Protein AF-0000000067771761 (afdb_homodimer)

InterPro domains:
  IPR006702 Casparian strip membrane protein domain [PF04535] (49-179)

Organism: Nicotiana tabacum (NCBI:txid4097)

Radius of gyration: 37.45 Å; Cα contacts (8 Å, |Δi|>4): 396; chains: 2; bounding box: 54×150×108 Å

Structure (mmCIF, N/CA/C/O backbone):
data_AF-0000000067771761-model_v1
#
loop_
_entity.id
_entity.type
_entity.pdbx_description
1 polymer 'CASP-like protein'
#
loop_
_atom_site.group_PDB
_atom_site.id
_atom_site.type_symbol
_atom_site.label_atom_id
_atom_site.label_alt_id
_atom_site.label_comp_id
_atom_site.label_asym_id
_atom_site.label_entity_id
_atom_site.label_seq_id
_atom_site.pdbx_PDB_ins_code
_atom_site.Cartn_x
_atom_site.Cartn_y
_atom_site.Cartn_z
_atom_site.occupancy
_atom_site.B_iso_or_equiv
_atom_site.auth_seq_id
_atom_site.auth_comp_id
_atom_site.auth_asym_id
_atom_site.auth_atom_id
_atom_site.pdbx_PDB_model_num
ATOM 1 N N . MET A 1 1 ? -9.43 85.812 87.125 1 28.47 1 MET A N 1
ATOM 2 C CA . MET A 1 1 ? -9.609 86.312 85.75 1 28.47 1 MET A CA 1
ATOM 3 C C . MET A 1 1 ? -8.625 85.625 84.812 1 28.47 1 MET A C 1
ATOM 5 O O . MET A 1 1 ? -7.473 86 84.688 1 28.47 1 MET A O 1
ATOM 9 N N . SER A 1 2 ? -8.531 84.188 84.938 1 31.75 2 SER A N 1
ATOM 10 C CA . SER A 1 2 ? -7.703 83.125 84.375 1 31.75 2 SER A CA 1
ATOM 11 C C . SER A 1 2 ? -7.793 83.125 82.875 1 31.75 2 SER A C 1
ATOM 13 O O . SER A 1 2 ? -8.883 83 82.312 1 31.75 2 SER A O 1
ATOM 15 N N . ASP A 1 3 ? -6.902 83.812 82.188 1 33.81 3 ASP A N 1
ATOM 16 C CA . ASP A 1 3 ? -6.836 84.125 80.75 1 33.81 3 ASP A CA 1
ATOM 17 C C . ASP A 1 3 ? -6.82 82.875 79.875 1 33.81 3 ASP A C 1
ATOM 19 O O . ASP A 1 3 ? -5.996 82 80.125 1 33.81 3 ASP A O 1
ATOM 23 N N . PRO A 1 4 ? -7.949 82.375 79.312 1 38.25 4 PRO A N 1
ATOM 24 C CA . PRO A 1 4 ? -8.172 81.188 78.562 1 38.25 4 PRO A CA 1
ATOM 25 C C . PRO A 1 4 ? -7.312 81.125 77.312 1 38.25 4 PRO A C 1
ATOM 27 O O . PRO A 1 4 ? -7.332 82.062 76.5 1 38.25 4 PRO A O 1
ATOM 30 N N . ASN A 1 5 ? -6 80.75 77.375 1 34.66 5 ASN A N 1
ATOM 31 C CA . ASN A 1 5 ? -4.953 80.562 76.375 1 34.66 5 ASN A CA 1
ATOM 32 C C . ASN A 1 5 ? -5.496 79.938 75.125 1 34.66 5 ASN A C 1
ATOM 34 O O . ASN A 1 5 ? -6.391 79.062 75.188 1 34.66 5 ASN A O 1
ATOM 38 N N . ASP A 1 6 ? -5.301 80.562 73.875 1 31.38 6 ASP A N 1
ATOM 39 C CA . ASP A 1 6 ? -5.543 80.562 72.438 1 31.38 6 ASP A CA 1
ATOM 40 C C . ASP A 1 6 ? -5.098 79.25 71.812 1 31.38 6 ASP A C 1
ATOM 42 O O . ASP A 1 6 ? -3.9 79.062 71.625 1 31.38 6 ASP A O 1
ATOM 46 N N . GLN A 1 7 ? -5.488 78.062 72.188 1 32.31 7 GLN A N 1
ATOM 47 C CA . GLN A 1 7 ? -5.035 76.812 71.625 1 32.31 7 GLN A CA 1
ATOM 48 C C . GLN A 1 7 ? -5.246 76.875 70.125 1 32.31 7 GLN A C 1
ATOM 50 O O . GLN A 1 7 ? -6.387 76.812 69.625 1 32.31 7 GLN A O 1
ATOM 55 N N . LYS A 1 8 ? -4.449 77.688 69.438 1 34.88 8 LYS A N 1
ATOM 56 C CA . LYS A 1 8 ? -4.465 77.75 67.938 1 34.88 8 LYS A CA 1
ATOM 57 C C . LYS A 1 8 ? -4.508 76.375 67.312 1 34.88 8 LYS A C 1
ATOM 59 O O . LYS A 1 8 ? -3.752 75.438 67.75 1 34.88 8 LYS A O 1
ATOM 64 N N . ALA A 1 9 ? -5.629 76 66.75 1 37.47 9 ALA A N 1
ATOM 65 C CA . ALA A 1 9 ? -6.047 74.875 65.938 1 37.47 9 ALA A CA 1
ATOM 66 C C . ALA A 1 9 ? -5.09 74.625 64.812 1 37.47 9 ALA A C 1
ATOM 68 O O . ALA A 1 9 ? -4.984 75.438 63.906 1 37.47 9 ALA A O 1
ATOM 69 N N . THR A 1 10 ? -3.791 74.375 65.062 1 32.38 10 THR A N 1
ATOM 70 C CA . THR A 1 10 ? -2.902 74.062 63.938 1 32.38 10 THR A CA 1
ATOM 71 C C . THR A 1 10 ? -3.572 73.125 62.938 1 32.38 10 THR A C 1
ATOM 73 O O . THR A 1 10 ? -4.004 72.062 63.281 1 32.38 10 THR A O 1
ATOM 76 N N . VAL A 1 11 ? -4.262 73.688 61.969 1 35.09 11 VAL A N 1
ATOM 77 C CA . VAL A 1 11 ? -4.867 73 60.812 1 35.09 11 VAL A CA 1
ATOM 78 C C . VAL A 1 11 ? -3.875 72.062 60.188 1 35.09 11 VAL A C 1
ATOM 80 O O . VAL A 1 11 ? -2.75 72.438 59.844 1 35.09 11 VAL A O 1
ATOM 83 N N . GLY A 1 12 ? -3.857 70.812 60.688 1 32.47 12 GLY A N 1
ATOM 84 C CA . GLY A 1 12 ? -3.049 69.688 60.188 1 32.47 12 GLY A CA 1
ATOM 85 C C . GLY A 1 12 ? -3.006 69.625 58.688 1 32.47 12 GLY A C 1
ATOM 86 O O . GLY A 1 12 ? -3.982 70 58 1 32.47 12 GLY A O 1
ATOM 87 N N . ALA A 1 13 ? -1.891 70.125 58.062 1 41.53 13 ALA A N 1
ATOM 88 C CA . ALA A 1 13 ? -1.611 70.062 56.656 1 41.53 13 ALA A CA 1
ATOM 89 C C . ALA A 1 13 ? -2.123 68.75 56.031 1 41.53 13 ALA A C 1
ATOM 91 O O . ALA A 1 13 ? -2.154 67.75 56.719 1 41.53 13 ALA A O 1
ATOM 92 N N . PRO A 1 14 ? -3.064 68.938 55.031 1 40.38 14 PRO A N 1
ATOM 93 C CA . PRO A 1 14 ? -3.588 67.688 54.375 1 40.38 14 PRO A CA 1
ATOM 94 C C . PRO A 1 14 ? -2.492 66.688 54.031 1 40.38 14 PRO A C 1
ATOM 96 O O . PRO A 1 14 ? -1.363 67.125 53.719 1 40.38 14 PRO A O 1
ATOM 99 N N . ILE A 1 15 ? -2.336 65.625 54.719 1 41.5 15 ILE A N 1
ATOM 100 C CA . ILE A 1 15 ? -1.409 64.5 54.406 1 41.5 15 ILE A CA 1
ATOM 101 C C . ILE A 1 15 ? -1.439 64.188 52.906 1 41.5 15 ILE A C 1
ATOM 103 O O . ILE A 1 15 ? -2.512 64 52.344 1 41.5 15 ILE A O 1
ATOM 107 N N . PRO A 1 16 ? -0.543 64.875 52.125 1 41.12 16 PRO A N 1
ATOM 108 C CA . PRO A 1 16 ? -0.58 64.5 50.719 1 41.12 16 PRO A CA 1
ATOM 109 C C . PRO A 1 16 ? -0.798 63 50.5 1 41.12 16 PRO A C 1
ATOM 111 O O . PRO A 1 16 ? -0.322 62.188 51.281 1 41.12 16 PRO A O 1
ATOM 114 N N . ILE A 1 17 ? -2.031 62.625 50.094 1 40.41 17 ILE A N 1
ATOM 115 C CA . ILE A 1 17 ? -2.307 61.25 49.688 1 40.41 17 ILE A CA 1
ATOM 116 C C . ILE A 1 17 ? -1.171 60.719 48.812 1 40.41 17 ILE A C 1
ATOM 118 O O . ILE A 1 17 ? -0.766 61.375 47.844 1 40.41 17 ILE A O 1
ATOM 122 N N . ALA A 1 18 ? -0.176 60.062 49.438 1 41.88 18 ALA A N 1
ATOM 123 C CA . ALA A 1 18 ? 0.927 59.438 48.719 1 41.88 18 ALA A CA 1
ATOM 124 C C . ALA A 1 18 ? 0.443 58.844 47.406 1 41.88 18 ALA A C 1
ATOM 126 O O . ALA A 1 18 ? -0.669 58.312 47.312 1 41.88 18 ALA A O 1
ATOM 127 N N . PRO A 1 19 ? 0.841 59.406 46.219 1 41.66 19 PRO A N 1
ATOM 128 C CA . PRO A 1 19 ? 0.397 58.781 44.969 1 41.66 19 PRO A CA 1
ATOM 129 C C . PRO A 1 19 ? 0.365 57.25 45.062 1 41.66 19 PRO A C 1
ATOM 131 O O . PRO A 1 19 ? 1.08 56.656 45.875 1 41.66 19 PRO A O 1
ATOM 134 N N . PRO A 1 20 ? -0.808 56.625 44.688 1 39.44 20 PRO A N 1
ATOM 135 C CA . PRO A 1 20 ? -0.828 55.156 44.75 1 39.44 20 PRO A CA 1
ATOM 136 C C . PRO A 1 20 ? 0.495 54.531 44.312 1 39.44 20 PRO A C 1
ATOM 138 O O . PRO A 1 20 ? 1.231 55.094 43.531 1 39.44 20 PRO A O 1
ATOM 141 N N . ALA A 1 21 ? 1.175 53.844 45.188 1 39.75 21 ALA A N 1
ATOM 142 C CA . ALA A 1 21 ? 2.367 53.094 44.875 1 39.75 21 ALA A CA 1
ATOM 143 C C . ALA A 1 21 ? 2.24 52.438 43.469 1 39.75 21 ALA A C 1
ATOM 145 O O . ALA A 1 21 ? 1.149 52.031 43.094 1 39.75 21 ALA A O 1
ATOM 146 N N . ALA A 1 22 ? 2.967 53 42.531 1 39.25 22 ALA A N 1
ATOM 147 C CA . ALA A 1 22 ? 3.066 52.312 41.25 1 39.25 22 ALA A CA 1
ATOM 148 C C . ALA A 1 22 ? 3.059 50.812 41.438 1 39.25 22 ALA A C 1
ATOM 150 O O . ALA A 1 22 ? 3.816 50.25 42.219 1 39.25 22 ALA A O 1
ATOM 151 N N . GLY A 1 23 ? 1.94 50.219 41.594 1 34.75 23 GLY A N 1
ATOM 152 C CA . GLY A 1 23 ? 1.912 48.75 41.594 1 34.75 23 GLY A CA 1
ATOM 153 C C . GLY A 1 23 ? 3.059 48.125 40.844 1 34.75 23 GLY A C 1
ATOM 154 O O . GLY A 1 23 ? 3.576 48.719 39.875 1 34.75 23 GLY A O 1
ATOM 155 N N . ASP A 1 24 ? 4.012 47.531 41.531 1 36.25 24 ASP A N 1
ATOM 156 C CA . ASP A 1 24 ? 5.043 46.688 40.906 1 36.25 24 ASP A CA 1
ATOM 157 C C . ASP A 1 24 ? 4.551 46.094 39.594 1 36.25 24 ASP A C 1
ATOM 159 O O . ASP A 1 24 ? 3.596 45.312 39.594 1 36.25 24 ASP A O 1
ATOM 163 N N . THR A 1 25 ? 4.348 46.906 38.594 1 36.72 25 THR A N 1
ATOM 164 C CA . THR A 1 25 ? 4.297 46.25 37.312 1 36.72 25 THR A CA 1
ATOM 165 C C . THR A 1 25 ? 5.258 45.062 37.281 1 36.72 25 THR A C 1
ATOM 167 O O . THR A 1 25 ? 6.473 45.25 37.156 1 36.72 25 THR A O 1
ATOM 170 N N . GLU A 1 26 ? 5.234 44.219 38.281 1 36.09 26 GLU A N 1
ATOM 171 C CA . GLU A 1 26 ? 5.902 42.938 38 1 36.09 26 GLU A CA 1
ATOM 172 C C . GLU A 1 26 ? 5.965 42.688 36.5 1 36.09 26 GLU A C 1
ATOM 174 O O . GLU A 1 26 ? 5 42.938 35.781 1 36.09 26 GLU A O 1
ATOM 179 N N . ASN A 1 27 ? 7.176 42.969 35.938 1 36.69 27 ASN A N 1
ATOM 180 C CA . ASN A 1 27 ? 7.543 42.5 34.625 1 36.69 27 ASN A CA 1
ATOM 181 C C . ASN A 1 27 ? 6.68 41.312 34.219 1 36.69 27 ASN A C 1
ATOM 183 O O . ASN A 1 27 ? 6.785 40.219 34.781 1 36.69 27 ASN A O 1
ATOM 187 N N . GLN A 1 28 ? 5.402 41.5 34.125 1 37.81 28 GLN A N 1
ATOM 188 C CA . GLN A 1 28 ? 4.746 40.469 33.344 1 37.81 28 GLN A CA 1
ATOM 189 C C . GLN A 1 28 ? 5.664 39.938 32.219 1 37.81 28 GLN A C 1
ATOM 191 O O . GLN A 1 28 ? 5.832 40.594 31.203 1 37.81 28 GLN A O 1
ATOM 196 N N . THR A 1 29 ? 6.918 39.656 32.625 1 39.62 29 THR A N 1
ATOM 197 C CA . THR A 1 29 ? 7.59 38.812 31.656 1 39.62 29 THR A CA 1
ATOM 198 C C . THR A 1 29 ? 6.57 38.094 30.797 1 39.62 29 THR A C 1
ATOM 200 O O . THR A 1 29 ? 5.781 37.281 31.297 1 39.62 29 THR A O 1
ATOM 203 N N . PRO A 1 30 ? 5.941 38.781 29.922 1 44.53 30 PRO A N 1
ATOM 204 C CA . PRO A 1 30 ? 5.098 37.969 29.047 1 44.53 30 PRO A CA 1
ATOM 205 C C . PRO A 1 30 ? 5.441 36.469 29.094 1 44.53 30 PRO A C 1
ATOM 207 O O . PRO A 1 30 ? 6.594 36.125 29.328 1 44.53 30 PRO A O 1
ATOM 210 N N . ALA A 1 31 ? 4.645 35.656 29.531 1 44.78 31 ALA A N 1
ATOM 211 C CA . ALA A 1 31 ? 4.758 34.188 29.516 1 44.78 31 ALA A CA 1
ATOM 212 C C . ALA A 1 31 ? 5.625 33.719 28.344 1 44.78 31 ALA A C 1
ATOM 214 O O . ALA A 1 31 ? 5.105 33.375 27.281 1 44.78 31 ALA A O 1
ATOM 215 N N . ALA A 1 32 ? 6.508 34.344 27.844 1 50.12 32 ALA A N 1
ATOM 216 C CA . ALA A 1 32 ? 7.625 34 26.969 1 50.12 32 ALA A CA 1
ATOM 217 C C . ALA A 1 32 ? 8.086 32.562 27.219 1 50.12 32 ALA A C 1
ATOM 219 O O . ALA A 1 32 ? 8.516 31.875 26.297 1 50.12 32 ALA A O 1
ATOM 220 N N . GLY A 1 33 ? 8.023 32.094 28.406 1 52.47 33 GLY A N 1
ATOM 221 C CA . GLY A 1 33 ? 8.367 30.734 28.797 1 52.47 33 GLY A CA 1
ATOM 222 C C . GLY A 1 33 ? 7.488 29.688 28.125 1 52.47 33 GLY A C 1
ATOM 223 O O . GLY A 1 33 ? 7.965 28.625 27.75 1 52.47 33 GLY A O 1
ATOM 224 N N . THR A 1 34 ? 6.195 30.031 28.125 1 59.56 34 THR A N 1
ATOM 225 C CA . THR A 1 34 ? 5.262 29.094 27.531 1 59.56 34 THR A CA 1
ATOM 226 C C . THR A 1 34 ? 5.473 29 26.016 1 59.56 34 THR A C 1
ATOM 228 O O . THR A 1 34 ? 5.484 27.922 25.453 1 59.56 34 THR A O 1
ATOM 231 N N . GLY A 1 35 ? 5.684 30.266 25.422 1 64.31 35 GLY A N 1
ATOM 232 C CA . GLY A 1 35 ? 5.996 30.266 24 1 64.31 35 GLY A CA 1
ATOM 233 C C . GLY A 1 35 ? 7.293 29.562 23.672 1 64.31 35 GLY A C 1
ATOM 234 O O . GLY A 1 35 ? 7.355 28.766 22.734 1 64.31 35 GLY A O 1
ATOM 235 N N . VAL A 1 36 ? 8.336 29.922 24.578 1 72.62 36 VAL A N 1
ATOM 236 C CA . VAL A 1 36 ? 9.633 29.266 24.375 1 72.62 36 VAL A CA 1
ATOM 237 C C . VAL A 1 36 ? 9.5 27.766 24.609 1 72.62 36 VAL A C 1
ATOM 239 O O . VAL A 1 36 ? 10.07 26.969 23.875 1 72.62 36 VAL A O 1
ATOM 242 N N . GLY A 1 37 ? 8.727 27.438 25.625 1 72.69 37 GLY A N 1
ATOM 243 C CA . GLY A 1 37 ? 8.477 26.031 25.891 1 72.69 37 GLY A CA 1
ATOM 244 C C . GLY A 1 37 ? 7.773 25.328 24.75 1 72.69 37 GLY A C 1
ATOM 245 O O . GLY A 1 37 ? 8.133 24.203 24.391 1 72.69 37 GLY A O 1
ATOM 246 N N . HIS A 1 38 ? 6.855 26.094 24.172 1 75.88 38 HIS A N 1
ATOM 247 C CA . HIS A 1 38 ? 6.133 25.547 23.031 1 75.88 38 HIS A CA 1
ATOM 248 C C . HIS A 1 38 ? 7.051 25.391 21.812 1 75.88 38 HIS A C 1
ATOM 250 O O . HIS A 1 38 ? 6.977 24.391 21.094 1 75.88 38 HIS A O 1
ATOM 256 N N . ILE A 1 39 ? 7.906 26.359 21.641 1 74.5 39 ILE A N 1
ATOM 257 C CA . ILE A 1 39 ? 8.836 26.328 20.516 1 74.5 39 ILE A CA 1
ATOM 258 C C . ILE A 1 39 ? 9.844 25.203 20.703 1 74.5 39 ILE A C 1
ATOM 260 O O . ILE A 1 39 ? 10.172 24.484 19.766 1 74.5 39 ILE A O 1
ATOM 264 N N . ILE A 1 40 ? 10.242 25.062 22 1 80.5 40 ILE A N 1
ATOM 265 C CA . ILE A 1 40 ? 11.211 24.016 22.297 1 80.5 40 ILE A CA 1
ATOM 266 C C . ILE A 1 40 ? 10.562 22.641 22.078 1 80.5 40 ILE A C 1
ATOM 268 O O . ILE A 1 40 ? 11.195 21.734 21.547 1 80.5 40 ILE A O 1
ATOM 272 N N . ARG A 1 41 ? 9.414 22.469 22.516 1 82.06 41 ARG A N 1
ATOM 273 C CA . ARG A 1 41 ? 8.703 21.203 22.328 1 82.06 41 ARG A CA 1
ATOM 274 C C . ARG A 1 41 ? 8.484 20.906 20.844 1 82.06 41 ARG A C 1
ATOM 276 O O . ARG A 1 41 ? 8.672 19.766 20.406 1 82.06 41 ARG A O 1
ATOM 283 N N . LYS A 1 42 ? 8.164 21.906 20.125 1 80.75 42 LYS A N 1
ATOM 284 C CA . LYS A 1 42 ? 7.996 21.75 18.688 1 80.75 42 LYS A CA 1
ATOM 285 C C . LYS A 1 42 ? 9.305 21.344 18.016 1 80.75 42 LYS A C 1
ATOM 287 O O . LYS A 1 42 ? 9.312 20.453 17.156 1 80.75 42 LYS A O 1
ATOM 292 N N . TRP A 1 43 ? 10.336 21.938 18.438 1 80 43 TRP A N 1
ATOM 293 C CA . TRP A 1 43 ? 11.648 21.625 17.859 1 80 43 TRP A CA 1
ATOM 294 C C . TRP A 1 43 ? 12.055 20.188 18.203 1 80 43 TRP A C 1
ATOM 296 O O . TRP A 1 43 ? 12.555 19.469 17.344 1 80 43 TRP A O 1
ATOM 306 N N . LYS A 1 44 ? 11.766 19.797 19.391 1 85.38 44 LYS A N 1
ATOM 307 C CA . LYS A 1 44 ? 12.109 18.453 19.828 1 85.38 44 LYS A CA 1
ATOM 308 C C . LYS A 1 44 ? 11.305 17.406 19.047 1 85.38 44 LYS A C 1
ATOM 310 O O . LYS A 1 44 ? 11.844 16.359 18.656 1 85.38 44 LYS A O 1
ATOM 315 N N . ARG A 1 45 ? 10.062 17.719 18.844 1 82.56 45 ARG A N 1
ATOM 316 C CA . ARG A 1 45 ? 9.203 16.812 18.062 1 82.56 45 ARG A CA 1
ATOM 317 C C . ARG A 1 45 ? 9.68 16.719 16.625 1 82.56 45 ARG A C 1
ATOM 319 O O . ARG A 1 45 ? 9.727 15.625 16.047 1 82.56 45 ARG A O 1
ATOM 326 N N . GLU A 1 46 ? 9.977 17.828 16.094 1 81 46 GLU A N 1
ATOM 327 C CA . GLU A 1 46 ? 10.461 17.844 14.719 1 81 46 GLU A CA 1
ATOM 328 C C . GLU A 1 46 ? 11.766 17.078 14.57 1 81 46 GLU A C 1
ATOM 330 O O . GLU A 1 46 ? 11.961 16.359 13.586 1 81 46 GLU A O 1
ATOM 335 N N . ASP A 1 47 ? 12.57 17.25 15.531 1 84.56 47 ASP A N 1
ATOM 336 C CA . ASP A 1 47 ? 13.836 16.531 15.516 1 84.56 47 ASP A CA 1
ATOM 337 C C . ASP A 1 47 ? 13.617 15.023 15.656 1 84.56 47 ASP A C 1
ATOM 339 O O . ASP A 1 47 ? 14.281 14.227 14.984 1 84.56 47 ASP A O 1
ATOM 343 N N . LEU A 1 48 ? 12.695 14.633 16.469 1 86.19 48 LEU A N 1
ATOM 344 C CA . LEU A 1 48 ? 12.367 13.227 16.656 1 86.19 48 LEU A CA 1
ATOM 345 C C . LEU A 1 48 ? 11.805 12.625 15.367 1 86.19 48 LEU A C 1
ATOM 347 O O . LEU A 1 48 ? 12.156 11.5 15 1 86.19 48 LEU A O 1
ATOM 351 N N . LEU A 1 49 ? 10.984 13.359 14.695 1 86.19 49 LEU A N 1
ATOM 352 C CA . LEU A 1 49 ? 10.391 12.898 13.438 1 86.19 49 LEU A CA 1
ATOM 353 C C . LEU A 1 49 ? 11.453 12.766 12.352 1 86.19 49 LEU A C 1
ATOM 355 O O . LEU A 1 49 ? 11.438 11.797 11.586 1 86.19 49 LEU A O 1
ATOM 359 N N . LYS A 1 50 ? 12.328 13.648 12.352 1 85.88 50 LYS A N 1
ATOM 360 C CA . LYS A 1 50 ? 13.406 13.617 11.367 1 85.88 50 LYS A CA 1
ATOM 361 C C . LYS A 1 50 ? 14.328 12.422 11.617 1 85.88 50 LYS A C 1
ATOM 363 O O . LYS A 1 50 ? 14.688 11.703 10.68 1 85.88 50 LYS A O 1
ATOM 368 N N . ARG A 1 51 ? 14.672 12.234 12.773 1 89.69 51 ARG A N 1
ATOM 369 C CA . ARG A 1 51 ? 15.539 11.117 13.141 1 89.69 51 ARG A CA 1
ATOM 370 C C . ARG A 1 51 ? 14.828 9.781 12.938 1 89.69 51 ARG A C 1
ATOM 372 O O . ARG A 1 51 ? 15.445 8.797 12.539 1 89.69 51 ARG A O 1
ATOM 379 N N . GLY A 1 52 ? 13.555 9.836 13.32 1 92.12 52 GLY A N 1
ATOM 380 C CA . GLY A 1 52 ? 12.758 8.633 13.102 1 92.12 52 GLY A CA 1
ATOM 381 C C . GLY A 1 52 ? 12.656 8.242 11.641 1 92.12 52 GLY A C 1
ATOM 382 O O . GLY A 1 52 ? 12.812 7.07 11.297 1 92.12 52 GLY A O 1
ATOM 383 N N . SER A 1 53 ? 12.383 9.211 10.836 1 92.88 53 SER A N 1
ATOM 384 C CA . SER A 1 53 ? 12.297 8.961 9.406 1 92.88 53 SER A CA 1
ATOM 385 C C . SER A 1 53 ? 13.625 8.461 8.844 1 92.88 53 SER A C 1
ATOM 387 O O . SER A 1 53 ? 13.656 7.555 8.008 1 92.88 53 SER A O 1
ATOM 389 N N . LEU A 1 54 ? 14.672 9.031 9.297 1 93.75 54 LEU A N 1
ATOM 390 C CA . LEU A 1 54 ?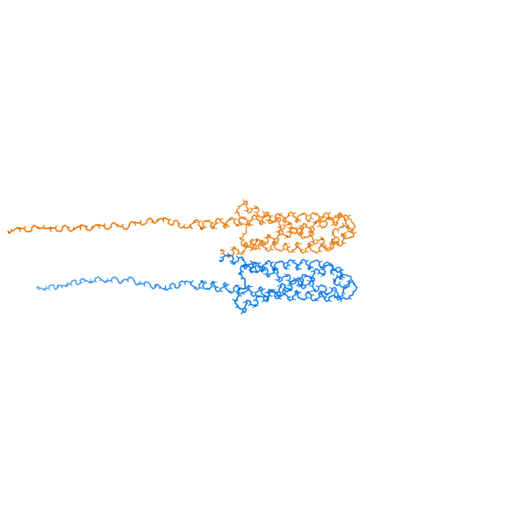 15.992 8.586 8.875 1 93.75 54 LEU A CA 1
ATOM 391 C C . LEU A 1 54 ? 16.234 7.145 9.297 1 93.75 54 LEU A C 1
ATOM 393 O O . LEU A 1 54 ? 16.719 6.336 8.5 1 93.75 54 LEU A O 1
ATOM 397 N N . GLY A 1 55 ? 15.922 6.855 10.547 1 96.44 55 GLY A N 1
ATOM 398 C CA . GLY A 1 55 ? 16.078 5.492 11.039 1 96.44 55 GLY A CA 1
ATOM 399 C C . GLY A 1 55 ? 15.266 4.484 10.234 1 96.44 55 GLY A C 1
ATOM 400 O O . GLY A 1 55 ? 15.758 3.4 9.922 1 96.44 55 GLY A O 1
ATOM 401 N N . LEU A 1 56 ? 14.07 4.824 9.914 1 97.94 56 LEU A N 1
ATOM 402 C CA . LEU A 1 56 ? 13.195 3.943 9.156 1 97.94 56 LEU A CA 1
ATOM 403 C C . LEU A 1 56 ? 13.727 3.73 7.742 1 97.94 56 LEU A C 1
ATOM 405 O O . LEU A 1 56 ? 13.695 2.611 7.227 1 97.94 56 LEU A O 1
ATOM 409 N N . ARG A 1 57 ? 14.211 4.746 7.16 1 97.69 57 ARG A N 1
ATOM 410 C CA . ARG A 1 57 ? 14.75 4.621 5.812 1 97.69 57 ARG A CA 1
ATOM 411 C C . ARG A 1 57 ? 16.047 3.811 5.816 1 97.69 57 ARG A C 1
ATOM 413 O O . ARG A 1 57 ? 16.328 3.084 4.863 1 97.69 57 ARG A O 1
ATOM 420 N N . CYS A 1 58 ? 16.828 3.867 6.898 1 97.81 58 CYS A N 1
ATOM 421 C CA . CYS A 1 58 ? 18 3.012 7.035 1 97.81 58 CYS A CA 1
ATOM 422 C C . CYS A 1 58 ? 17.594 1.544 7.125 1 97.81 58 CYS A C 1
ATOM 424 O O . CYS A 1 58 ? 18.219 0.685 6.5 1 97.81 58 CYS A O 1
ATOM 426 N N . ILE A 1 59 ? 16.594 1.342 7.871 1 98.5 59 ILE A N 1
ATOM 427 C CA . ILE A 1 59 ? 16.062 -0.015 7.992 1 98.5 59 ILE A CA 1
ATOM 428 C C . ILE A 1 59 ? 15.586 -0.503 6.625 1 98.5 59 ILE A C 1
ATOM 430 O O . ILE A 1 59 ? 15.898 -1.622 6.215 1 98.5 59 ILE A O 1
ATOM 434 N N . ALA A 1 60 ? 14.812 0.343 5.957 1 98.75 60 ALA A N 1
ATOM 435 C CA . ALA A 1 60 ? 14.328 -0.013 4.629 1 98.75 60 ALA A CA 1
ATOM 436 C C . ALA A 1 60 ? 15.484 -0.282 3.672 1 98.75 60 ALA A C 1
ATOM 438 O O . ALA A 1 60 ? 15.43 -1.219 2.873 1 98.75 60 ALA A O 1
ATOM 439 N N . LEU A 1 61 ? 16.5 0.508 3.736 1 98.69 61 LEU A N 1
ATOM 440 C CA . LEU A 1 61 ? 17.688 0.333 2.896 1 98.69 61 LEU A CA 1
ATOM 441 C C . LEU A 1 61 ? 18.359 -1.01 3.168 1 98.69 61 LEU A C 1
ATOM 443 O O . LEU A 1 61 ? 18.656 -1.759 2.236 1 98.69 61 LEU A O 1
ATOM 447 N N . LEU A 1 62 ? 18.531 -1.306 4.41 1 98.69 62 LEU A N 1
ATOM 448 C CA . LEU A 1 62 ? 19.172 -2.551 4.805 1 98.69 62 LEU A CA 1
ATOM 449 C C . LEU A 1 62 ? 18.406 -3.758 4.293 1 98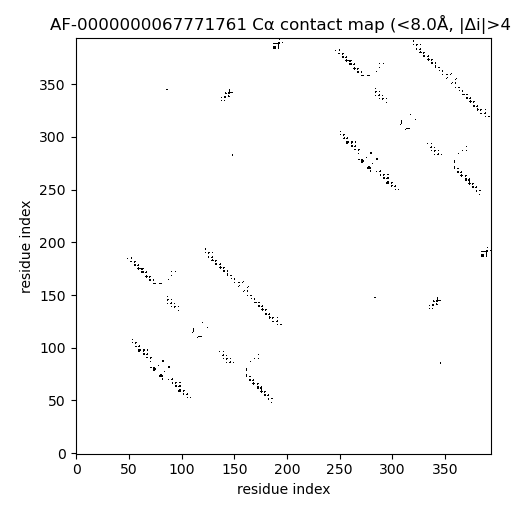.69 62 LEU A C 1
ATOM 451 O O . LEU A 1 62 ? 18.969 -4.645 3.654 1 98.69 62 LEU A O 1
ATOM 455 N N . PHE A 1 63 ? 17.156 -3.729 4.5 1 98.88 63 PHE A N 1
ATOM 456 C CA . PHE A 1 63 ? 16.359 -4.91 4.18 1 98.88 63 PHE A CA 1
ATOM 457 C C . PHE A 1 63 ? 16.094 -4.988 2.68 1 98.88 63 PHE A C 1
ATOM 459 O O . PHE A 1 63 ? 15.984 -6.078 2.119 1 98.88 63 PHE A O 1
ATOM 466 N N . SER A 1 64 ? 16 -3.842 2.025 1 98.81 64 SER A N 1
ATOM 467 C CA . SER A 1 64 ? 15.93 -3.869 0.568 1 98.81 64 SER A CA 1
ATOM 468 C C . SER A 1 64 ? 17.219 -4.406 -0.043 1 98.81 64 SER A C 1
ATOM 470 O O . SER A 1 64 ? 17.188 -5.164 -1.014 1 98.81 64 SER A O 1
ATOM 472 N N . LEU A 1 65 ? 18.328 -4.023 0.531 1 98.62 65 LEU A N 1
ATOM 473 C CA . LEU A 1 65 ? 19.625 -4.5 0.054 1 98.62 65 LEU A CA 1
ATOM 474 C C . LEU A 1 65 ? 19.75 -6.008 0.252 1 98.62 65 LEU A C 1
ATOM 476 O O . LEU A 1 65 ? 20.203 -6.719 -0.648 1 98.62 65 LEU A O 1
ATOM 480 N N . LEU A 1 66 ? 19.344 -6.449 1.376 1 98.69 66 LEU A N 1
ATOM 481 C CA . LEU A 1 66 ? 19.391 -7.883 1.643 1 98.69 66 LEU A CA 1
ATOM 482 C C . LEU A 1 66 ? 18.484 -8.641 0.68 1 98.69 66 LEU A C 1
ATOM 484 O O . LEU A 1 66 ? 18.875 -9.672 0.129 1 98.69 66 LEU A O 1
ATOM 488 N N . ALA A 1 67 ? 17.266 -8.109 0.495 1 98.81 67 ALA A N 1
ATOM 489 C CA . ALA A 1 67 ? 16.344 -8.742 -0.459 1 98.81 67 ALA A CA 1
ATOM 490 C C . ALA A 1 67 ? 16.969 -8.797 -1.853 1 98.81 67 ALA A C 1
ATOM 492 O O . ALA A 1 67 ? 16.875 -9.82 -2.539 1 98.81 67 ALA A O 1
ATOM 493 N N . PHE A 1 68 ? 17.609 -7.762 -2.242 1 98.62 68 PHE A N 1
ATOM 494 C CA . PHE A 1 68 ? 18.297 -7.641 -3.527 1 98.62 68 PHE A CA 1
ATOM 495 C C . PHE A 1 68 ? 19.391 -8.688 -3.662 1 98.62 68 PHE A C 1
ATOM 497 O O . PHE A 1 68 ? 19.391 -9.477 -4.613 1 98.62 68 PHE A O 1
ATOM 504 N N . ILE A 1 69 ? 20.234 -8.734 -2.727 1 98.44 69 ILE A N 1
ATOM 505 C CA . ILE A 1 69 ? 21.391 -9.609 -2.781 1 98.44 69 ILE A CA 1
ATOM 506 C C . ILE A 1 69 ? 20.953 -11.062 -2.736 1 98.44 69 ILE A C 1
ATOM 508 O O . ILE A 1 69 ? 21.406 -11.883 -3.537 1 98.44 69 ILE A O 1
ATOM 512 N N . ILE A 1 70 ? 20.031 -11.391 -1.851 1 98.44 70 ILE A N 1
ATOM 513 C CA . ILE A 1 70 ? 19.578 -12.766 -1.68 1 98.44 70 ILE A CA 1
ATOM 514 C C . ILE A 1 70 ? 18.891 -13.242 -2.957 1 98.44 70 ILE A C 1
ATOM 516 O O . ILE A 1 70 ? 19.156 -14.352 -3.434 1 98.44 70 ILE A O 1
ATOM 520 N N . MET A 1 71 ? 18.047 -12.391 -3.545 1 98.31 71 MET A N 1
ATOM 521 C CA . MET A 1 71 ? 17.312 -12.789 -4.75 1 98.31 71 MET A CA 1
ATOM 522 C C . MET A 1 71 ? 18.266 -12.891 -5.941 1 98.31 71 MET A C 1
ATOM 524 O O . MET A 1 71 ? 18.203 -13.859 -6.711 1 98.31 71 MET A O 1
ATOM 528 N N . ALA A 1 72 ? 19.172 -11.969 -6.059 1 97.31 72 ALA A N 1
ATOM 529 C CA . ALA A 1 72 ? 20.078 -11.93 -7.199 1 97.31 72 ALA A CA 1
ATOM 530 C C . ALA A 1 72 ? 21.047 -13.109 -7.176 1 97.31 72 ALA A C 1
ATOM 532 O O . ALA A 1 72 ? 21.469 -13.586 -8.227 1 97.31 72 ALA A O 1
ATOM 533 N N . SER A 1 73 ? 21.297 -13.609 -6.02 1 97.31 73 SER A N 1
ATOM 534 C CA . SER A 1 73 ? 22.25 -14.703 -5.875 1 97.31 73 SER A CA 1
ATOM 535 C C . SER A 1 73 ? 21.547 -16.062 -5.887 1 97.31 73 SER A C 1
ATOM 537 O O . SER A 1 73 ? 22.188 -17.109 -5.84 1 97.31 73 SER A O 1
ATOM 539 N N . ASN A 1 74 ? 20.234 -16.031 -5.949 1 96.94 74 ASN A N 1
ATOM 540 C CA . ASN A 1 74 ? 19.469 -17.266 -5.816 1 96.94 74 ASN A CA 1
ATOM 541 C C . ASN A 1 74 ? 19.438 -18.047 -7.125 1 96.94 74 ASN A C 1
ATOM 543 O O . ASN A 1 74 ? 18.359 -18.234 -7.711 1 96.94 74 ASN A O 1
ATOM 547 N N . LYS A 1 75 ? 20.578 -18.453 -7.547 1 96.25 75 LYS A N 1
ATOM 548 C CA . LYS A 1 75 ? 20.75 -19.266 -8.742 1 96.25 75 LYS A CA 1
ATOM 549 C C . LYS A 1 75 ? 21.406 -20.609 -8.406 1 96.25 75 LYS A C 1
ATOM 551 O O . LYS A 1 75 ? 22.547 -20.641 -7.941 1 96.25 75 LYS A O 1
ATOM 556 N N . HIS A 1 76 ? 20.641 -21.719 -8.688 1 93.81 76 HIS A N 1
ATOM 557 C CA . HIS A 1 76 ? 21.141 -23.031 -8.289 1 93.81 76 HIS A CA 1
ATOM 558 C C . HIS A 1 76 ? 20.953 -24.047 -9.406 1 93.81 76 HIS A C 1
ATOM 560 O O . HIS A 1 76 ? 21.141 -25.25 -9.203 1 93.81 76 HIS A O 1
ATOM 566 N N . GLY A 1 77 ? 20.469 -23.641 -10.531 1 90.88 77 GLY A N 1
ATOM 567 C CA . GLY A 1 77 ? 20.359 -24.516 -11.688 1 90.88 77 GLY A CA 1
ATOM 568 C C . GLY A 1 77 ? 18.984 -25.109 -11.852 1 90.88 77 GLY A C 1
ATOM 569 O O . GLY A 1 77 ? 18.25 -25.281 -10.875 1 90.88 77 GLY A O 1
ATOM 570 N N . ASP A 1 78 ? 18.578 -25.422 -13.094 1 91.44 78 ASP A N 1
ATOM 571 C CA . ASP A 1 78 ? 17.312 -26.047 -13.453 1 91.44 78 ASP A CA 1
ATOM 572 C C . ASP A 1 78 ? 16.141 -25.141 -13.125 1 91.44 78 ASP A C 1
ATOM 574 O O . ASP A 1 78 ? 16.062 -24 -13.602 1 91.44 78 ASP A O 1
ATOM 578 N N . TRP A 1 79 ? 15.227 -25.672 -12.273 1 91.88 79 TRP A N 1
ATOM 579 C CA . TRP A 1 79 ? 14.039 -24.891 -11.93 1 91.88 79 TRP A CA 1
ATOM 580 C C . TRP A 1 79 ? 14.305 -23.984 -10.742 1 91.88 79 TRP A C 1
ATOM 582 O O . TRP A 1 79 ? 13.492 -23.109 -10.422 1 91.88 79 TRP A O 1
ATOM 592 N N . LYS A 1 80 ? 15.617 -24.031 -10.242 1 94.94 80 LYS A N 1
ATOM 593 C CA . LYS A 1 80 ? 15.969 -23.281 -9.047 1 94.94 80 LYS A CA 1
ATOM 594 C C . LYS A 1 80 ? 16.734 -22.016 -9.406 1 94.94 80 LYS A C 1
ATOM 596 O O . LYS A 1 80 ? 17.781 -21.719 -8.82 1 94.94 80 LYS A O 1
ATOM 601 N N . ASP A 1 81 ? 16.281 -21.359 -10.328 1 95.62 81 ASP A N 1
ATOM 602 C CA . ASP A 1 81 ? 16.828 -20.062 -10.734 1 95.62 81 ASP A CA 1
ATOM 603 C C . ASP A 1 81 ? 15.742 -18.984 -10.68 1 95.62 81 ASP A C 1
ATOM 605 O O . ASP A 1 81 ? 14.703 -19.109 -11.336 1 95.62 81 ASP A O 1
ATOM 609 N N . PHE A 1 82 ? 16.047 -17.906 -10.031 1 95.75 82 PHE A N 1
ATOM 610 C CA . PHE A 1 82 ? 15.039 -16.875 -9.805 1 95.75 82 PHE A CA 1
ATOM 611 C C . PHE A 1 82 ? 14.562 -16.297 -11.133 1 95.75 82 PHE A C 1
ATOM 613 O O . PHE A 1 82 ? 13.422 -15.852 -11.242 1 95.75 82 PHE A O 1
ATOM 620 N N . ASP A 1 83 ? 15.453 -16.141 -12.164 1 94.44 83 ASP A N 1
ATOM 621 C CA . ASP A 1 83 ? 15.18 -15.43 -13.406 1 94.44 83 ASP A CA 1
ATOM 622 C C . ASP A 1 83 ? 14.141 -16.172 -14.25 1 94.44 83 ASP A C 1
ATOM 624 O O . ASP A 1 83 ? 13.602 -15.617 -15.211 1 94.44 83 ASP A O 1
ATOM 628 N N . ARG A 1 84 ? 13.781 -17.391 -13.914 1 95.12 84 ARG A N 1
ATOM 629 C CA . ARG A 1 84 ? 12.773 -18.188 -14.633 1 95.12 84 ARG A CA 1
ATOM 630 C C . ARG A 1 84 ? 11.367 -17.734 -14.258 1 95.12 84 ARG A C 1
ATOM 632 O O . ARG A 1 84 ? 10.406 -18.031 -14.969 1 95.12 84 ARG A O 1
ATOM 639 N N . TYR A 1 85 ? 11.289 -17.078 -13.172 1 95.69 85 TYR A N 1
ATOM 640 C CA . TYR A 1 85 ? 9.984 -16.719 -12.641 1 95.69 85 TYR A CA 1
ATOM 641 C C . TYR A 1 85 ? 9.781 -15.203 -12.648 1 95.69 85 TYR A C 1
ATOM 643 O O . TYR A 1 85 ? 10.57 -14.461 -12.047 1 95.69 85 TYR A O 1
ATOM 651 N N . GLU A 1 86 ? 8.711 -14.719 -13.266 1 95.94 86 GLU A N 1
ATOM 652 C CA . GLU A 1 86 ? 8.414 -13.289 -13.352 1 95.94 86 GLU A CA 1
ATOM 653 C C . GLU A 1 86 ? 8.188 -12.688 -11.969 1 95.94 86 GLU A C 1
ATOM 655 O O . GLU A 1 86 ? 8.547 -11.531 -11.719 1 95.94 86 GLU A O 1
ATOM 660 N N . GLU A 1 87 ? 7.613 -13.414 -11.016 1 97.75 87 GLU A N 1
ATOM 661 C CA . GLU A 1 87 ? 7.371 -12.961 -9.656 1 97.75 87 GLU A CA 1
ATOM 662 C C . GLU A 1 87 ? 8.672 -12.578 -8.961 1 97.75 87 GLU A C 1
ATOM 664 O O . GLU A 1 87 ? 8.758 -11.523 -8.328 1 97.75 87 GLU A O 1
ATOM 669 N N . TYR A 1 88 ? 9.664 -13.445 -9.164 1 98.19 88 TYR A N 1
ATOM 670 C CA . TYR A 1 88 ? 10.938 -13.203 -8.5 1 98.19 88 TYR A CA 1
ATOM 671 C C . TYR A 1 88 ? 11.703 -12.078 -9.188 1 98.19 88 TYR A C 1
ATOM 673 O O . TYR A 1 88 ? 12.406 -11.305 -8.531 1 98.19 88 TYR A O 1
ATOM 681 N N . ARG A 1 89 ? 11.602 -11.984 -10.461 1 98.06 89 ARG A N 1
ATOM 682 C CA . ARG A 1 89 ? 12.195 -10.852 -11.164 1 98.06 89 ARG A CA 1
ATOM 683 C C . ARG A 1 89 ? 11.578 -9.531 -10.711 1 98.06 89 ARG A C 1
ATOM 685 O O . ARG A 1 89 ? 12.266 -8.523 -10.609 1 98.06 89 ARG A O 1
ATOM 692 N N . TYR A 1 90 ? 10.281 -9.594 -10.484 1 98.44 90 TYR A N 1
ATOM 693 C CA . TYR A 1 90 ? 9.586 -8.414 -9.977 1 98.44 90 TYR A CA 1
ATOM 694 C C . TYR A 1 90 ? 10.078 -8.055 -8.578 1 98.44 90 TYR A C 1
ATOM 696 O O . TYR A 1 90 ? 10.352 -6.891 -8.289 1 98.44 90 TYR A O 1
ATOM 704 N N . VAL A 1 91 ? 10.242 -9.031 -7.73 1 98.69 91 VAL A N 1
ATOM 705 C CA . VAL A 1 91 ? 10.781 -8.828 -6.387 1 98.69 91 VAL A CA 1
ATOM 706 C C . VAL A 1 91 ? 12.172 -8.203 -6.48 1 98.69 91 VAL A C 1
ATOM 708 O O . VAL A 1 91 ? 12.461 -7.223 -5.789 1 98.69 91 VAL A O 1
ATOM 711 N N . LEU A 1 92 ? 13.008 -8.742 -7.352 1 98.62 92 LEU A N 1
ATOM 712 C CA . LEU A 1 92 ? 14.367 -8.242 -7.516 1 98.62 92 LEU A CA 1
ATOM 713 C C . LEU A 1 92 ? 14.367 -6.805 -8.023 1 98.62 92 LEU A C 1
ATOM 715 O O . LEU A 1 92 ? 15.07 -5.949 -7.48 1 98.62 92 LEU A O 1
ATOM 719 N N . ALA A 1 93 ? 13.539 -6.527 -9.062 1 98.69 93 ALA A N 1
ATOM 720 C CA . ALA A 1 93 ? 13.484 -5.191 -9.648 1 98.69 93 ALA A CA 1
ATOM 721 C C . ALA A 1 93 ? 13.094 -4.148 -8.609 1 98.69 93 ALA A C 1
ATOM 723 O O . ALA A 1 93 ? 13.703 -3.08 -8.531 1 98.69 93 ALA A O 1
ATOM 724 N N . ILE A 1 94 ? 12.117 -4.484 -7.777 1 98.81 94 ILE A N 1
ATOM 725 C CA . ILE A 1 94 ? 11.625 -3.521 -6.801 1 98.81 94 ILE A CA 1
ATOM 726 C C . ILE A 1 94 ? 12.625 -3.393 -5.652 1 98.81 94 ILE A C 1
ATOM 728 O O . ILE A 1 94 ? 12.82 -2.303 -5.109 1 98.81 94 ILE A O 1
ATOM 732 N N . ALA A 1 95 ? 13.297 -4.477 -5.305 1 98.75 95 ALA A N 1
ATOM 733 C CA . ALA A 1 95 ? 14.344 -4.406 -4.281 1 98.75 95 ALA A CA 1
ATOM 734 C C . ALA A 1 95 ? 15.477 -3.48 -4.715 1 98.75 95 ALA A C 1
ATOM 736 O O . ALA A 1 95 ? 15.984 -2.697 -3.912 1 98.75 95 ALA A O 1
ATOM 737 N N . ILE A 1 96 ? 15.852 -3.531 -5.977 1 98.75 96 ILE A N 1
ATOM 738 C CA . ILE A 1 96 ? 16.891 -2.656 -6.516 1 98.75 96 ILE A CA 1
ATOM 739 C C . ILE A 1 96 ? 16.406 -1.206 -6.469 1 98.75 96 ILE A C 1
ATOM 741 O O . ILE A 1 96 ? 17.125 -0.328 -5.984 1 98.75 96 ILE A O 1
ATOM 745 N N . LEU A 1 97 ? 15.219 -1.033 -6.945 1 98.69 97 LEU A N 1
ATOM 746 C CA . LEU A 1 97 ? 14.656 0.312 -6.98 1 98.69 97 LEU A CA 1
ATOM 747 C C . LEU A 1 97 ? 14.578 0.901 -5.574 1 98.69 97 LEU A C 1
ATOM 749 O O . LEU A 1 97 ? 14.922 2.064 -5.363 1 98.69 97 LEU A O 1
ATOM 753 N N . SER A 1 98 ? 14.109 0.08 -4.641 1 98.69 98 SER A N 1
ATOM 754 C CA . SER A 1 98 ? 13.984 0.519 -3.254 1 98.69 98 SER A CA 1
ATOM 755 C C . SER A 1 98 ? 15.344 0.802 -2.635 1 98.69 98 SER A C 1
ATOM 757 O O . SER A 1 98 ? 15.5 1.755 -1.867 1 98.69 98 SER A O 1
ATOM 759 N N . THR A 1 99 ? 16.312 0.002 -2.93 1 98.69 99 THR A N 1
ATOM 760 C CA . THR A 1 99 ? 17.672 0.219 -2.445 1 98.69 99 THR A CA 1
ATOM 761 C C . THR A 1 99 ? 18.219 1.551 -2.953 1 98.69 99 THR A C 1
ATOM 763 O O . THR A 1 99 ? 18.75 2.342 -2.176 1 98.69 99 THR A O 1
ATOM 766 N N . LEU A 1 100 ? 18.031 1.78 -4.254 1 98.38 100 LEU A N 1
ATOM 767 C CA . LEU A 1 100 ? 18.516 3.025 -4.844 1 98.38 100 LEU A CA 1
ATOM 768 C C . LEU A 1 100 ? 17.781 4.227 -4.25 1 98.38 100 LEU A C 1
ATOM 770 O O . LEU A 1 100 ? 18.422 5.215 -3.867 1 98.38 100 LEU A O 1
ATOM 774 N N . TYR A 1 101 ? 16.516 4.129 -4.137 1 98.12 101 TYR A N 1
ATOM 775 C CA . TYR A 1 101 ? 15.711 5.223 -3.613 1 98.12 101 TYR A CA 1
ATOM 776 C C . TYR A 1 101 ? 16.078 5.539 -2.17 1 98.12 101 TYR A C 1
ATOM 778 O O . TYR A 1 101 ? 16.375 6.688 -1.834 1 98.12 101 TYR A O 1
ATOM 786 N N . THR A 1 102 ? 16.047 4.516 -1.326 1 98.06 102 THR A N 1
ATOM 787 C CA . THR A 1 102 ? 16.328 4.723 0.09 1 98.06 102 THR A CA 1
ATOM 788 C C . THR A 1 102 ? 17.781 5.125 0.296 1 98.06 102 THR A C 1
ATOM 790 O O . THR A 1 102 ? 18.094 5.914 1.191 1 98.06 102 THR A O 1
ATOM 793 N N . GLY A 1 103 ? 18.703 4.594 -0.507 1 97.38 103 GLY A N 1
ATOM 794 C CA . GLY A 1 103 ? 20.094 5.016 -0.433 1 97.38 103 GLY A CA 1
ATOM 795 C C . GLY A 1 103 ? 20.281 6.492 -0.712 1 97.38 103 GLY A C 1
ATOM 796 O O . GLY A 1 103 ? 20.984 7.184 0.029 1 97.38 103 GLY A O 1
ATOM 797 N N . LEU A 1 104 ? 19.609 6.949 -1.765 1 96.19 104 LEU A N 1
ATOM 798 C CA . LEU A 1 104 ? 19.688 8.367 -2.119 1 96.19 104 LEU A CA 1
ATOM 799 C C . LEU A 1 104 ? 19.078 9.234 -1.027 1 96.19 104 LEU A C 1
ATOM 801 O O . LEU A 1 104 ? 19.609 10.297 -0.703 1 96.19 104 LEU A O 1
ATOM 805 N N . GLN A 1 105 ? 18.016 8.727 -0.479 1 94.5 105 GLN A N 1
ATOM 806 C CA . GLN A 1 105 ? 17.344 9.492 0.566 1 94.5 105 GLN A CA 1
ATOM 807 C C . GLN A 1 105 ? 18.203 9.586 1.822 1 94.5 105 GLN A C 1
ATOM 809 O O . GLN A 1 105 ? 18.297 10.648 2.441 1 94.5 105 GLN A O 1
ATOM 814 N N . VAL A 1 106 ? 18.781 8.508 2.209 1 95.25 106 VAL A N 1
ATOM 815 C CA . VAL A 1 106 ? 19.625 8.484 3.396 1 95.25 106 VAL A CA 1
ATOM 816 C C . VAL A 1 106 ? 20.84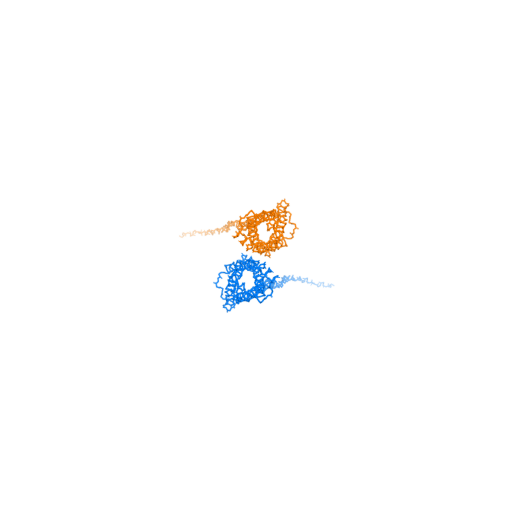4 9.383 3.182 1 95.25 106 VAL A C 1
ATOM 818 O O . VAL A 1 106 ? 21.219 10.148 4.07 1 95.25 106 VAL A O 1
ATOM 821 N N . MET A 1 107 ? 21.469 9.391 2.043 1 93.81 107 MET A N 1
ATOM 822 C CA . MET A 1 107 ? 22.625 10.234 1.729 1 93.81 107 MET A CA 1
ATOM 823 C C . MET A 1 107 ? 22.25 11.711 1.8 1 93.81 107 MET A C 1
ATOM 825 O O . MET A 1 107 ? 23 12.523 2.346 1 93.81 107 MET A O 1
ATOM 829 N N . ARG A 1 108 ? 21.172 12.016 1.263 1 91.06 108 ARG A N 1
ATOM 830 C CA . ARG A 1 108 ? 20.688 13.391 1.29 1 91.06 108 ARG A CA 1
ATOM 831 C C . ARG A 1 108 ? 20.438 13.859 2.721 1 91.06 108 ARG A C 1
ATOM 833 O O . ARG A 1 108 ? 20.859 14.953 3.1 1 91.06 108 ARG A O 1
ATOM 840 N N . GLN A 1 109 ? 19.75 13.047 3.471 1 88.38 109 GLN A N 1
ATOM 841 C CA . GLN A 1 109 ? 19.406 13.422 4.84 1 88.38 109 GLN A CA 1
ATOM 842 C C . GLN A 1 109 ? 20.656 13.562 5.695 1 88.38 109 GLN A C 1
ATOM 844 O O . GLN A 1 109 ? 20.766 14.477 6.52 1 88.38 109 GLN A O 1
ATOM 849 N N . VAL A 1 110 ? 21.625 12.742 5.5 1 87.69 110 VAL A N 1
ATOM 850 C CA . VAL A 1 110 ? 22.875 12.82 6.238 1 87.69 110 VAL A CA 1
ATOM 851 C C . VAL A 1 110 ? 23.625 14.086 5.836 1 87.69 110 VAL A C 1
ATOM 853 O O . VAL A 1 110 ? 24.203 14.773 6.688 1 87.69 110 VAL A O 1
ATOM 856 N N . HIS A 1 111 ? 23.625 14.375 4.551 1 86.81 111 HIS A N 1
ATOM 857 C CA . HIS A 1 111 ? 24.266 15.594 4.062 1 86.81 111 HIS A CA 1
ATOM 858 C C . HIS A 1 111 ? 23.594 16.844 4.652 1 86.81 111 HIS A C 1
ATOM 860 O O . HIS A 1 111 ? 24.281 17.797 5.035 1 86.81 111 HIS A O 1
ATOM 866 N N . GLU A 1 112 ? 22.281 16.781 4.707 1 83.06 112 GLU A N 1
ATOM 867 C CA . GLU A 1 112 ? 21.547 17.906 5.285 1 83.06 112 GLU A CA 1
ATOM 868 C C . GLU A 1 112 ? 21.875 18.078 6.766 1 83.06 112 GLU A C 1
ATOM 870 O O . GLU A 1 112 ? 22 19.203 7.25 1 83.06 112 GLU A O 1
ATOM 875 N N . LEU A 1 113 ? 21.938 17.016 7.41 1 79.31 113 LEU A N 1
ATOM 876 C CA . LEU A 1 113 ? 22.266 17.078 8.836 1 79.31 113 LEU A CA 1
ATOM 877 C C . LEU A 1 113 ? 23.688 17.578 9.055 1 79.31 113 LEU A C 1
ATOM 879 O O . LEU A 1 113 ? 23.953 18.281 10.023 1 79.31 113 LEU A O 1
ATOM 883 N N . SER A 1 114 ? 24.516 17.344 8.102 1 83.06 114 SER A N 1
ATOM 884 C CA . SER A 1 114 ? 25.922 17.703 8.242 1 83.06 114 SER A CA 1
ATOM 885 C C . SER A 1 114 ? 26.172 19.141 7.801 1 83.06 114 SER A C 1
ATOM 887 O O . SER A 1 114 ? 27.031 19.844 8.367 1 83.06 114 SER A O 1
ATOM 889 N N . THR A 1 115 ? 25.438 19.562 6.742 1 76.12 115 THR A N 1
ATOM 890 C CA . THR A 1 115 ? 25.75 20.875 6.164 1 76.12 115 THR A CA 1
ATOM 891 C C . THR A 1 115 ? 24.734 21.922 6.633 1 76.12 115 THR A C 1
ATOM 893 O O . THR A 1 115 ? 25 23.109 6.551 1 76.12 115 THR A O 1
ATOM 896 N N . SER A 1 116 ? 23.719 21.594 7.355 1 67.5 116 SER A N 1
ATOM 897 C CA . SER A 1 116 ? 22.641 22.484 7.75 1 67.5 116 SER A CA 1
ATOM 898 C C . SER A 1 116 ? 22.047 23.203 6.543 1 67.5 116 SER A C 1
ATOM 900 O O . SER A 1 116 ? 21.453 24.281 6.684 1 67.5 116 SER A O 1
ATOM 902 N N . LYS A 1 117 ? 22.469 22.812 5.281 1 63.5 117 LYS A N 1
ATOM 903 C CA . LYS A 1 117 ? 21.938 23.438 4.07 1 63.5 117 LYS A CA 1
ATOM 904 C C . LYS A 1 117 ? 20.734 22.641 3.543 1 63.5 117 LYS A C 1
ATOM 906 O O . LYS A 1 117 ? 20.766 21.406 3.518 1 63.5 117 LYS A O 1
ATOM 911 N N . GLU A 1 118 ? 19.594 23.406 3.475 1 62.19 118 GLU A N 1
ATOM 912 C CA . GLU A 1 118 ? 18.422 22.766 2.916 1 62.19 118 GLU A CA 1
ATOM 913 C C . GLU A 1 118 ? 18.453 22.766 1.39 1 62.19 118 GLU A C 1
ATOM 915 O O . GLU A 1 118 ? 18.703 23.812 0.774 1 62.19 118 GLU A O 1
ATOM 920 N N . ALA A 1 119 ? 18.766 21.641 0.688 1 54.56 119 ALA A N 1
ATOM 921 C CA . ALA A 1 119 ? 18.938 21.516 -0.758 1 54.56 119 ALA A CA 1
ATOM 922 C C . ALA A 1 119 ? 17.703 22 -1.5 1 54.56 119 ALA A C 1
ATOM 924 O O . ALA A 1 119 ? 17.797 22.516 -2.615 1 54.56 119 ALA A O 1
ATOM 925 N N . PHE A 1 120 ? 16.484 21.656 -1.11 1 59.19 120 PHE A N 1
ATOM 926 C CA . PHE A 1 120 ? 15.234 21.969 -1.785 1 59.19 120 PHE A CA 1
ATOM 927 C C . PHE A 1 120 ? 14.289 22.719 -0.848 1 59.19 120 PHE A C 1
ATOM 929 O O . PHE A 1 120 ? 14.5 22.734 0.366 1 59.19 120 PHE A O 1
ATOM 936 N N . SER A 1 121 ? 13.438 23.438 -1.596 1 68.12 121 SER A N 1
ATOM 937 C CA . SER A 1 121 ? 12.375 24.016 -0.776 1 68.12 121 SER A CA 1
ATOM 938 C C . SER A 1 121 ? 11.758 22.984 0.147 1 68.12 121 SER A C 1
ATOM 940 O O . SER A 1 121 ? 11.586 21.828 -0.242 1 68.12 121 SER A O 1
ATOM 942 N N . ARG A 1 122 ? 11.656 23.266 1.306 1 72.38 122 ARG A N 1
ATOM 943 C CA . ARG A 1 122 ? 11.18 22.391 2.367 1 72.38 122 ARG A CA 1
ATOM 944 C C . ARG A 1 122 ? 9.883 21.688 1.967 1 72.38 122 ARG A C 1
ATOM 946 O O . ARG A 1 122 ? 9.711 20.5 2.211 1 72.38 122 ARG A O 1
ATOM 953 N N . GLN A 1 123 ? 9.047 22.422 1.229 1 74.88 123 GLN A N 1
ATOM 954 C CA . GLN A 1 123 ? 7.742 21.875 0.878 1 74.88 123 GLN A CA 1
ATOM 955 C C . GLN A 1 123 ? 7.871 20.812 -0.22 1 74.88 123 GLN A C 1
ATOM 957 O O . GLN A 1 123 ? 7.23 19.766 -0.159 1 74.88 123 GLN A O 1
ATOM 962 N N . ASN A 1 124 ? 8.688 21.109 -1.185 1 78.12 124 ASN A N 1
ATOM 963 C CA . ASN A 1 124 ? 8.867 20.172 -2.285 1 78.12 124 ASN A CA 1
ATOM 964 C C . ASN A 1 124 ? 9.547 18.891 -1.815 1 78.12 124 ASN A C 1
ATOM 966 O O . ASN A 1 124 ? 9.188 17.797 -2.256 1 78.12 124 ASN A O 1
ATOM 970 N N . LEU A 1 125 ? 10.375 19.094 -0.913 1 80.94 125 LEU A N 1
ATOM 971 C CA . LEU A 1 125 ? 11.078 17.938 -0.38 1 80.94 125 LEU A CA 1
ATOM 972 C C . LEU A 1 125 ? 10.133 17.062 0.454 1 80.94 125 LEU A C 1
ATOM 974 O O . LEU A 1 125 ? 10.195 15.836 0.386 1 80.94 125 LEU A O 1
ATOM 978 N N . ALA A 1 126 ? 9.289 17.703 1.122 1 81.69 126 ALA A N 1
ATOM 979 C CA . ALA A 1 126 ? 8.328 16.984 1.953 1 81.69 126 ALA A CA 1
ATOM 980 C C . ALA A 1 126 ? 7.348 16.188 1.096 1 81.69 126 ALA A C 1
ATOM 982 O O . ALA A 1 126 ? 6.984 15.062 1.438 1 81.69 126 ALA A O 1
ATOM 983 N N . LEU A 1 127 ? 7.012 16.828 -0.007 1 83.69 127 LEU A N 1
ATOM 984 C CA . LEU A 1 127 ? 6.125 16.141 -0.941 1 83.69 127 LEU A CA 1
ATOM 985 C C . LEU A 1 127 ? 6.816 14.938 -1.575 1 83.69 127 LEU A C 1
ATOM 987 O O . LEU A 1 127 ? 6.23 13.859 -1.672 1 83.69 127 LEU A O 1
ATOM 991 N N . LEU A 1 128 ? 7.992 15.188 -1.896 1 85.81 128 LEU A N 1
ATOM 992 C CA . LEU A 1 128 ? 8.766 14.125 -2.523 1 85.81 128 LEU A CA 1
ATOM 993 C C . LEU A 1 128 ? 9.016 12.984 -1.542 1 85.81 128 LEU A C 1
ATOM 995 O O . LEU A 1 128 ? 8.945 11.812 -1.914 1 85.81 128 LEU A O 1
ATOM 999 N N . GLU A 1 129 ? 9.203 13.32 -0.334 1 89.25 129 GLU A N 1
ATOM 1000 C CA . GLU A 1 129 ? 9.422 12.312 0.696 1 89.25 129 GLU A CA 1
ATOM 1001 C C . GLU A 1 129 ? 8.156 11.5 0.943 1 89.25 129 GLU A C 1
ATOM 1003 O O . GLU A 1 129 ? 8.211 10.273 1.089 1 89.25 129 GLU A O 1
ATOM 1008 N N . PHE A 1 130 ? 7.145 12.195 0.961 1 90 130 PHE A N 1
ATOM 1009 C CA . PHE A 1 130 ? 5.891 11.5 1.227 1 90 130 PHE A CA 1
ATOM 1010 C C . PHE A 1 130 ? 5.512 10.594 0.058 1 90 130 PHE A C 1
ATOM 1012 O O . PHE A 1 130 ? 5.309 9.391 0.237 1 90 130 PHE A O 1
ATOM 1019 N N . PHE A 1 131 ? 5.465 11.07 -1.124 1 91.06 131 PHE A N 1
ATOM 1020 C CA . PHE A 1 131 ? 5.055 10.32 -2.303 1 91.06 131 PHE A CA 1
ATOM 1021 C C . PHE A 1 131 ? 6.062 9.227 -2.621 1 91.06 131 PHE A C 1
ATOM 1023 O O . PHE A 1 131 ? 5.684 8.117 -3.014 1 91.06 131 PHE A O 1
ATOM 1030 N N . GLY A 1 132 ? 7.273 9.609 -2.475 1 95 132 GLY A N 1
ATOM 1031 C CA . GLY A 1 132 ? 8.305 8.625 -2.75 1 95 132 GLY A CA 1
ATOM 1032 C C . GLY A 1 132 ? 8.25 7.43 -1.82 1 95 132 GLY A C 1
ATOM 1033 O O . GLY A 1 132 ? 8.266 6.281 -2.273 1 95 132 GLY A O 1
ATOM 1034 N N . ASP A 1 133 ? 8.148 7.699 -0.49 1 96.69 133 ASP A N 1
ATOM 1035 C CA . ASP A 1 133 ? 8.055 6.625 0.493 1 96.69 133 ASP A CA 1
ATOM 1036 C C . ASP A 1 133 ? 6.797 5.789 0.281 1 96.69 133 ASP A C 1
ATOM 1038 O O . ASP A 1 133 ? 6.84 4.559 0.367 1 96.69 133 ASP A O 1
ATOM 1042 N N . GLN A 1 134 ? 5.762 6.48 -0.015 1 95.5 134 GLN A N 1
ATOM 1043 C CA . GLN A 1 134 ? 4.492 5.781 -0.189 1 95.5 134 GLN A CA 1
ATOM 1044 C C . GLN A 1 134 ? 4.504 4.926 -1.452 1 95.5 134 GLN A C 1
ATOM 1046 O O . GLN A 1 134 ? 4.051 3.779 -1.436 1 95.5 134 GLN A O 1
ATOM 1051 N N . LEU A 1 135 ? 4.961 5.426 -2.514 1 96.69 135 LEU A N 1
ATOM 1052 C CA . LEU A 1 135 ? 5.059 4.68 -3.764 1 96.69 135 LEU A CA 1
ATOM 1053 C C . LEU A 1 135 ? 5.941 3.449 -3.598 1 96.69 135 LEU A C 1
ATOM 1055 O O . LEU A 1 135 ? 5.586 2.357 -4.047 1 96.69 135 LEU A O 1
ATOM 1059 N N . MET A 1 136 ? 7.051 3.645 -2.945 1 98.12 136 MET A N 1
ATOM 1060 C CA . MET A 1 136 ? 7.965 2.523 -2.742 1 98.12 136 MET A CA 1
ATOM 1061 C C . MET A 1 136 ? 7.328 1.463 -1.846 1 98.12 136 MET A C 1
ATOM 1063 O O . MET A 1 136 ? 7.52 0.266 -2.062 1 98.12 136 MET A O 1
ATOM 1067 N N . ALA A 1 137 ? 6.582 1.932 -0.823 1 98.44 137 ALA A N 1
ATOM 1068 C CA . ALA A 1 137 ? 5.895 0.979 0.045 1 98.44 137 ALA A CA 1
ATOM 1069 C C . ALA A 1 137 ? 4.895 0.141 -0.745 1 98.44 137 ALA A C 1
ATOM 1071 O O . ALA A 1 137 ? 4.836 -1.081 -0.585 1 98.44 137 ALA A O 1
ATOM 1072 N N . TYR A 1 138 ? 4.133 0.746 -1.622 1 98.31 138 TYR A N 1
ATOM 1073 C CA . TYR A 1 138 ? 3.166 0.033 -2.451 1 98.31 138 TYR A CA 1
ATOM 1074 C C . TYR A 1 138 ? 3.863 -0.968 -3.363 1 98.31 138 TYR A C 1
ATOM 1076 O O . TYR A 1 138 ? 3.418 -2.109 -3.5 1 98.31 138 TYR A O 1
ATOM 1084 N N . LEU A 1 139 ? 4.918 -0.543 -3.941 1 98.69 139 LEU A N 1
ATOM 1085 C CA . LEU A 1 139 ? 5.625 -1.417 -4.871 1 98.69 139 LEU A CA 1
ATOM 1086 C C . LEU A 1 139 ? 6.227 -2.613 -4.145 1 98.69 139 LEU A C 1
ATOM 1088 O O . LEU A 1 139 ? 6.148 -3.744 -4.629 1 98.69 139 LEU A O 1
ATOM 1092 N N . LEU A 1 140 ? 6.812 -2.328 -2.982 1 98.88 140 LEU A N 1
ATOM 1093 C CA . LEU A 1 140 ? 7.395 -3.406 -2.193 1 98.88 140 LEU A CA 1
ATOM 1094 C C . LEU A 1 140 ? 6.332 -4.418 -1.783 1 98.88 140 LEU A C 1
ATOM 1096 O O . LEU A 1 140 ? 6.531 -5.629 -1.917 1 98.88 140 LEU A O 1
ATOM 1100 N N . LEU A 1 141 ? 5.234 -3.914 -1.339 1 98.75 141 LEU A N 1
ATOM 1101 C CA . LEU A 1 141 ? 4.137 -4.793 -0.947 1 98.75 141 LEU A CA 1
A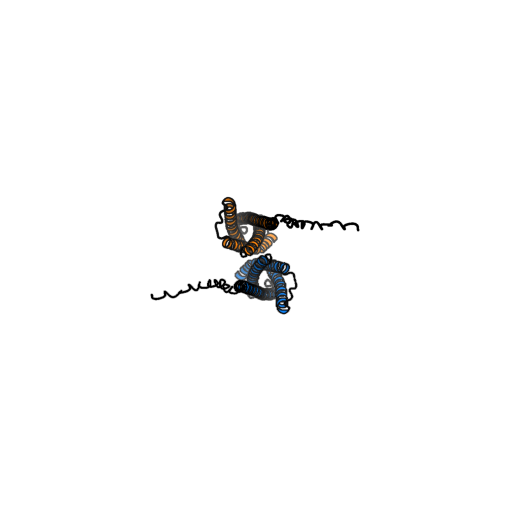TOM 1102 C C . LEU A 1 141 ? 3.617 -5.582 -2.145 1 98.75 141 LEU A C 1
ATOM 1104 O O . LEU A 1 141 ? 3.346 -6.777 -2.037 1 98.75 141 LEU A O 1
ATOM 1108 N N . SER A 1 142 ? 3.504 -4.902 -3.254 1 98.62 142 SER A N 1
ATOM 1109 C CA . SER A 1 142 ? 3.014 -5.531 -4.477 1 98.62 142 SER A CA 1
ATOM 1110 C C . SER A 1 142 ? 3.943 -6.652 -4.934 1 98.62 142 SER A C 1
ATOM 1112 O O . SER A 1 142 ? 3.494 -7.77 -5.191 1 98.62 142 SER A O 1
ATOM 1114 N N . ALA A 1 143 ? 5.18 -6.375 -4.957 1 98.75 143 ALA A N 1
ATOM 1115 C CA . ALA A 1 143 ? 6.16 -7.355 -5.418 1 98.75 143 ALA A CA 1
ATOM 1116 C C . ALA A 1 143 ? 6.234 -8.547 -4.465 1 98.75 143 ALA A C 1
ATOM 1118 O O . ALA A 1 143 ? 6.223 -9.703 -4.902 1 98.75 143 ALA A O 1
ATOM 1119 N N . ALA A 1 144 ? 6.309 -8.289 -3.189 1 98.62 144 ALA A N 1
ATOM 1120 C CA . ALA A 1 144 ? 6.375 -9.352 -2.197 1 98.62 144 ALA A CA 1
ATOM 1121 C C . ALA A 1 144 ? 5.129 -10.234 -2.254 1 98.62 144 ALA A C 1
ATOM 1123 O O . ALA A 1 144 ? 5.227 -11.461 -2.234 1 98.62 144 ALA A O 1
ATOM 1124 N N . SER A 1 145 ? 3.998 -9.633 -2.379 1 98.5 145 SER A N 1
ATOM 1125 C CA . SER A 1 145 ? 2.738 -10.367 -2.393 1 98.5 145 SER A CA 1
ATOM 1126 C C . SER A 1 145 ? 2.615 -11.234 -3.643 1 98.5 145 SER A C 1
ATOM 1128 O O . SER A 1 145 ? 2.035 -12.32 -3.6 1 98.5 145 SER A O 1
ATOM 1130 N N . SER A 1 146 ? 3.133 -10.758 -4.73 1 98.31 146 SER A N 1
ATOM 1131 C CA . SER A 1 146 ? 3.055 -11.5 -5.98 1 98.31 146 SER A CA 1
ATOM 1132 C C . SER A 1 146 ? 3.861 -12.789 -5.906 1 98.31 146 SER A C 1
ATOM 1134 O O . SER A 1 146 ? 3.555 -13.766 -6.602 1 98.31 146 SER A O 1
ATOM 1136 N N . ALA A 1 147 ? 4.871 -12.836 -5.027 1 98.5 147 ALA A N 1
ATOM 1137 C CA . ALA A 1 147 ? 5.816 -13.953 -5.023 1 98.5 147 ALA A CA 1
ATOM 1138 C C . ALA A 1 147 ? 5.465 -14.961 -3.936 1 98.5 147 ALA A C 1
ATOM 1140 O O . ALA A 1 147 ? 5.949 -16.094 -3.955 1 98.5 147 ALA A O 1
ATOM 1141 N N . VAL A 1 148 ? 4.609 -14.602 -2.979 1 98.12 148 VAL A N 1
ATOM 1142 C CA . VAL A 1 148 ? 4.32 -15.43 -1.816 1 98.12 148 VAL A CA 1
ATOM 1143 C C . VAL A 1 148 ? 3.652 -16.734 -2.264 1 98.12 148 VAL A C 1
ATOM 1145 O O . VAL A 1 148 ? 4.086 -17.828 -1.885 1 98.12 148 VAL A O 1
ATOM 1148 N N . PRO A 1 149 ? 2.631 -16.688 -3.16 1 96.62 149 PRO A N 1
ATOM 1149 C CA . PRO A 1 149 ? 1.959 -17.938 -3.512 1 96.62 149 PRO A CA 1
ATOM 1150 C C . PRO A 1 149 ? 2.873 -18.906 -4.25 1 96.62 149 PRO A C 1
ATOM 1152 O O . PRO A 1 149 ? 2.852 -20.109 -3.979 1 96.62 149 PRO A O 1
ATOM 1155 N N . LEU A 1 150 ? 3.656 -18.438 -5.16 1 96.19 150 LEU A N 1
ATOM 1156 C CA . LEU A 1 150 ? 4.598 -19.281 -5.879 1 96.19 150 LEU A CA 1
ATOM 1157 C C . LEU A 1 150 ? 5.57 -19.953 -4.918 1 96.19 150 LEU A C 1
ATOM 1159 O O . LEU A 1 150 ? 5.812 -21.156 -5.016 1 96.19 150 LEU A O 1
ATOM 1163 N N . THR A 1 151 ? 6.09 -19.172 -4.035 1 96.94 151 THR A N 1
ATOM 1164 C CA . THR A 1 151 ? 7.055 -19.688 -3.072 1 96.94 151 THR A CA 1
ATOM 1165 C C . THR A 1 151 ? 6.414 -20.734 -2.17 1 96.94 151 THR A C 1
ATOM 1167 O O . THR A 1 151 ? 7.016 -21.766 -1.888 1 96.94 151 THR A O 1
ATOM 1170 N N . ASN A 1 152 ? 5.207 -20.453 -1.718 1 95 152 ASN A N 1
ATOM 1171 C CA . ASN A 1 152 ? 4.496 -21.406 -0.87 1 95 152 ASN A CA 1
ATOM 1172 C C . ASN A 1 152 ? 4.242 -22.719 -1.595 1 95 152 ASN A C 1
ATOM 1174 O O . ASN A 1 152 ? 4.449 -23.797 -1.029 1 95 152 ASN A O 1
ATOM 1178 N N . LYS A 1 153 ? 3.832 -22.688 -2.818 1 93.62 153 LYS A N 1
ATOM 1179 C CA . LYS A 1 153 ? 3.58 -23.875 -3.615 1 93.62 153 LYS A CA 1
ATOM 1180 C C . LYS A 1 153 ? 4.863 -24.672 -3.832 1 93.62 153 LYS A C 1
ATOM 1182 O O . LYS A 1 153 ? 4.863 -25.906 -3.732 1 93.62 153 LYS A O 1
ATOM 1187 N N . MET A 1 154 ? 5.938 -24 -4.109 1 94 154 MET A N 1
ATOM 1188 C CA . MET A 1 154 ? 7.215 -24.672 -4.328 1 94 154 MET A CA 1
ATOM 1189 C C . MET A 1 154 ? 7.707 -25.328 -3.051 1 94 154 MET A C 1
ATOM 1191 O O . MET A 1 154 ? 8.219 -26.453 -3.09 1 94 154 MET A O 1
ATOM 1195 N N . ARG A 1 155 ? 7.465 -24.625 -2.027 1 93.81 155 ARG A N 1
ATOM 1196 C CA . ARG A 1 155 ? 7.949 -25.141 -0.748 1 93.81 155 ARG A CA 1
ATOM 1197 C C . ARG A 1 155 ? 7.141 -26.344 -0.299 1 93.81 155 ARG A C 1
ATOM 1199 O O . ARG A 1 155 ? 7.645 -27.203 0.436 1 93.81 155 ARG A O 1
ATOM 1206 N N . GLU A 1 156 ? 5.906 -26.391 -0.608 1 90.56 156 GLU A N 1
ATOM 1207 C CA . GLU A 1 156 ? 5.074 -27.547 -0.292 1 90.56 156 GLU A CA 1
ATOM 1208 C C . GLU A 1 156 ? 5.637 -28.812 -0.917 1 90.56 156 GLU A C 1
ATOM 1210 O O . GLU A 1 156 ? 5.539 -29.891 -0.332 1 90.56 156 GLU A O 1
ATOM 1215 N N . ASN A 1 157 ? 6.32 -28.656 -2.008 1 88.38 157 ASN A N 1
ATOM 1216 C CA . ASN A 1 157 ? 6.82 -29.812 -2.74 1 88.38 157 ASN A CA 1
ATOM 1217 C C . ASN A 1 157 ? 8.32 -30 -2.547 1 88.38 157 ASN A C 1
ATOM 1219 O O . ASN A 1 157 ? 8.828 -31.125 -2.592 1 88.38 157 ASN A O 1
ATOM 1223 N N . ASN A 1 158 ? 9 -28.859 -2.434 1 87.56 158 ASN A N 1
ATOM 1224 C CA . ASN A 1 158 ? 10.453 -28.859 -2.352 1 87.56 158 ASN A CA 1
ATOM 1225 C C . ASN A 1 158 ? 10.961 -27.797 -1.374 1 87.56 158 ASN A C 1
ATOM 1227 O O . ASN A 1 158 ? 11.039 -26.609 -1.714 1 87.56 158 ASN A O 1
ATOM 1231 N N . ASP A 1 159 ? 11.312 -28.188 -0.189 1 86.69 159 ASP A N 1
ATOM 1232 C CA . ASP A 1 159 ? 11.953 -27.297 0.763 1 86.69 159 ASP A CA 1
ATOM 1233 C C . ASP A 1 159 ? 13.477 -27.406 0.682 1 86.69 159 ASP A C 1
ATOM 1235 O O . ASP A 1 159 ? 14.055 -28.391 1.128 1 86.69 159 ASP A O 1
ATOM 1239 N N . ASN A 1 160 ? 14.117 -26.375 -0.014 1 91.44 160 ASN A N 1
ATOM 1240 C CA . ASN A 1 160 ? 15.555 -26.375 -0.251 1 91.44 160 ASN A CA 1
ATOM 1241 C C . ASN A 1 160 ? 16.141 -24.969 -0.139 1 91.44 160 ASN A C 1
ATOM 1243 O O . ASN A 1 160 ? 15.461 -24.047 0.333 1 91.44 160 ASN A O 1
ATOM 1247 N N . ILE A 1 161 ? 17.359 -24.906 -0.438 1 92.31 161 ILE A N 1
ATOM 1248 C CA . ILE A 1 161 ? 18.078 -23.641 -0.288 1 92.31 161 ILE A CA 1
ATOM 1249 C C . ILE A 1 161 ? 17.438 -22.578 -1.185 1 92.31 161 ILE A C 1
ATOM 1251 O O . ILE A 1 161 ? 17.391 -21.406 -0.823 1 92.31 161 ILE A O 1
ATOM 1255 N N . PHE A 1 162 ? 16.906 -22.969 -2.326 1 95.44 162 PHE A N 1
ATOM 1256 C CA . PHE A 1 162 ? 16.297 -22.047 -3.271 1 95.44 162 PHE A CA 1
ATOM 1257 C C . PHE A 1 162 ? 15.016 -21.453 -2.693 1 95.44 162 PHE A C 1
ATOM 1259 O O . PHE A 1 162 ? 14.844 -20.219 -2.686 1 95.44 162 PHE A O 1
ATOM 1266 N N . THR A 1 163 ? 14.148 -22.281 -2.223 1 95.75 163 THR A N 1
ATOM 1267 C CA . THR A 1 163 ? 12.875 -21.828 -1.686 1 95.75 163 THR A CA 1
ATOM 1268 C C . THR A 1 163 ? 13.086 -21.078 -0.371 1 95.75 163 THR A C 1
ATOM 1270 O O . THR A 1 163 ? 12.367 -20.125 -0.076 1 95.75 163 THR A O 1
ATOM 1273 N N . ASP A 1 164 ? 14.078 -21.438 0.425 1 95.12 164 ASP A N 1
ATOM 1274 C CA . ASP A 1 164 ? 14.406 -20.734 1.661 1 95.12 164 ASP A CA 1
ATOM 1275 C C . ASP A 1 164 ? 14.914 -19.328 1.373 1 95.12 164 ASP A C 1
ATOM 1277 O O . ASP A 1 164 ? 14.508 -18.359 2.033 1 95.12 164 ASP A O 1
ATOM 1281 N N . SER A 1 165 ? 15.789 -19.297 0.414 1 97.06 165 SER A N 1
ATOM 1282 C CA . SER A 1 165 ? 16.328 -18 0.016 1 97.06 165 SER A CA 1
ATOM 1283 C C . SER A 1 165 ? 15.234 -17.109 -0.564 1 97.06 165 SER A C 1
ATOM 1285 O O . SER A 1 165 ? 15.188 -15.898 -0.287 1 97.06 165 SER A O 1
ATOM 1287 N N . SER A 1 166 ? 14.383 -17.719 -1.353 1 97.69 166 SER A N 1
ATOM 1288 C CA . SER A 1 166 ? 13.266 -16.953 -1.903 1 97.69 166 SER A CA 1
ATOM 1289 C C . SER A 1 166 ? 12.367 -16.422 -0.797 1 97.69 166 SER A C 1
ATOM 1291 O O . SER A 1 166 ? 12.023 -15.234 -0.792 1 97.69 166 SER A O 1
ATOM 1293 N N . ALA A 1 167 ? 12.047 -17.266 0.167 1 97.44 167 ALA A N 1
ATOM 1294 C CA . ALA A 1 167 ? 11.211 -16.844 1.292 1 97.44 167 ALA A CA 1
ATOM 1295 C C . ALA A 1 167 ? 11.883 -15.758 2.109 1 97.44 167 ALA A C 1
ATOM 1297 O O . ALA A 1 167 ? 11.227 -14.812 2.566 1 97.44 167 ALA A O 1
ATOM 1298 N N . SER A 1 168 ? 13.133 -15.906 2.275 1 97.81 168 SER A N 1
ATOM 1299 C CA . SER A 1 168 ? 13.891 -14.914 3.031 1 97.81 168 SER A CA 1
ATOM 1300 C C . SER A 1 168 ? 13.875 -13.562 2.332 1 97.81 168 SER A C 1
ATOM 1302 O O . SER A 1 168 ? 13.609 -12.531 2.959 1 97.81 168 SER A O 1
ATOM 1304 N N . ALA A 1 169 ? 14.133 -13.562 1.04 1 98.69 169 ALA A N 1
ATOM 1305 C CA . ALA A 1 169 ? 14.125 -12.32 0.271 1 98.69 169 ALA A CA 1
ATOM 1306 C C . ALA A 1 169 ? 12.758 -11.641 0.346 1 98.69 169 ALA A C 1
ATOM 1308 O O . ALA A 1 169 ? 12.672 -10.422 0.546 1 98.69 169 ALA A O 1
ATOM 1309 N N . ILE A 1 170 ? 11.719 -12.367 0.235 1 98.75 170 ILE A N 1
ATOM 1310 C CA . ILE A 1 170 ? 10.359 -11.859 0.292 1 98.75 170 ILE A CA 1
ATOM 1311 C C . ILE A 1 170 ? 10.078 -11.281 1.679 1 98.75 170 ILE A C 1
ATOM 1313 O O . ILE A 1 170 ? 9.5 -10.203 1.804 1 98.75 170 ILE A O 1
ATOM 1317 N N . SER A 1 171 ? 10.523 -12.023 2.709 1 98.62 171 SER A N 1
ATOM 1318 C CA . SER A 1 171 ? 10.344 -11.555 4.078 1 98.62 171 SER A CA 1
ATOM 1319 C C . SER A 1 171 ? 11.055 -10.219 4.305 1 98.62 171 SER A C 1
ATOM 1321 O O . SER A 1 171 ? 10.508 -9.32 4.949 1 98.62 171 SER A O 1
ATOM 1323 N N . MET A 1 172 ? 12.25 -10.141 3.768 1 98.69 172 MET A N 1
ATOM 1324 C CA . MET A 1 172 ? 13 -8.898 3.896 1 98.69 172 MET A CA 1
ATOM 1325 C C . MET A 1 172 ? 12.297 -7.758 3.17 1 98.69 172 MET A C 1
ATOM 1327 O O . MET A 1 172 ? 12.305 -6.613 3.635 1 98.69 172 MET A O 1
ATOM 1331 N N . GLU A 1 173 ? 11.688 -8.062 2.1 1 98.69 173 GLU A N 1
ATOM 1332 C CA . GLU A 1 173 ? 10.93 -7.066 1.351 1 98.69 173 GLU A CA 1
ATOM 1333 C C . GLU A 1 173 ? 9.719 -6.586 2.143 1 98.69 173 GLU A C 1
ATOM 1335 O O . GLU A 1 173 ? 9.383 -5.402 2.113 1 98.69 173 GLU A O 1
ATOM 1340 N N . PHE A 1 174 ? 9.086 -7.453 2.895 1 98.69 174 PHE A N 1
ATOM 1341 C CA . PHE A 1 174 ? 7.965 -7.07 3.742 1 98.69 174 PHE A CA 1
ATOM 1342 C C . PHE A 1 174 ? 8.43 -6.156 4.871 1 98.69 174 PHE A C 1
ATOM 1344 O O . PHE A 1 174 ? 7.73 -5.207 5.234 1 98.69 174 PHE A O 1
ATOM 1351 N N . ILE A 1 175 ? 9.539 -6.426 5.387 1 98.75 175 ILE A N 1
ATOM 1352 C CA . ILE A 1 175 ? 10.078 -5.59 6.449 1 98.75 175 ILE A CA 1
ATOM 1353 C C . ILE A 1 175 ? 10.383 -4.195 5.902 1 98.75 175 ILE A C 1
ATOM 1355 O O . ILE A 1 175 ? 10.055 -3.188 6.531 1 98.75 175 ILE A O 1
ATOM 1359 N N . ALA A 1 176 ? 11.023 -4.184 4.73 1 98.81 176 ALA A N 1
ATOM 1360 C CA . ALA A 1 176 ? 11.297 -2.904 4.078 1 98.81 176 ALA A CA 1
ATOM 1361 C C . ALA A 1 176 ? 10 -2.139 3.82 1 98.81 176 ALA A C 1
ATOM 1363 O O . ALA A 1 176 ? 9.938 -0.923 4.027 1 98.81 176 ALA A O 1
ATOM 1364 N N . PHE A 1 177 ? 8.992 -2.816 3.359 1 98.75 177 PHE A N 1
ATOM 1365 C CA . PHE A 1 177 ? 7.672 -2.227 3.152 1 98.75 177 PHE A CA 1
ATOM 1366 C C . PHE A 1 177 ? 7.16 -1.58 4.434 1 98.75 177 PHE A C 1
ATOM 1368 O O . PHE A 1 177 ? 6.734 -0.424 4.426 1 98.75 177 PHE A O 1
ATOM 1375 N N . LEU A 1 178 ? 7.223 -2.33 5.535 1 98.38 178 LEU A N 1
ATOM 1376 C CA . LEU A 1 178 ? 6.699 -1.819 6.797 1 98.38 178 LEU A CA 1
ATOM 1377 C C . LEU A 1 178 ? 7.449 -0.564 7.227 1 98.38 178 LEU A C 1
ATOM 1379 O O . LEU A 1 178 ? 6.84 0.4 7.695 1 98.38 178 LEU A O 1
ATOM 1383 N N . ALA A 1 179 ? 8.711 -0.585 7.023 1 98.44 179 ALA A N 1
ATOM 1384 C CA . ALA A 1 179 ? 9.531 0.568 7.387 1 98.44 179 ALA A CA 1
ATOM 1385 C C . ALA A 1 179 ? 9.156 1.792 6.559 1 98.44 179 ALA A C 1
ATOM 1387 O O . ALA A 1 179 ? 8.969 2.885 7.098 1 98.44 179 ALA A O 1
ATOM 1388 N N . LEU A 1 180 ? 8.945 1.602 5.27 1 98.31 180 LEU A N 1
ATOM 1389 C CA . LEU A 1 180 ? 8.648 2.729 4.395 1 98.31 180 LEU A CA 1
ATOM 1390 C C . LEU A 1 180 ? 7.199 3.18 4.566 1 98.31 180 LEU A C 1
ATOM 1392 O O . LEU A 1 180 ? 6.895 4.367 4.426 1 98.31 180 LEU A O 1
ATOM 1396 N N . ALA A 1 181 ? 6.328 2.225 4.891 1 97.25 181 ALA A N 1
ATOM 1397 C CA . ALA A 1 181 ? 4.945 2.596 5.164 1 97.25 181 ALA A CA 1
ATOM 1398 C C . ALA A 1 181 ? 4.852 3.516 6.379 1 97.25 181 ALA A C 1
ATOM 1400 O O . ALA A 1 181 ? 4.141 4.523 6.352 1 97.25 181 ALA A O 1
ATOM 1401 N N . VAL A 1 182 ? 5.613 3.242 7.355 1 96 182 VAL A N 1
ATOM 1402 C CA . VAL A 1 182 ? 5.625 4.074 8.555 1 96 182 VAL A CA 1
ATOM 1403 C C . VAL A 1 182 ? 6.324 5.398 8.25 1 96 182 VAL A C 1
ATOM 1405 O O . VAL A 1 182 ? 5.859 6.461 8.68 1 96 182 VAL A O 1
ATOM 1408 N N . SER A 1 183 ? 7.418 5.301 7.512 1 96 183 SER A N 1
ATOM 1409 C CA . SER A 1 183 ? 8.109 6.52 7.109 1 96 183 SER A CA 1
ATOM 1410 C C . SER A 1 183 ? 7.191 7.449 6.328 1 96 183 SER A C 1
ATOM 1412 O O . SER A 1 183 ? 7.215 8.664 6.527 1 96 183 SER A O 1
ATOM 1414 N N . ALA A 1 184 ? 6.371 6.902 5.469 1 94.12 184 ALA A N 1
ATOM 1415 C CA . ALA A 1 184 ? 5.426 7.688 4.676 1 94.12 184 ALA A CA 1
ATOM 1416 C C . ALA A 1 184 ? 4.398 8.375 5.574 1 94.12 184 ALA A C 1
ATOM 1418 O O . ALA A 1 184 ? 3.996 9.508 5.316 1 94.12 184 ALA A O 1
ATOM 1419 N N . MET A 1 185 ? 4.043 7.691 6.594 1 89.31 185 MET A N 1
ATOM 1420 C CA . MET A 1 185 ? 3.092 8.273 7.539 1 89.31 185 MET A CA 1
ATOM 1421 C C . MET A 1 185 ? 3.711 9.453 8.281 1 89.31 185 MET A C 1
ATOM 1423 O O . MET A 1 185 ? 3.062 10.484 8.461 1 89.31 185 MET A O 1
ATOM 1427 N N . ILE A 1 186 ? 4.895 9.344 8.617 1 88.94 186 ILE A N 1
ATOM 1428 C CA . ILE A 1 186 ? 5.609 10.422 9.2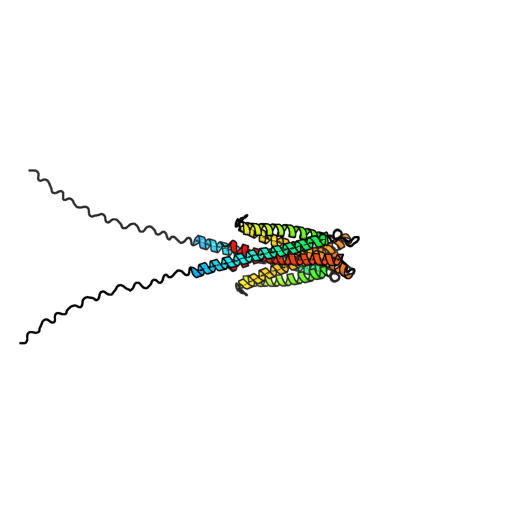89 1 88.94 186 ILE A CA 1
ATOM 1429 C C . ILE A 1 186 ? 5.77 11.609 8.336 1 88.94 186 ILE A C 1
ATOM 1431 O O . ILE A 1 186 ? 5.512 12.75 8.711 1 88.94 186 ILE A O 1
ATOM 1435 N N . ALA A 1 187 ? 6.16 11.273 7.141 1 88.88 187 ALA A N 1
ATOM 1436 C CA . ALA A 1 187 ? 6.328 12.32 6.137 1 88.88 187 ALA A CA 1
ATOM 1437 C C . ALA A 1 187 ? 5.008 13.031 5.855 1 88.88 187 ALA A C 1
ATOM 1439 O O . ALA A 1 187 ? 4.98 14.25 5.664 1 88.88 187 ALA A O 1
ATOM 1440 N N . GLY A 1 188 ? 4.004 12.305 5.785 1 84.25 188 GLY A N 1
ATOM 1441 C CA . GLY A 1 188 ? 2.688 12.898 5.609 1 84.25 188 GLY A CA 1
ATOM 1442 C C . GLY A 1 188 ? 2.293 13.82 6.746 1 84.25 188 GLY A C 1
ATOM 1443 O O . GLY A 1 188 ? 1.724 14.891 6.516 1 84.25 188 GLY A O 1
ATOM 1444 N N . TYR A 1 189 ? 2.58 13.453 7.883 1 81.75 189 TYR A N 1
ATOM 1445 C CA . TYR A 1 189 ? 2.326 14.273 9.062 1 81.75 189 TYR A CA 1
ATOM 1446 C C . TYR A 1 189 ? 3.109 15.578 8.992 1 81.75 189 TYR A C 1
ATOM 1448 O O . TYR A 1 189 ? 2.566 16.656 9.273 1 81.75 189 TYR A O 1
ATOM 1456 N N . LYS A 1 190 ? 4.336 15.492 8.641 1 81.62 190 LYS A N 1
ATOM 1457 C CA . LYS A 1 190 ? 5.18 16.672 8.508 1 81.62 190 LYS A CA 1
ATOM 1458 C C . LYS A 1 190 ? 4.645 17.609 7.418 1 81.62 190 LYS A C 1
ATOM 1460 O O . LYS A 1 190 ? 4.648 18.828 7.582 1 81.62 190 LYS A O 1
ATOM 1465 N N . LEU A 1 191 ? 4.332 17.062 6.32 1 77.31 191 LEU A N 1
ATOM 1466 C CA . LEU A 1 191 ? 3.812 17.828 5.188 1 77.31 191 LEU A CA 1
ATOM 1467 C C . LEU A 1 191 ? 2.559 18.594 5.582 1 77.31 191 LEU A C 1
ATOM 1469 O O . LEU A 1 191 ? 2.404 19.766 5.219 1 77.31 191 LEU A O 1
ATOM 1473 N N . SER A 1 192 ? 1.749 18.078 6.324 1 73.81 192 SER A N 1
ATOM 1474 C CA . SER A 1 192 ? 0.487 18.688 6.734 1 73.81 192 SER A CA 1
ATOM 1475 C C . SER A 1 192 ? 0.715 19.812 7.734 1 73.81 192 SER A C 1
ATOM 1477 O O . SER A 1 192 ? -0.041 20.797 7.762 1 73.81 192 SER A O 1
ATOM 1479 N N . ASN A 1 193 ? 1.729 19.688 8.523 1 69.81 193 ASN A N 1
ATOM 1480 C CA . ASN A 1 193 ? 2.025 20.703 9.531 1 69.81 193 ASN A CA 1
ATOM 1481 C C . ASN A 1 193 ? 2.855 21.844 8.953 1 69.81 193 ASN A C 1
ATOM 1483 O O . ASN A 1 193 ? 2.965 22.906 9.57 1 69.81 193 ASN A O 1
ATOM 1487 N N . GLN A 1 194 ? 3.627 21.656 7.879 1 59.81 194 GLN A N 1
ATOM 1488 C CA . GLN A 1 194 ? 4.387 22.719 7.246 1 59.81 194 GLN A CA 1
ATOM 1489 C C . GLN A 1 194 ? 3.475 23.656 6.457 1 59.81 194 GLN A C 1
ATOM 1491 O O . GLN A 1 194 ? 3.754 24.844 6.336 1 59.81 194 GLN A O 1
ATOM 1496 N N . THR A 1 195 ? 2.5 23.234 5.777 1 49 195 THR A N 1
ATOM 1497 C CA . THR A 1 195 ? 1.641 24.094 4.977 1 49 195 THR A CA 1
ATOM 1498 C C . THR A 1 195 ? 0.935 25.125 5.855 1 49 195 THR A C 1
ATOM 1500 O O . THR A 1 195 ? 0.398 26.109 5.355 1 49 195 THR A O 1
ATOM 1503 N N . TYR A 1 196 ? 0.897 25.016 7.129 1 42.34 196 TYR A N 1
ATOM 1504 C CA . TYR A 1 196 ? 0.25 26.031 7.961 1 42.34 196 TYR A CA 1
ATOM 1505 C C . TYR A 1 196 ? 1.26 27.062 8.453 1 42.34 196 TYR A C 1
ATOM 1507 O O . TYR A 1 196 ? 0.903 27.984 9.188 1 42.34 196 TYR A O 1
ATOM 1515 N N . ILE A 1 197 ? 2.523 26.969 8.281 1 37.5 197 ILE A N 1
ATOM 1516 C CA . ILE A 1 197 ? 3.361 28.125 8.586 1 37.5 197 ILE A CA 1
ATOM 1517 C C . ILE A 1 197 ? 3.479 29.031 7.352 1 37.5 197 ILE A C 1
ATOM 1519 O O . ILE A 1 197 ? 3.713 28.531 6.242 1 37.5 197 ILE A O 1
ATOM 1523 N N . MET B 1 1 ? 1.449 121.438 13.711 1 28.42 1 MET B N 1
ATOM 1524 C CA . MET B 1 1 ? 1.549 120.625 14.945 1 28.42 1 MET B CA 1
ATOM 1525 C C . MET B 1 1 ? 0.483 119.562 15 1 28.42 1 MET B C 1
ATOM 1527 O O . MET B 1 1 ? -0.648 119.812 15.414 1 28.42 1 MET B O 1
ATOM 1531 N N . SER B 1 2 ? 0.293 118.875 13.82 1 31.61 2 SER B N 1
ATOM 1532 C CA . SER B 1 2 ? -0.622 117.875 13.289 1 31.61 2 SER B CA 1
ATOM 1533 C C . SER B 1 2 ? -0.647 116.625 14.172 1 31.61 2 SER B C 1
ATOM 1535 O O . SER B 1 2 ? 0.402 116.062 14.5 1 31.61 2 SER B O 1
ATOM 1537 N N . ASP B 1 3 ? -1.655 116.562 15.078 1 34.03 3 ASP B N 1
ATOM 1538 C CA . ASP B 1 3 ? -1.899 115.562 16.141 1 34.03 3 ASP B CA 1
ATOM 1539 C C . ASP B 1 3 ? -1.903 114.125 15.586 1 34.03 3 ASP B C 1
ATOM 1541 O O . ASP B 1 3 ? -2.602 113.875 14.617 1 34.03 3 ASP B O 1
ATOM 1545 N N . PRO B 1 4 ? -0.832 113.312 15.719 1 38.28 4 PRO B N 1
ATOM 1546 C CA . PRO B 1 4 ? -0.572 112 15.211 1 38.28 4 PRO B CA 1
ATOM 1547 C C . PRO B 1 4 ? -1.587 110.938 15.719 1 38.28 4 PRO B C 1
ATOM 1549 O O . PRO B 1 4 ? -1.808 110.875 16.922 1 38.28 4 PRO B O 1
ATOM 1552 N N . ASN B 1 5 ? -2.826 110.938 15.117 1 34.53 5 ASN B N 1
ATOM 1553 C CA . ASN B 1 5 ? -3.961 110.062 15.312 1 34.53 5 ASN B CA 1
ATOM 1554 C C . ASN B 1 5 ? -3.504 108.625 15.641 1 34.53 5 ASN B C 1
ATOM 1556 O O . ASN B 1 5 ? -2.455 108.188 15.172 1 34.53 5 ASN B O 1
ATOM 1560 N N . ASP B 1 6 ? -4.094 107.938 16.75 1 31.45 6 ASP B N 1
ATOM 1561 C CA . ASP B 1 6 ? -4.098 106.75 17.609 1 31.45 6 ASP B CA 1
ATOM 1562 C C . ASP B 1 6 ? -4.297 105.5 16.781 1 31.45 6 ASP B C 1
ATOM 1564 O O . ASP B 1 6 ? -5.375 105.25 16.234 1 31.45 6 ASP B O 1
ATOM 1568 N N . GLN B 1 7 ? -3.434 105.062 15.852 1 31.77 7 GLN B N 1
ATOM 1569 C CA . GLN B 1 7 ? -3.523 103.875 15.055 1 31.77 7 GLN B CA 1
ATOM 1570 C C . GLN B 1 7 ? -3.746 102.625 15.945 1 31.77 7 GLN B C 1
ATOM 1572 O O . GLN B 1 7 ? -2.832 102.188 16.641 1 31.77 7 GLN B O 1
ATOM 1577 N N . LYS B 1 8 ? -4.879 102.688 16.688 1 34.78 8 LYS B N 1
ATOM 1578 C CA . LYS B 1 8 ? -5.184 101.562 17.531 1 34.78 8 LYS B CA 1
ATOM 1579 C C . LYS B 1 8 ? -5.023 100.25 16.75 1 34.78 8 LYS B C 1
ATOM 1581 O O . LYS B 1 8 ? -5.594 100.062 15.664 1 34.78 8 LYS B O 1
ATOM 1586 N N . ALA B 1 9 ? -3.906 99.625 16.938 1 37.66 9 ALA B N 1
ATOM 1587 C CA . ALA B 1 9 ? -3.488 98.25 16.469 1 37.66 9 ALA B CA 1
ATOM 1588 C C . ALA B 1 9 ? -4.551 97.25 16.766 1 37.66 9 ALA B C 1
ATOM 1590 O O . ALA B 1 9 ? -4.898 97 17.938 1 37.66 9 ALA B O 1
ATOM 1591 N N . THR B 1 10 ? -5.723 97.312 16.125 1 32.16 10 THR B N 1
ATOM 1592 C CA . THR B 1 10 ? -6.715 96.25 16.297 1 32.16 10 THR B CA 1
ATOM 1593 C C . THR B 1 10 ? -6.051 94.875 16.266 1 32.16 10 THR B C 1
ATOM 1595 O O . THR B 1 10 ? -5.391 94.5 15.289 1 32.16 10 THR B O 1
ATOM 1598 N N . VAL B 1 11 ? -5.547 94.375 17.391 1 34.91 11 VAL B N 1
ATOM 1599 C CA . VAL B 1 11 ? -5.012 93.062 17.641 1 34.91 11 VAL B CA 1
ATOM 1600 C C . VAL B 1 11 ? -5.949 92 17.047 1 34.91 11 VAL B C 1
ATOM 1602 O O . VAL B 1 11 ? -7.137 92 17.391 1 34.91 11 VAL B O 1
ATOM 1605 N N . GLY B 1 12 ? -5.781 91.75 15.742 1 32.5 12 GLY B N 1
ATOM 1606 C CA . GLY B 1 12 ? -6.523 90.75 15.039 1 32.5 12 GLY B CA 1
ATOM 1607 C C . GLY B 1 12 ? -6.738 89.5 15.867 1 32.5 12 GLY B C 1
ATOM 1608 O O . GLY B 1 12 ? -5.91 89.125 16.719 1 32.5 12 GLY B O 1
ATOM 1609 N N . ALA B 1 13 ? -8 89.25 16.344 1 40.78 13 ALA B N 1
ATOM 1610 C CA . ALA B 1 13 ? -8.461 88.062 17.078 1 40.78 13 ALA B CA 1
ATOM 1611 C C . ALA B 1 13 ? -7.812 86.812 16.531 1 40.78 13 ALA B C 1
ATOM 1613 O O . ALA B 1 13 ? -7.555 86.688 15.328 1 40.78 13 ALA B O 1
ATOM 1614 N N . PRO B 1 14 ? -6.98 86.188 17.422 1 40.25 14 PRO B N 1
ATOM 1615 C CA . PRO B 1 14 ? -6.367 84.938 16.969 1 40.25 14 PRO B CA 1
ATOM 1616 C C . PRO B 1 14 ? -7.355 84 16.234 1 40.25 14 PRO B C 1
ATOM 1618 O O . PRO B 1 14 ? -8.539 84 16.594 1 40.25 14 PRO B O 1
ATOM 1621 N N . ILE B 1 15 ? -7.379 83.938 14.922 1 42.41 15 ILE B N 1
ATOM 1622 C CA . ILE B 1 15 ? -8.203 83.062 14.148 1 42.41 15 ILE B CA 1
ATOM 1623 C C . ILE B 1 15 ? -8.219 81.688 14.82 1 42.41 15 ILE B C 1
ATOM 1625 O O . ILE B 1 15 ? -7.164 81.125 15.156 1 42.41 15 ILE B O 1
ATOM 1629 N N . PRO B 1 16 ? -9.234 81.438 15.68 1 40.84 16 PRO B N 1
ATOM 1630 C CA . PRO B 1 16 ? -9.242 80.062 16.266 1 40.84 16 PRO B CA 1
ATOM 1631 C C . PRO B 1 16 ? -8.844 79 15.273 1 40.84 16 PRO B C 1
ATOM 1633 O O . PRO B 1 16 ? -9.234 79.062 14.102 1 40.84 16 PRO B O 1
ATOM 1636 N N . ILE B 1 17 ? -7.57 78.562 15.328 1 40.06 17 ILE B N 1
ATOM 1637 C CA . ILE B 1 17 ? -7.172 77.438 14.5 1 40.06 17 ILE B CA 1
ATOM 1638 C C . ILE B 1 17 ? -8.242 76.312 14.555 1 40.06 17 ILE B C 1
ATOM 1640 O O . ILE B 1 17 ? -8.703 75.938 15.633 1 40.06 17 ILE B O 1
ATOM 1644 N N . ALA B 1 18 ? -9.172 76.375 13.594 1 43 18 ALA B N 1
ATOM 1645 C CA . ALA B 1 18 ? -10.203 75.312 13.477 1 43 18 ALA B CA 1
ATOM 1646 C C . ALA B 1 18 ? -9.648 73.938 13.883 1 43 18 ALA B C 1
ATOM 1648 O O . ALA B 1 18 ? -8.477 73.688 13.656 1 43 18 ALA B O 1
ATOM 1649 N N . PRO B 1 19 ? -10.203 73.375 15.008 1 41 19 PRO B N 1
ATOM 1650 C CA . PRO B 1 19 ? -9.711 72 15.398 1 41 19 PRO B CA 1
ATOM 1651 C C . PRO B 1 19 ? -9.406 71.125 14.195 1 41 19 PRO B C 1
ATOM 1653 O O . PRO B 1 19 ? -9.945 71.375 13.109 1 41 19 PRO B O 1
ATOM 1656 N N . PRO B 1 20 ? -8.25 70.375 14.211 1 39.62 20 PRO B N 1
ATOM 1657 C CA . PRO B 1 20 ? -7.879 69.5 13.109 1 39.62 20 PRO B CA 1
ATOM 1658 C C . PRO B 1 20 ? -9.07 68.688 12.57 1 39.62 20 PRO B C 1
ATOM 1660 O O . PRO B 1 20 ? -10 68.438 13.32 1 39.62 20 PRO B O 1
ATOM 1663 N N . ALA B 1 21 ? -9.531 69 11.391 1 39.78 21 ALA B N 1
ATOM 1664 C CA . ALA B 1 21 ? -10.547 68.188 10.797 1 39.78 21 ALA B CA 1
ATOM 1665 C C . ALA B 1 21 ? -10.344 66.688 11.203 1 39.78 21 ALA B C 1
ATOM 1667 O O . ALA B 1 21 ? -9.211 66.25 11.32 1 39.78 21 ALA B O 1
ATOM 1668 N N . ALA B 1 22 ? -11.18 66.25 12.125 1 38.88 22 ALA B N 1
ATOM 1669 C CA . ALA B 1 22 ? -11.203 64.812 12.414 1 38.88 22 ALA B CA 1
ATOM 1670 C C . ALA B 1 22 ? -10.945 64 11.156 1 38.88 22 ALA B C 1
ATOM 1672 O O . ALA B 1 22 ? -11.594 64.188 10.125 1 38.88 22 ALA B O 1
ATOM 1673 N N . GLY B 1 23 ? -9.75 63.875 10.734 1 34.66 23 GLY B N 1
ATOM 1674 C CA . GLY B 1 23 ? -9.484 62.969 9.625 1 34.66 23 GLY B CA 1
ATOM 1675 C C . GLY B 1 23 ? -10.492 61.844 9.539 1 34.66 23 GLY B C 1
ATOM 1676 O O . GLY B 1 23 ? -11.031 61.406 10.555 1 34.66 23 GLY B O 1
ATOM 1677 N N . ASP B 1 24 ? -11.344 61.844 8.531 1 36.56 24 ASP B N 1
ATOM 1678 C CA . ASP B 1 24 ? -12.211 60.719 8.211 1 36.56 24 ASP B CA 1
ATOM 1679 C C . ASP B 1 24 ? -11.578 59.406 8.664 1 36.56 24 ASP B C 1
ATOM 1681 O O . ASP B 1 24 ? -10.523 59 8.172 1 36.56 24 ASP B O 1
ATOM 1685 N N . THR B 1 25 ? -11.438 59.156 9.953 1 37.03 25 THR B N 1
ATOM 1686 C CA . THR B 1 25 ? -11.25 57.781 10.312 1 37.03 25 THR B CA 1
ATOM 1687 C C . THR B 1 25 ? -12.047 56.875 9.391 1 37.03 25 THR B C 1
ATOM 1689 O O . THR B 1 25 ? -13.266 56.75 9.523 1 37.03 25 THR B O 1
ATOM 1692 N N . GLU B 1 26 ? -11.945 57.094 8.094 1 36.53 26 GLU B N 1
ATOM 1693 C CA . GLU B 1 26 ? -12.445 55.969 7.289 1 36.53 26 GLU B CA 1
ATOM 1694 C C . GLU B 1 26 ? -12.367 54.656 8.055 1 36.53 26 GLU B C 1
ATOM 1696 O O . GLU B 1 26 ? -11.398 54.406 8.773 1 36.53 26 GLU B O 1
ATOM 1701 N N . ASN B 1 27 ? -13.57 54.25 8.578 1 36.78 27 ASN B N 1
ATOM 1702 C CA . ASN B 1 27 ? -13.812 52.875 9.055 1 36.78 27 ASN B CA 1
ATOM 1703 C C . ASN B 1 27 ? -12.789 51.906 8.5 1 36.78 27 ASN B C 1
ATOM 1705 O O . ASN B 1 27 ? -12.789 51.594 7.301 1 36.78 27 ASN B O 1
ATOM 1709 N N . GLN B 1 28 ? -11.531 52.125 8.805 1 37.59 28 GLN B N 1
ATOM 1710 C CA . GLN B 1 28 ? -10.703 50.938 8.586 1 37.59 28 GLN B CA 1
ATOM 1711 C C . GLN B 1 28 ? -11.469 49.656 8.891 1 37.59 28 GLN B C 1
ATOM 1713 O O . GLN B 1 28 ? -11.641 49.312 10.055 1 37.59 28 GLN B O 1
ATOM 1718 N N . THR B 1 29 ? -12.711 49.594 8.375 1 39.75 29 THR B N 1
ATOM 1719 C CA . THR B 1 29 ? -13.25 48.25 8.367 1 39.75 29 THR B CA 1
ATOM 1720 C C . THR B 1 29 ? -12.117 47.219 8.422 1 39.75 29 THR B C 1
ATOM 1722 O O . THR B 1 29 ? -11.281 47.188 7.527 1 39.75 29 THR B O 1
ATOM 1725 N N . PRO B 1 30 ? -11.516 47.094 9.562 1 45.31 30 PRO B N 1
ATOM 1726 C CA . PRO B 1 30 ? -10.539 46 9.617 1 45.31 30 PRO B CA 1
ATOM 1727 C C . PRO B 1 30 ? -10.703 45 8.477 1 45.31 30 PRO B C 1
ATOM 1729 O O . PRO B 1 30 ? -11.812 44.812 7.977 1 45.31 30 PRO B O 1
ATOM 1732 N N . ALA B 1 31 ? -9.805 44.812 7.664 1 45.75 31 ALA B N 1
ATOM 1733 C CA . ALA B 1 31 ? -9.727 43.812 6.609 1 45.75 31 ALA B CA 1
ATOM 1734 C C . ALA B 1 31 ? -10.5 42.531 6.992 1 45.75 31 ALA B C 1
ATOM 1736 O O . ALA B 1 31 ? -9.914 41.562 7.461 1 45.75 31 ALA B O 1
ATOM 1737 N N . ALA B 1 32 ? -11.438 42.469 7.711 1 50.44 32 ALA B N 1
ATOM 1738 C CA . ALA B 1 32 ? -12.477 41.469 7.969 1 50.44 32 ALA B CA 1
ATOM 1739 C C . ALA B 1 32 ? -12.781 40.688 6.707 1 50.44 32 ALA B C 1
ATOM 1741 O O . ALA B 1 32 ? -13.078 39.469 6.785 1 50.44 32 ALA B O 1
ATOM 1742 N N . GLY B 1 33 ? -12.719 41.281 5.594 1 52.94 33 GLY B N 1
ATOM 1743 C CA . GLY B 1 33 ? -12.93 40.656 4.305 1 52.94 33 GLY B CA 1
ATOM 1744 C C . GLY B 1 33 ? -11.898 39.594 3.986 1 52.94 33 GLY B C 1
ATOM 1745 O O . GLY B 1 33 ? -12.227 38.562 3.406 1 52.94 33 GLY B O 1
ATOM 1746 N N . THR B 1 34 ? -10.656 39.969 4.332 1 59.72 34 THR B N 1
ATOM 1747 C CA . THR B 1 34 ? -9.594 39 4.047 1 59.72 34 THR B CA 1
ATOM 1748 C C . THR B 1 34 ? -9.711 37.781 4.945 1 59.72 34 THR B C 1
ATOM 1750 O O . THR B 1 34 ? -9.57 36.656 4.48 1 59.72 34 THR B O 1
ATOM 1753 N N . GLY B 1 35 ? -10.016 38.094 6.277 1 64.69 35 GLY B N 1
ATOM 1754 C CA . GLY B 1 35 ? -10.242 36.969 7.184 1 64.69 35 GLY B CA 1
ATOM 1755 C C . GLY B 1 35 ? -11.438 36.125 6.793 1 64.69 35 GLY B C 1
ATOM 1756 O O . GLY B 1 35 ? -11.352 34.906 6.797 1 64.69 35 GLY B O 1
ATOM 1757 N N . VAL B 1 36 ? -12.562 36.906 6.449 1 72.81 36 VAL B N 1
ATOM 1758 C CA . VAL B 1 36 ? -13.758 36.219 6.023 1 72.81 36 VAL B CA 1
ATOM 1759 C C . VAL B 1 36 ? -13.469 35.438 4.734 1 72.81 36 VAL B C 1
ATOM 1761 O O . VAL B 1 36 ? -13.922 34.312 4.574 1 72.81 36 VAL B O 1
ATOM 1764 N N . GLY B 1 37 ? -12.734 36.094 3.875 1 73.5 37 GLY B N 1
ATOM 1765 C CA . GLY B 1 37 ? -12.336 35.438 2.645 1 73.5 37 GLY B CA 1
ATOM 1766 C C . GLY B 1 37 ? -11.5 34.188 2.883 1 73.5 37 GLY B C 1
ATOM 1767 O O . GLY B 1 37 ? -11.719 33.156 2.244 1 73.5 37 GLY B O 1
ATOM 1768 N N . HIS B 1 38 ? -10.633 34.344 3.887 1 76.25 38 HIS B N 1
ATOM 1769 C CA . HIS B 1 38 ? -9.797 33.188 4.242 1 76.25 38 HIS B CA 1
ATOM 1770 C C . HIS B 1 38 ? -10.633 32.062 4.859 1 76.25 38 HIS B C 1
ATOM 1772 O O . HIS B 1 38 ? -10.414 30.891 4.562 1 76.25 38 HIS B O 1
ATOM 1778 N N . ILE B 1 39 ? -11.578 32.469 5.656 1 74.75 39 ILE B N 1
ATOM 1779 C CA . ILE B 1 39 ? -12.445 31.484 6.316 1 74.75 39 ILE B CA 1
ATOM 1780 C C . ILE B 1 39 ? -13.328 30.797 5.277 1 74.75 39 ILE B C 1
ATOM 1782 O O . ILE B 1 39 ? -13.523 29.578 5.328 1 74.75 39 ILE B O 1
ATOM 1786 N N . ILE B 1 40 ? -13.766 31.641 4.316 1 80.81 40 ILE B N 1
ATOM 1787 C CA . ILE B 1 40 ? -14.617 31.078 3.271 1 80.81 40 ILE B CA 1
ATOM 1788 C C . ILE B 1 40 ? -13.812 30.125 2.4 1 80.81 40 ILE B C 1
ATOM 1790 O O . ILE B 1 40 ? -14.312 29.047 2.018 1 80.81 40 ILE B O 1
ATOM 1794 N N . ARG B 1 41 ? -12.672 30.469 2.041 1 82.31 41 ARG B N 1
ATOM 1795 C CA . ARG B 1 41 ? -11.82 29.594 1.237 1 82.31 41 ARG B CA 1
ATOM 1796 C C . ARG B 1 41 ? -11.492 28.312 1.978 1 82.31 41 ARG B C 1
ATOM 1798 O O . ARG B 1 41 ? -11.523 27.219 1.388 1 82.31 41 ARG B O 1
ATOM 1805 N N . LYS B 1 42 ? -11.242 28.422 3.234 1 81.19 42 LYS B N 1
ATOM 1806 C CA . LYS B 1 42 ? -10.977 27.25 4.055 1 81.19 42 LYS B CA 1
ATOM 1807 C C . LYS B 1 42 ? -12.195 26.328 4.102 1 81.19 42 LYS B C 1
ATOM 1809 O O . LYS B 1 42 ? -12.062 25.109 3.988 1 81.19 42 LYS B O 1
ATOM 1814 N N . TRP B 1 43 ? -13.312 26.906 4.23 1 80.19 43 TRP B N 1
ATOM 1815 C CA . TRP B 1 43 ? -14.539 26.141 4.285 1 80.19 43 TRP B CA 1
ATOM 1816 C C . TRP B 1 43 ? -14.805 25.438 2.955 1 80.19 43 TRP B C 1
ATOM 1818 O O . TRP B 1 43 ? -15.172 24.266 2.926 1 80.19 43 TRP B O 1
ATOM 1828 N N . LYS B 1 44 ? -14.531 26.125 1.9 1 85.38 44 LYS B N 1
ATOM 1829 C CA . LYS B 1 44 ? -14.742 25.562 0.575 1 85.38 44 LYS B CA 1
ATOM 1830 C C . LYS B 1 44 ? -13.789 24.391 0.327 1 85.38 44 LYS B C 1
ATOM 1832 O O . LYS B 1 44 ? -14.18 23.375 -0.243 1 85.38 44 LYS B O 1
ATOM 1837 N N . ARG B 1 45 ? -12.57 24.562 0.761 1 82.88 45 ARG B N 1
ATOM 1838 C CA . ARG B 1 45 ? -11.578 23.5 0.62 1 82.88 45 ARG B CA 1
ATOM 1839 C C . ARG B 1 45 ? -11.961 22.281 1.454 1 82.88 45 ARG B C 1
ATOM 1841 O O . ARG B 1 45 ? -11.852 21.156 0.99 1 82.88 45 ARG B O 1
ATOM 1848 N N . GLU B 1 46 ? -12.359 22.562 2.617 1 81.12 46 GLU B N 1
ATOM 1849 C CA . GLU B 1 46 ? -12.766 21.469 3.502 1 81.12 46 GLU B CA 1
ATOM 1850 C C . GLU B 1 46 ? -13.961 20.703 2.936 1 81.12 46 GLU B C 1
ATOM 1852 O O . GLU B 1 46 ? -14.016 19.484 3.014 1 81.12 46 GLU B O 1
ATOM 1857 N N . ASP B 1 47 ? -14.828 21.469 2.41 1 84.38 47 ASP B N 1
ATOM 1858 C CA . ASP B 1 47 ? -16 20.844 1.805 1 84.38 47 ASP B CA 1
ATOM 1859 C C . ASP B 1 47 ? -15.625 20.016 0.579 1 84.38 47 ASP B C 1
ATOM 1861 O O . ASP B 1 47 ? -16.156 18.922 0.371 1 84.38 47 ASP B O 1
ATOM 1865 N N . LEU B 1 48 ? -14.711 20.5 -0.188 1 86.19 48 LEU B N 1
ATOM 1866 C CA . LEU B 1 48 ? -14.227 19.797 -1.364 1 86.19 48 LEU B CA 1
ATOM 1867 C C . LEU B 1 48 ? -13.539 18.5 -0.966 1 86.19 48 LEU B C 1
ATOM 1869 O O . LEU B 1 48 ? -13.727 17.453 -1.609 1 86.19 48 LEU B O 1
ATOM 1873 N N . LEU B 1 49 ? -12.766 18.531 0.081 1 86.31 49 LEU B N 1
ATOM 1874 C CA . LEU B 1 49 ? -12.055 17.359 0.567 1 86.31 49 LEU B CA 1
ATOM 1875 C C . LEU B 1 49 ? -13.031 16.312 1.101 1 86.31 49 LEU B C 1
ATOM 1877 O O . LEU B 1 49 ? -12.867 15.117 0.86 1 86.31 49 LEU B O 1
ATOM 1881 N N . LYS B 1 50 ? -14.008 16.781 1.729 1 86.06 50 LYS B N 1
ATOM 1882 C CA . LYS B 1 50 ? -15.023 15.883 2.271 1 86.06 50 LYS B CA 1
ATOM 1883 C C . LYS B 1 50 ? -15.812 15.203 1.154 1 86.06 50 LYS B C 1
ATOM 1885 O O . LYS B 1 50 ? -16.031 13.992 1.188 1 86.06 50 LYS B O 1
ATOM 1890 N N . ARG B 1 51 ? -16.203 15.922 0.249 1 89.69 51 ARG B N 1
ATOM 1891 C CA . ARG B 1 51 ? -16.953 15.391 -0.887 1 89.69 51 ARG B CA 1
ATOM 1892 C C . ARG B 1 51 ? -16.094 14.477 -1.739 1 89.69 51 ARG B C 1
ATOM 1894 O O . ARG B 1 51 ? -16.562 13.469 -2.27 1 89.69 51 ARG B O 1
ATOM 1901 N N . GLY B 1 52 ? -14.836 14.945 -1.883 1 92.31 52 GLY B N 1
ATOM 1902 C CA . GLY B 1 52 ? -13.891 14.117 -2.617 1 92.31 52 GLY B CA 1
ATOM 1903 C C . GLY B 1 52 ? -13.664 12.766 -1.973 1 92.31 52 GLY B C 1
ATOM 1904 O O . GLY B 1 52 ? -13.664 11.734 -2.656 1 92.31 52 GLY B O 1
ATOM 1905 N N . SER B 1 53 ? -13.469 12.797 -0.689 1 93.06 53 SER B N 1
ATOM 1906 C CA . SER B 1 53 ? -13.266 11.547 0.04 1 93.06 53 SER B CA 1
ATOM 1907 C C . SER B 1 53 ? -14.5 10.648 -0.058 1 93.06 53 SER B C 1
ATOM 1909 O O . SER B 1 53 ? -14.375 9.438 -0.217 1 93.06 53 SER B O 1
ATOM 1911 N N . LEU B 1 54 ? -15.633 11.234 0.03 1 93.94 54 LEU B N 1
ATOM 1912 C CA . LEU B 1 54 ? -16.875 10.469 -0.107 1 93.94 54 LEU B CA 1
ATOM 1913 C C . LEU B 1 54 ? -16.984 9.852 -1.496 1 93.94 54 LEU B C 1
ATOM 1915 O O . LEU B 1 54 ? -17.312 8.68 -1.632 1 93.94 54 LEU B O 1
ATOM 1919 N N . GLY B 1 55 ? -16.688 10.664 -2.5 1 96.56 55 GLY B N 1
ATOM 1920 C CA . GLY B 1 55 ? -16.703 10.156 -3.863 1 96.56 55 GLY B CA 1
ATOM 1921 C C . GLY B 1 55 ? -15.75 9 -4.082 1 96.56 55 GLY B C 1
ATOM 1922 O O . GLY B 1 55 ? -16.094 8.016 -4.734 1 96.56 55 GLY B O 1
ATOM 1923 N N . LEU B 1 56 ? -14.586 9.102 -3.545 1 98 56 LEU B N 1
ATOM 1924 C CA . LEU B 1 56 ? -13.57 8.07 -3.68 1 98 56 LEU B CA 1
ATOM 1925 C C . LEU B 1 56 ? -14 6.789 -2.965 1 98 56 LEU B C 1
ATOM 1927 O O . LEU B 1 56 ? -13.805 5.688 -3.486 1 98 56 LEU B O 1
ATOM 1931 N N . ARG B 1 57 ? -14.555 6.93 -1.847 1 97.75 57 ARG B N 1
ATOM 1932 C CA . ARG B 1 57 ? -15 5.762 -1.102 1 97.75 57 ARG B CA 1
ATOM 1933 C C . ARG B 1 57 ? -16.188 5.098 -1.792 1 97.75 57 ARG B C 1
ATOM 1935 O O . ARG B 1 57 ? -16.328 3.873 -1.751 1 97.75 57 ARG B O 1
ATOM 1942 N N . CYS B 1 58 ? -17.047 5.879 -2.484 1 97.88 58 CYS B N 1
ATOM 1943 C CA . CYS B 1 58 ? -18.109 5.301 -3.287 1 97.88 58 CYS B CA 1
ATOM 1944 C C . CYS B 1 58 ? -17.547 4.488 -4.445 1 97.88 58 CYS B C 1
ATOM 1946 O O . CYS B 1 58 ? -18.031 3.391 -4.734 1 97.88 58 CYS B O 1
ATOM 1948 N N . ILE B 1 59 ? -16.562 5.043 -5.035 1 98.56 59 ILE B N 1
ATOM 1949 C CA . ILE B 1 59 ? -15.898 4.332 -6.121 1 98.56 59 ILE B CA 1
ATOM 1950 C C . ILE B 1 59 ? -15.289 3.035 -5.59 1 98.56 59 ILE B C 1
ATOM 1952 O O . ILE B 1 59 ? -15.453 1.974 -6.199 1 98.56 59 ILE B O 1
ATOM 1956 N N . ALA B 1 60 ? -14.586 3.154 -4.477 1 98.75 60 ALA B N 1
ATOM 1957 C CA . ALA B 1 60 ? -13.984 1.97 -3.867 1 98.75 60 ALA B CA 1
ATOM 1958 C C . ALA B 1 60 ? -15.047 0.933 -3.521 1 98.75 60 ALA B C 1
ATOM 1960 O O . ALA B 1 60 ? -14.844 -0.267 -3.725 1 98.75 60 ALA B O 1
ATOM 1961 N N . LEU B 1 61 ? -16.156 1.365 -3.012 1 98.69 61 LEU B N 1
ATOM 1962 C CA . LEU B 1 61 ? -17.266 0.474 -2.67 1 98.69 61 LEU B CA 1
ATOM 1963 C C . LEU B 1 61 ? -17.781 -0.247 -3.908 1 98.69 61 LEU B C 1
ATOM 1965 O O . LEU B 1 61 ? -17.953 -1.47 -3.896 1 98.69 61 LEU B O 1
ATOM 1969 N N . LEU B 1 62 ? -17.984 0.493 -4.941 1 98.69 62 LEU B N 1
ATOM 1970 C CA . LEU B 1 62 ? -18.516 -0.069 -6.18 1 98.69 62 LEU B CA 1
ATOM 1971 C C . LEU B 1 62 ? -17.578 -1.137 -6.734 1 98.69 62 LEU B C 1
ATOM 1973 O O . LEU B 1 62 ? -18.016 -2.252 -7.035 1 98.69 62 LEU B O 1
ATOM 1977 N N . PHE B 1 63 ? -16.359 -0.813 -6.781 1 98.88 63 PHE B N 1
ATOM 1978 C CA . PHE B 1 63 ? -15.422 -1.72 -7.434 1 98.88 63 PHE B CA 1
ATOM 1979 C C . PHE B 1 63 ? -15.062 -2.881 -6.516 1 98.88 63 PHE B C 1
ATOM 1981 O O . PHE B 1 63 ? -14.805 -3.992 -6.984 1 98.88 63 PHE B O 1
ATOM 1988 N N . SER B 1 64 ? -15.07 -2.645 -5.211 1 98.81 64 SER B N 1
ATOM 1989 C CA . SER B 1 64 ? -14.914 -3.768 -4.293 1 98.81 64 SER B CA 1
ATOM 1990 C C . SER B 1 64 ? -16.094 -4.723 -4.379 1 98.81 64 SER B C 1
ATOM 1992 O O . SER B 1 64 ? -15.922 -5.945 -4.34 1 98.81 64 SER B O 1
ATOM 1994 N N . LEU B 1 65 ? -17.266 -4.176 -4.52 1 98.62 65 LEU B N 1
ATOM 1995 C CA . LEU B 1 65 ? -18.469 -4.992 -4.645 1 98.62 65 LEU B CA 1
ATOM 1996 C C . LEU B 1 65 ? -18.438 -5.812 -5.93 1 98.62 65 LEU B C 1
ATOM 1998 O O . LEU B 1 65 ? -18.766 -7.004 -5.922 1 98.62 65 LEU B O 1
ATOM 2002 N N . LEU B 1 66 ? -18.047 -5.188 -6.965 1 98.69 66 LEU B N 1
ATOM 2003 C CA . LEU B 1 66 ? -17.938 -5.898 -8.234 1 98.69 66 LEU B CA 1
ATOM 2004 C C . LEU B 1 66 ? -16.906 -7.012 -8.148 1 98.69 66 LEU B C 1
ATOM 2006 O O . LEU B 1 66 ? -17.141 -8.133 -8.602 1 98.69 66 LEU B O 1
ATOM 2010 N N . ALA B 1 67 ? -15.734 -6.672 -7.566 1 98.81 67 ALA B N 1
ATOM 2011 C CA . ALA B 1 67 ? -14.703 -7.695 -7.383 1 98.81 67 ALA B CA 1
ATOM 2012 C C . ALA B 1 67 ? -15.234 -8.867 -6.562 1 98.81 67 ALA B C 1
ATOM 2014 O O . ALA B 1 67 ? -14.992 -10.023 -6.895 1 98.81 67 ALA B O 1
ATOM 2015 N N . PHE B 1 68 ? -15.977 -8.578 -5.555 1 98.62 68 PHE B N 1
ATOM 2016 C CA . PHE B 1 68 ? -16.594 -9.562 -4.672 1 98.62 68 PHE B CA 1
ATOM 2017 C C . PHE B 1 68 ? -17.562 -10.461 -5.449 1 98.62 68 PHE B C 1
ATOM 2019 O O . PHE B 1 68 ? -17.422 -11.68 -5.438 1 98.62 68 PHE B O 1
ATOM 2026 N N . ILE B 1 69 ? -18.438 -9.867 -6.133 1 98.5 69 ILE B N 1
ATOM 2027 C CA . ILE B 1 69 ? -19.484 -10.602 -6.828 1 98.5 69 ILE B CA 1
ATOM 2028 C C . ILE B 1 69 ? -18.875 -11.445 -7.949 1 98.5 69 ILE B C 1
ATOM 2030 O O . ILE B 1 69 ? -19.188 -12.625 -8.086 1 98.5 69 ILE B O 1
ATOM 2034 N N . ILE B 1 70 ? -17.969 -10.859 -8.711 1 98.38 70 ILE B N 1
ATOM 2035 C CA . ILE B 1 70 ? -17.375 -11.555 -9.844 1 98.38 70 ILE B CA 1
ATOM 2036 C C . ILE B 1 70 ? -16.562 -12.75 -9.352 1 98.38 70 ILE B C 1
ATOM 2038 O O . ILE B 1 70 ? -16.672 -13.852 -9.898 1 98.38 70 ILE B O 1
ATOM 2042 N N . MET B 1 71 ? -15.789 -12.562 -8.289 1 98.31 71 MET B N 1
ATOM 2043 C CA . MET B 1 71 ? -14.961 -13.656 -7.777 1 98.31 71 MET B CA 1
ATOM 2044 C C . MET B 1 71 ? -15.82 -14.742 -7.137 1 98.31 71 MET B C 1
ATOM 2046 O O . MET B 1 71 ? -15.609 -15.93 -7.375 1 98.31 71 MET B O 1
ATOM 2050 N N . ALA B 1 72 ? -16.812 -14.344 -6.395 1 97.25 72 ALA B N 1
ATOM 2051 C CA . ALA B 1 72 ? -17.656 -15.297 -5.68 1 97.25 72 ALA B CA 1
ATOM 2052 C C . ALA B 1 72 ? -18.484 -16.141 -6.648 1 97.25 72 ALA B C 1
ATOM 2054 O O . ALA B 1 72 ? -18.797 -17.297 -6.363 1 97.25 72 ALA B O 1
ATOM 2055 N N . SER B 1 73 ? -18.734 -15.609 -7.797 1 97.31 73 SER B N 1
ATOM 2056 C CA . SER B 1 73 ? -19.562 -16.297 -8.781 1 97.31 73 SER B CA 1
ATOM 2057 C C . SER B 1 73 ? -18.703 -17.094 -9.766 1 97.31 73 SER B C 1
ATOM 2059 O O . SER B 1 73 ? -19.234 -17.797 -10.625 1 97.31 73 SER B O 1
ATOM 2061 N N . ASN B 1 74 ? -17.406 -16.969 -9.641 1 96.88 74 ASN B N 1
ATOM 2062 C CA . ASN B 1 74 ? -16.5 -17.562 -10.625 1 96.88 74 ASN B CA 1
ATOM 2063 C C . ASN B 1 74 ? -16.312 -19.047 -10.375 1 96.88 74 ASN B C 1
ATOM 2065 O O . ASN B 1 74 ? -15.203 -19.484 -10.07 1 96.88 74 ASN B O 1
ATOM 2069 N N . LYS B 1 75 ? -17.375 -19.766 -10.484 1 96.12 75 LYS B N 1
ATOM 2070 C CA . LYS B 1 75 ? -17.391 -21.219 -10.352 1 96.12 75 LYS B CA 1
ATOM 2071 C C . LYS B 1 75 ? -17.906 -21.875 -11.625 1 96.12 75 LYS B C 1
ATOM 2073 O O . LYS B 1 75 ? -19.062 -21.688 -12 1 96.12 75 LYS B O 1
ATOM 2078 N N . HIS B 1 76 ? -17.016 -22.703 -12.25 1 93.75 76 HIS B N 1
ATOM 2079 C CA . HIS B 1 76 ? -17.375 -23.297 -13.539 1 93.75 76 HIS B CA 1
ATOM 2080 C C . HIS B 1 76 ? -17.016 -24.781 -13.586 1 93.75 76 HIS B C 1
ATOM 2082 O O . HIS B 1 76 ? -17.094 -25.406 -14.648 1 93.75 76 HIS B O 1
ATOM 2088 N N . GLY B 1 77 ? -16.531 -25.312 -12.523 1 90.88 77 GLY B N 1
ATOM 2089 C CA . GLY B 1 77 ? -16.25 -26.734 -12.445 1 90.88 77 GLY B CA 1
ATOM 2090 C C . GLY B 1 77 ? -14.805 -27.078 -12.711 1 90.88 77 GLY B C 1
ATOM 2091 O O . GLY B 1 77 ? -14.109 -26.359 -13.422 1 90.88 77 GLY B O 1
ATOM 2092 N N . ASP B 1 78 ? -14.312 -28.172 -12.117 1 91.5 78 ASP B N 1
ATOM 2093 C CA . ASP B 1 78 ? -12.969 -28.703 -12.289 1 91.5 78 ASP B CA 1
ATOM 2094 C C . ASP B 1 78 ? -11.922 -27.734 -11.758 1 91.5 78 ASP B C 1
ATOM 2096 O O . ASP B 1 78 ? -11.953 -27.359 -10.586 1 91.5 78 ASP B O 1
ATOM 2100 N N . TRP B 1 79 ? -10.992 -27.328 -12.664 1 91.81 79 TRP B N 1
ATOM 2101 C CA . TRP B 1 79 ? -9.922 -26.438 -12.234 1 91.81 79 TRP B CA 1
ATOM 2102 C C . TRP B 1 79 ? -10.359 -24.984 -12.312 1 91.81 79 TRP B C 1
ATOM 2104 O O . TRP B 1 79 ? -9.672 -24.094 -11.812 1 91.81 79 TRP B O 1
ATOM 2114 N N . LYS B 1 80 ? -11.68 -24.766 -12.758 1 94.88 80 LYS B N 1
ATOM 2115 C CA . LYS B 1 80 ? -12.18 -23.422 -12.969 1 94.88 80 LYS B CA 1
ATOM 2116 C C . LYS B 1 80 ? -13.062 -22.969 -11.805 1 94.88 80 LYS B C 1
ATOM 2118 O O . LYS B 1 80 ? -14.172 -22.469 -12.023 1 94.88 80 LYS B O 1
ATOM 2123 N N . ASP B 1 81 ? -12.656 -23.234 -10.688 1 95.56 81 ASP B N 1
ATOM 2124 C CA . ASP B 1 81 ? -13.312 -22.781 -9.461 1 95.56 81 ASP B CA 1
ATOM 2125 C C . ASP B 1 81 ? -12.359 -21.938 -8.617 1 95.56 81 ASP B C 1
ATOM 2127 O O . ASP B 1 81 ? -11.281 -22.391 -8.242 1 95.56 81 ASP B O 1
ATOM 2131 N N . PHE B 1 82 ? -12.812 -20.797 -8.234 1 95.75 82 PHE B N 1
ATOM 2132 C CA . PHE B 1 82 ? -11.945 -19.844 -7.539 1 95.75 82 PHE B CA 1
ATOM 2133 C C . PHE B 1 82 ? -11.469 -20.422 -6.211 1 95.75 82 PHE B C 1
ATOM 2135 O O . PHE B 1 82 ? -10.375 -20.094 -5.742 1 95.75 82 PHE B O 1
ATOM 2142 N N . ASP B 1 83 ? -12.312 -21.219 -5.477 1 94.44 83 ASP B N 1
ATOM 2143 C CA . ASP B 1 83 ? -12.055 -21.672 -4.117 1 94.44 83 ASP B CA 1
ATOM 2144 C C . ASP B 1 83 ? -10.898 -22.672 -4.082 1 94.44 83 ASP B C 1
ATOM 2146 O O . ASP B 1 83 ? -10.383 -23 -3.012 1 94.44 83 ASP B O 1
ATOM 2150 N N . ARG B 1 84 ? -10.414 -23.156 -5.215 1 95.12 84 ARG B N 1
ATOM 2151 C CA . ARG B 1 84 ? -9.289 -24.078 -5.301 1 95.12 84 ARG B CA 1
ATOM 2152 C C . ARG B 1 84 ? -7.961 -23.359 -5.117 1 95.12 84 ARG B C 1
ATOM 2154 O O . ARG B 1 84 ? -6.938 -23.984 -4.836 1 95.12 84 ARG B O 1
ATOM 2161 N N . TYR B 1 85 ? -8.031 -22.094 -5.309 1 95.62 85 TYR B N 1
ATOM 2162 C CA . TYR B 1 85 ? -6.801 -21.312 -5.309 1 95.62 85 TYR B CA 1
ATOM 2163 C C . TYR B 1 85 ? -6.781 -20.344 -4.137 1 95.62 85 TYR B C 1
ATOM 2165 O O . TYR B 1 85 ? -7.68 -19.5 -4 1 95.62 85 TYR B O 1
ATOM 2173 N N . GLU B 1 86 ? -5.742 -20.359 -3.309 1 96 86 GLU B N 1
ATOM 2174 C CA . GLU B 1 86 ? -5.605 -19.484 -2.148 1 96 86 GLU B CA 1
ATOM 2175 C C . GLU B 1 86 ? -5.527 -18.031 -2.566 1 96 86 GLU B C 1
ATOM 2177 O O . GLU B 1 86 ? -6.023 -17.141 -1.863 1 96 86 GLU B O 1
ATOM 2182 N N . GLU B 1 87 ? -4.918 -17.703 -3.709 1 97.75 87 GLU B N 1
ATOM 2183 C CA . GLU B 1 87 ? -4.805 -16.344 -4.23 1 97.75 87 GLU B CA 1
ATOM 2184 C C . GLU B 1 87 ? -6.18 -15.719 -4.449 1 97.75 87 GLU B C 1
ATOM 2186 O O . GLU B 1 87 ? -6.422 -14.578 -4.055 1 97.75 87 GLU B O 1
ATOM 2191 N N . TYR B 1 88 ? -7.051 -16.531 -5.035 1 98.19 88 TYR B N 1
ATOM 2192 C CA . TYR B 1 88 ? -8.383 -16.016 -5.344 1 98.19 88 TYR B CA 1
ATOM 2193 C C . TYR B 1 88 ? -9.234 -15.922 -4.086 1 98.19 88 TYR B C 1
ATOM 2195 O O . TYR B 1 88 ? -10.055 -15.008 -3.953 1 98.19 88 TYR B O 1
ATOM 2203 N N . ARG B 1 89 ? -9.07 -16.828 -3.189 1 98.06 89 ARG B N 1
ATOM 2204 C CA . ARG B 1 89 ? -9.758 -16.719 -1.905 1 98.06 89 ARG B CA 1
ATOM 2205 C C . ARG B 1 89 ? -9.312 -15.469 -1.157 1 98.06 89 ARG B C 1
ATOM 2207 O O . ARG B 1 89 ? -10.125 -14.828 -0.483 1 98.06 89 ARG B O 1
ATOM 2214 N N . TYR B 1 90 ? -8.031 -15.18 -1.273 1 98.44 90 TYR B N 1
ATOM 2215 C CA . TYR B 1 90 ? -7.512 -13.961 -0.664 1 98.44 90 TYR B CA 1
ATOM 2216 C C . TYR B 1 90 ? -8.117 -12.727 -1.312 1 98.44 90 TYR B C 1
ATOM 2218 O O . TYR B 1 90 ? -8.531 -11.797 -0.619 1 98.44 90 TYR B O 1
ATOM 2226 N N . VAL B 1 91 ? -8.203 -12.711 -2.615 1 98.69 91 VAL B N 1
ATOM 2227 C CA . VAL B 1 91 ? -8.836 -11.617 -3.346 1 98.69 91 VAL B CA 1
ATOM 2228 C C . VAL B 1 91 ? -10.281 -11.453 -2.881 1 98.69 91 VAL B C 1
ATOM 2230 O O . VAL B 1 91 ? -10.727 -10.336 -2.592 1 98.69 91 VAL B O 1
ATOM 2233 N N . LEU B 1 92 ? -11.023 -12.555 -2.779 1 98.62 92 LEU B N 1
ATOM 2234 C CA . LEU B 1 92 ? -12.422 -12.523 -2.365 1 98.62 92 LEU B CA 1
ATOM 2235 C C . LEU B 1 92 ? -12.547 -12 -0.939 1 98.62 92 LEU B C 1
ATOM 2237 O O . LEU B 1 92 ? -13.375 -11.125 -0.668 1 98.62 92 LEU B O 1
ATOM 2241 N N . ALA B 1 93 ? -11.703 -12.531 -0.015 1 98.69 93 ALA B N 1
ATOM 2242 C CA . ALA B 1 93 ? -11.766 -12.125 1.389 1 98.69 93 ALA B CA 1
ATOM 2243 C C . ALA B 1 93 ? -11.562 -10.625 1.538 1 98.69 93 ALA B C 1
ATOM 2245 O O . ALA B 1 93 ? -12.289 -9.961 2.273 1 98.69 93 ALA B O 1
ATOM 2246 N N . ILE B 1 94 ? -10.602 -10.094 0.8 1 98.81 94 ILE B N 1
ATOM 2247 C CA . ILE B 1 94 ? -10.273 -8.672 0.935 1 98.81 94 ILE B CA 1
ATOM 2248 C C . ILE B 1 94 ? -11.344 -7.836 0.242 1 98.81 94 ILE B C 1
ATOM 2250 O O . ILE B 1 94 ? -11.695 -6.75 0.714 1 98.81 94 ILE B O 1
ATOM 2254 N N . ALA B 1 95 ? -11.906 -8.336 -0.848 1 98.75 95 ALA B N 1
ATOM 2255 C CA . ALA B 1 95 ? -13 -7.633 -1.509 1 98.75 95 ALA B CA 1
ATOM 2256 C C . ALA B 1 95 ? -14.211 -7.508 -0.583 1 98.75 95 ALA B C 1
ATOM 2258 O O . ALA B 1 95 ? -14.852 -6.457 -0.528 1 98.75 95 ALA B O 1
ATOM 2259 N N . ILE B 1 96 ? -14.516 -8.547 0.169 1 98.75 96 ILE B N 1
ATOM 2260 C CA . ILE B 1 96 ? -15.609 -8.523 1.132 1 98.75 96 ILE B CA 1
ATOM 2261 C C . ILE B 1 96 ? -15.312 -7.508 2.232 1 98.75 96 ILE B C 1
ATOM 2263 O O . ILE B 1 96 ? -16.156 -6.66 2.553 1 98.75 96 ILE B O 1
ATOM 2267 N N . LEU B 1 97 ? -14.117 -7.617 2.73 1 98.69 97 LEU B N 1
ATOM 2268 C CA . LEU B 1 97 ? -13.711 -6.723 3.809 1 98.69 97 LEU B CA 1
ATOM 2269 C C . LEU B 1 97 ? -13.773 -5.27 3.357 1 98.69 97 LEU B C 1
ATOM 2271 O O . LEU B 1 97 ? -14.258 -4.406 4.094 1 98.69 97 LEU B O 1
ATOM 2275 N N . SER B 1 98 ? -13.273 -5.023 2.156 1 98.69 98 SER B N 1
ATOM 2276 C CA . SER B 1 98 ? -13.273 -3.672 1.606 1 98.69 98 SER B CA 1
ATOM 2277 C C . SER B 1 98 ? -14.688 -3.178 1.354 1 98.69 98 SER B C 1
ATOM 2279 O O . SER B 1 98 ? -14.992 -2.006 1.577 1 98.69 98 SER B O 1
ATOM 2281 N N . THR B 1 99 ? -15.539 -4.023 0.886 1 98.69 99 THR B N 1
ATOM 2282 C CA . THR B 1 99 ? -16.938 -3.674 0.67 1 98.69 99 THR B CA 1
ATOM 2283 C C . THR B 1 99 ? -17.609 -3.279 1.984 1 98.69 99 THR B C 1
ATOM 2285 O O . THR B 1 99 ? -18.266 -2.246 2.061 1 98.69 99 THR B O 1
ATOM 2288 N N . LEU B 1 100 ? -17.391 -4.102 3.002 1 98.38 100 LEU B N 1
ATOM 2289 C CA . LEU B 1 100 ? -17.969 -3.816 4.309 1 98.38 100 LEU B CA 1
ATOM 2290 C C . LEU B 1 100 ? -17.422 -2.516 4.879 1 98.38 100 LEU B C 1
ATOM 2292 O O . LEU B 1 100 ? -18.172 -1.669 5.352 1 98.38 100 LEU B O 1
ATOM 2296 N N . TYR B 1 101 ? -16.156 -2.35 4.801 1 98.12 101 TYR B N 1
ATOM 2297 C CA . TYR B 1 101 ? -15.508 -1.162 5.344 1 98.12 101 TYR B CA 1
ATOM 2298 C C . TYR B 1 101 ? -15.992 0.098 4.637 1 98.12 101 TYR B C 1
ATOM 2300 O O . TYR B 1 101 ? -16.422 1.052 5.289 1 98.12 101 TYR B O 1
ATOM 2308 N N . THR B 1 102 ? -15.891 0.1 3.322 1 98.06 102 THR B N 1
ATOM 2309 C CA . THR B 1 102 ? -16.266 1.279 2.555 1 98.06 102 THR B CA 1
ATOM 2310 C C . THR B 1 102 ? -17.781 1.523 2.652 1 98.06 102 THR B C 1
ATOM 2312 O O . THR B 1 102 ? -18.219 2.672 2.662 1 98.06 102 THR B O 1
ATOM 2315 N N . GLY B 1 103 ? -18.578 0.463 2.703 1 97.38 103 GLY B N 1
ATOM 2316 C CA . GLY B 1 103 ? -20 0.627 2.902 1 97.38 103 GLY B CA 1
ATOM 2317 C C . GLY B 1 103 ? -20.344 1.332 4.203 1 97.38 103 GLY B C 1
ATOM 2318 O O . GLY B 1 103 ? -21.156 2.256 4.215 1 97.38 103 GLY B O 1
ATOM 2319 N N . LEU B 1 104 ? -19.672 0.897 5.266 1 96.12 104 LEU B N 1
ATOM 2320 C CA . LEU B 1 104 ? -19.891 1.514 6.57 1 96.12 104 LEU B CA 1
ATOM 2321 C C . LEU B 1 104 ? -19.453 2.971 6.566 1 96.12 104 LEU B C 1
ATOM 2323 O O . LEU B 1 104 ? -20.109 3.832 7.145 1 96.12 104 LEU B O 1
ATOM 2327 N N . GLN B 1 105 ? -18.375 3.195 5.895 1 94.5 105 GLN B N 1
ATOM 2328 C CA . GLN B 1 105 ? -17.844 4.555 5.84 1 94.5 105 GLN B CA 1
ATOM 2329 C C . GLN B 1 105 ? -18.781 5.477 5.059 1 94.5 105 GLN B C 1
ATOM 2331 O O . GLN B 1 105 ? -19.031 6.609 5.469 1 94.5 105 GLN B O 1
ATOM 2336 N N . VAL B 1 106 ? -19.234 5.02 3.953 1 95.25 106 VAL B N 1
ATOM 2337 C CA . VAL B 1 106 ? -20.141 5.816 3.127 1 95.25 106 VAL B CA 1
ATOM 2338 C C . VAL B 1 106 ? -21.438 6.082 3.889 1 95.25 106 VAL B C 1
ATOM 2340 O O . VAL B 1 106 ? -21.953 7.207 3.881 1 95.25 106 VAL B O 1
ATOM 2343 N N . MET B 1 107 ? -22 5.141 4.582 1 93.88 107 MET B N 1
ATOM 2344 C CA . MET B 1 107 ? -23.219 5.309 5.371 1 93.88 107 MET B CA 1
ATOM 2345 C C . MET B 1 107 ? -23.016 6.344 6.473 1 93.88 107 MET B C 1
ATOM 2347 O O . MET B 1 107 ? -23.891 7.191 6.699 1 93.88 107 MET B O 1
ATOM 2351 N N . ARG B 1 108 ? -21.953 6.246 7.113 1 91.06 108 ARG B N 1
ATOM 2352 C CA . ARG B 1 108 ? -21.641 7.199 8.172 1 91.06 108 ARG B CA 1
ATOM 2353 C C . ARG B 1 108 ? -21.531 8.617 7.613 1 91.06 108 ARG B C 1
ATOM 2355 O O . ARG B 1 108 ? -22.078 9.555 8.188 1 91.06 108 ARG B O 1
ATOM 2362 N N . GLN B 1 109 ? -20.781 8.742 6.547 1 88.56 109 GLN B N 1
ATOM 2363 C CA . GLN B 1 109 ? -20.578 10.07 5.969 1 88.56 109 GLN B CA 1
ATOM 2364 C C . GLN B 1 109 ? -21.875 10.664 5.461 1 88.56 109 GLN B C 1
ATOM 2366 O O . GLN B 1 109 ? -22.125 11.859 5.621 1 88.56 109 GLN B O 1
ATOM 2371 N N . VAL B 1 110 ? -22.734 9.883 4.91 1 87.81 110 VAL B N 1
ATOM 2372 C CA . VAL B 1 110 ? -24.031 10.352 4.43 1 87.81 110 VAL B CA 1
ATOM 2373 C C . VAL B 1 110 ? -24.891 10.766 5.609 1 87.81 110 VAL B C 1
ATOM 2375 O O . VAL B 1 110 ? -25.594 11.781 5.555 1 87.81 110 VAL B O 1
ATOM 2378 N N . HIS B 1 111 ? -24.844 9.969 6.668 1 86.81 111 HIS B N 1
ATOM 2379 C CA . HIS B 1 111 ? -25.594 10.305 7.875 1 86.81 111 HIS B CA 1
ATOM 2380 C C . HIS B 1 111 ? -25.109 11.617 8.477 1 86.81 111 HIS B C 1
ATOM 2382 O O . HIS B 1 111 ? -25.922 12.43 8.922 1 86.81 111 HIS B O 1
ATOM 2388 N N . GLU B 1 112 ? -23.812 11.773 8.484 1 83.19 112 GLU B N 1
ATOM 2389 C CA . GLU B 1 112 ? -23.234 13.016 9.008 1 83.19 112 GLU B CA 1
ATOM 2390 C C . GLU B 1 112 ? -23.672 14.211 8.172 1 83.19 112 GLU B C 1
ATOM 2392 O O . GLU B 1 112 ? -23.938 15.289 8.711 1 83.19 112 GLU B O 1
ATOM 2397 N N . LEU B 1 113 ? -23.641 14.016 6.926 1 79.25 113 LEU B N 1
ATOM 2398 C CA . LEU B 1 113 ? -24.047 15.102 6.039 1 79.25 113 LEU B CA 1
ATOM 2399 C C . LEU B 1 113 ? -25.516 15.43 6.207 1 79.25 113 LEU B C 1
ATOM 2401 O O . LEU B 1 113 ? -25.922 16.594 6.098 1 79.25 113 LEU B O 1
ATOM 2405 N N . SER B 1 114 ? -26.281 14.461 6.609 1 82.75 114 SER B N 1
ATOM 2406 C CA . SER B 1 114 ? -27.719 14.633 6.719 1 82.75 114 SER B CA 1
ATOM 2407 C C . SER B 1 114 ? -28.109 15.18 8.094 1 82.75 114 SER B C 1
ATOM 2409 O O . SER B 1 114 ? -29.062 15.945 8.211 1 82.75 114 SER B O 1
ATOM 2411 N N . THR B 1 115 ? -27.391 14.711 9.125 1 76.12 115 THR B N 1
ATOM 2412 C CA . THR B 1 115 ? -27.797 15.055 10.477 1 76.12 115 THR B CA 1
ATOM 2413 C C . THR B 1 115 ? -26.953 16.188 11.031 1 76.12 115 THR B C 1
ATOM 2415 O O . THR B 1 115 ? -27.344 16.859 11.992 1 76.12 115 THR B O 1
ATOM 2418 N N . SER B 1 116 ? -25.938 16.672 10.391 1 67.44 116 SER B N 1
ATOM 2419 C CA . SER B 1 116 ? -24.984 17.672 10.875 1 67.44 116 SER B CA 1
ATOM 2420 C C . SER B 1 116 ? -24.406 17.281 12.227 1 67.44 116 SER B C 1
ATOM 2422 O O . SER B 1 116 ? -23.922 18.125 12.977 1 67.44 116 SER B O 1
ATOM 2424 N N . LYS B 1 117 ? -24.734 16.016 12.727 1 63.16 117 LYS B N 1
ATOM 2425 C CA . LYS B 1 117 ? -24.203 15.547 14 1 63.16 117 LYS B CA 1
ATOM 2426 C C . LYS B 1 117 ? -22.891 14.781 13.789 1 63.16 117 LYS B C 1
ATOM 2428 O O . LYS B 1 117 ? -22.781 13.969 12.867 1 63.16 117 LYS B O 1
ATOM 2433 N N . GLU B 1 118 ? -21.844 15.328 14.484 1 61.88 118 GLU B N 1
ATOM 2434 C CA . GLU B 1 118 ? -20.562 14.617 14.406 1 61.88 118 GLU B CA 1
ATOM 2435 C C . GLU B 1 118 ? -20.531 13.445 15.383 1 61.88 118 GLU B C 1
ATOM 2437 O O . GLU B 1 118 ? -20.859 13.602 16.562 1 61.88 118 GLU B O 1
ATOM 2442 N N . ALA B 1 119 ? -20.672 12.148 14.938 1 54.12 119 ALA B N 1
ATOM 2443 C CA . ALA B 1 119 ? -20.75 10.953 15.766 1 54.12 119 ALA B CA 1
ATOM 2444 C C . ALA B 1 119 ? -19.531 10.828 16.672 1 54.12 119 ALA B C 1
ATOM 2446 O O . ALA B 1 119 ? -19.609 10.258 17.766 1 54.12 119 ALA B O 1
ATOM 2447 N N . PHE B 1 120 ? -18.312 11.062 16.234 1 59.47 120 PHE B N 1
ATOM 2448 C CA . PHE B 1 120 ? -17.062 10.898 16.969 1 59.47 120 PHE B CA 1
ATOM 2449 C C . PHE B 1 120 ? -16.266 12.195 17 1 59.47 120 PHE B C 1
ATOM 2451 O O . PHE B 1 120 ? -16.547 13.117 16.219 1 59.47 120 PHE B O 1
ATOM 2458 N N . SER B 1 121 ? -15.461 12.188 18.078 1 68.44 121 SER B N 1
ATOM 2459 C CA . SER B 1 121 ? -14.523 13.305 18.047 1 68.44 121 SER B CA 1
ATOM 2460 C C . SER B 1 121 ? -13.836 13.422 16.688 1 68.44 121 SER B C 1
ATOM 2462 O O . SER B 1 121 ? -13.5 12.406 16.078 1 68.44 121 SER B O 1
ATOM 2464 N N . ARG B 1 122 ? -13.828 14.492 16.188 1 72.25 122 ARG B N 1
ATOM 2465 C CA . ARG B 1 122 ? -13.312 14.797 14.859 1 72.25 122 ARG B CA 1
ATOM 2466 C C . ARG B 1 122 ? -11.922 14.211 14.656 1 72.25 122 ARG B C 1
ATOM 2468 O O . ARG B 1 122 ? -11.617 13.656 13.594 1 72.25 122 ARG B O 1
ATOM 2475 N N . GLN B 1 123 ? -11.148 14.219 15.734 1 74.88 123 GLN B N 1
ATOM 2476 C CA . GLN B 1 123 ? -9.773 13.758 15.602 1 74.88 123 GLN B CA 1
ATOM 2477 C C . GLN B 1 123 ? -9.711 12.234 15.5 1 74.88 123 GLN B C 1
ATOM 2479 O O . GLN B 1 123 ? -8.953 11.695 14.688 1 74.88 123 GLN B O 1
ATOM 2484 N N . ASN B 1 124 ? -10.5 11.594 16.297 1 78.31 124 ASN B N 1
ATOM 2485 C CA . ASN B 1 124 ? -10.508 10.141 16.281 1 78.31 124 ASN B CA 1
ATOM 2486 C C . ASN B 1 124 ? -11.055 9.602 14.961 1 78.31 124 ASN B C 1
ATOM 2488 O O . ASN B 1 124 ? -10.547 8.609 14.43 1 78.31 124 ASN B O 1
ATOM 2492 N N . LEU B 1 125 ? -11.953 10.32 14.5 1 81.06 125 LEU B N 1
ATOM 2493 C CA . LEU B 1 125 ? -12.547 9.914 13.234 1 81.06 125 LEU B CA 1
ATOM 2494 C C . LEU B 1 125 ? -11.562 10.102 12.086 1 81.06 125 LEU B C 1
ATOM 2496 O O . LEU B 1 125 ? -11.469 9.258 11.188 1 81.06 125 LEU B O 1
ATOM 2500 N N . ALA B 1 126 ? -10.836 11.117 12.172 1 81.5 126 ALA B N 1
ATOM 2501 C CA . ALA B 1 126 ? -9.852 11.406 11.141 1 81.5 126 ALA B CA 1
ATOM 2502 C C . ALA B 1 126 ? -8.734 10.367 11.133 1 81.5 126 ALA B C 1
ATOM 2504 O O . ALA B 1 126 ? -8.266 9.945 10.078 1 81.5 126 ALA B O 1
ATOM 2505 N N . LEU B 1 127 ? -8.406 9.969 12.359 1 83.69 127 LEU B N 1
ATOM 2506 C CA . LEU B 1 127 ? -7.391 8.922 12.484 1 83.69 127 LEU B CA 1
ATOM 2507 C C . LEU B 1 127 ? -7.906 7.594 11.945 1 83.69 127 LEU B C 1
ATOM 2509 O O . LEU B 1 127 ? -7.199 6.902 11.211 1 83.69 127 LEU B O 1
ATOM 2513 N N . LEU B 1 128 ? -9.078 7.371 12.273 1 85.75 128 LEU B N 1
ATOM 2514 C CA . LEU B 1 128 ? -9.688 6.121 11.828 1 85.75 128 LEU B CA 1
ATOM 2515 C C . LEU B 1 128 ? -9.867 6.113 10.32 1 85.75 128 LEU B C 1
ATOM 2517 O O . LEU B 1 128 ? -9.641 5.09 9.664 1 85.75 128 LEU B O 1
ATOM 2521 N N . GLU B 1 129 ? -10.156 7.227 9.781 1 89.25 129 GLU B N 1
ATOM 2522 C CA . GLU B 1 129 ? -10.312 7.34 8.336 1 89.25 129 GLU B CA 1
ATOM 2523 C C . GLU B 1 129 ? -8.977 7.16 7.617 1 89.25 129 GLU B C 1
ATOM 2525 O O . GLU B 1 129 ? -8.906 6.488 6.59 1 89.25 129 GLU B O 1
ATOM 2530 N N . PHE B 1 130 ? -8.062 7.742 8.188 1 89.88 130 PHE B N 1
ATOM 2531 C CA . PHE B 1 130 ? -6.75 7.652 7.555 1 89.88 130 PHE B CA 1
ATOM 2532 C C . PHE B 1 130 ? -6.207 6.234 7.637 1 89.88 130 PHE B C 1
ATOM 2534 O O . PHE B 1 130 ? -5.875 5.633 6.613 1 89.88 130 PHE B O 1
ATOM 2541 N N . PHE B 1 131 ? -6.148 5.641 8.766 1 90.88 131 PHE B N 1
ATOM 2542 C CA . PHE B 1 131 ? -5.59 4.309 8.969 1 90.88 131 PHE B CA 1
ATOM 2543 C C . PHE B 1 131 ? -6.449 3.252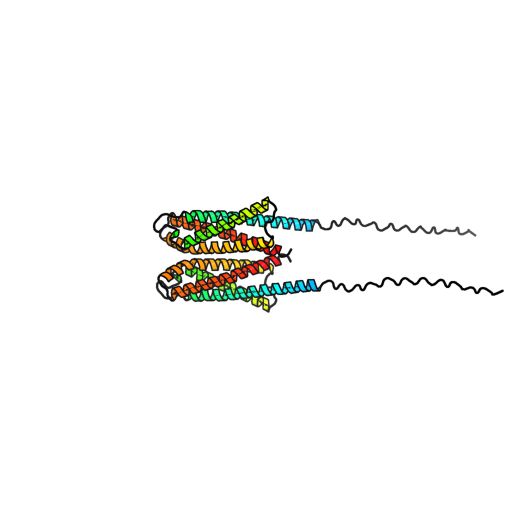 8.281 1 90.88 131 PHE B C 1
ATOM 2545 O O . PHE B 1 131 ? -5.926 2.295 7.711 1 90.88 131 PHE B O 1
ATOM 2552 N N . GLY B 1 132 ? -7.703 3.473 8.422 1 94.94 132 GLY B N 1
ATOM 2553 C CA . GLY B 1 132 ? -8.602 2.518 7.793 1 94.94 132 GLY B CA 1
ATOM 2554 C C . GLY B 1 132 ? -8.461 2.471 6.281 1 94.94 132 GLY B C 1
ATOM 2555 O O . GLY B 1 132 ? -8.312 1.394 5.699 1 94.94 132 GLY B O 1
ATOM 2556 N N . ASP B 1 133 ? -8.469 3.672 5.641 1 96.69 133 ASP B N 1
ATOM 2557 C CA . ASP B 1 133 ? -8.312 3.748 4.191 1 96.69 133 ASP B CA 1
ATOM 2558 C C . ASP B 1 133 ? -6.953 3.201 3.754 1 96.69 133 ASP B C 1
ATOM 2560 O O . ASP B 1 133 ? -6.859 2.48 2.758 1 96.69 133 ASP B O 1
ATOM 2564 N N . GLN B 1 134 ? -5.984 3.535 4.523 1 95.38 134 GLN B N 1
ATOM 2565 C CA . GLN B 1 134 ? -4.633 3.107 4.172 1 95.38 134 GLN B CA 1
ATOM 2566 C C . GLN B 1 134 ? -4.477 1.598 4.328 1 95.38 134 GLN B C 1
ATOM 2568 O O . GLN B 1 134 ? -3.898 0.935 3.467 1 95.38 134 GLN B O 1
ATOM 2573 N N . LEU B 1 135 ? -4.926 1.05 5.367 1 96.62 135 LEU B N 1
ATOM 2574 C CA . LEU B 1 135 ? -4.867 -0.39 5.598 1 96.62 135 LEU B CA 1
ATOM 2575 C C . LEU B 1 135 ? -5.613 -1.146 4.504 1 96.62 135 LEU B C 1
ATOM 2577 O O . LEU B 1 135 ? -5.109 -2.141 3.979 1 96.62 135 LEU B O 1
ATOM 2581 N N . MET B 1 136 ? -6.773 -0.655 4.184 1 98.12 136 MET B N 1
ATOM 2582 C CA . MET B 1 136 ? -7.559 -1.316 3.145 1 98.12 136 MET B CA 1
ATOM 2583 C C . MET B 1 136 ? -6.859 -1.231 1.793 1 98.12 136 MET B C 1
ATOM 2585 O O . MET B 1 136 ? -6.898 -2.18 1.008 1 98.12 136 MET B O 1
ATOM 2589 N N . ALA B 1 137 ? -6.23 -0.07 1.534 1 98.38 137 ALA B N 1
ATOM 2590 C CA . ALA B 1 137 ? -5.488 0.069 0.285 1 98.38 137 ALA B CA 1
ATOM 2591 C C . ALA B 1 137 ? -4.355 -0.951 0.203 1 98.38 137 ALA B C 1
ATOM 2593 O O . ALA B 1 137 ? -4.168 -1.597 -0.83 1 98.38 137 ALA B O 1
ATOM 2594 N N . TYR B 1 138 ? -3.617 -1.145 1.276 1 98.31 138 TYR B N 1
ATOM 2595 C CA . TYR B 1 138 ? -2.533 -2.119 1.315 1 98.31 138 TYR B CA 1
ATOM 2596 C C . TYR B 1 138 ? -3.061 -3.533 1.1 1 98.31 138 TYR B C 1
ATOM 2598 O O . TYR B 1 138 ? -2.48 -4.309 0.338 1 98.31 138 TYR B O 1
ATOM 2606 N N . LEU B 1 139 ? -4.121 -3.82 1.732 1 98.69 139 LEU B N 1
ATOM 2607 C CA . LEU B 1 139 ? -4.672 -5.168 1.628 1 98.69 139 LEU B CA 1
ATOM 2608 C C . LEU B 1 139 ? -5.172 -5.441 0.214 1 98.69 139 LEU B C 1
ATOM 2610 O O . LEU B 1 139 ? -4.941 -6.52 -0.333 1 98.69 139 LEU B O 1
ATOM 2614 N N . LEU B 1 140 ? -5.852 -4.453 -0.345 1 98.88 140 LEU B N 1
ATOM 2615 C CA . LEU B 1 140 ? -6.352 -4.598 -1.708 1 98.88 140 LEU B CA 1
ATOM 2616 C C . LEU B 1 140 ? -5.203 -4.809 -2.688 1 98.88 140 LEU B C 1
ATOM 2618 O O . LEU B 1 140 ? -5.258 -5.703 -3.535 1 98.88 140 LEU B O 1
ATOM 2622 N N . LEU B 1 141 ? -4.188 -4.016 -2.537 1 98.75 141 LEU B N 1
ATOM 2623 C CA . LEU B 1 141 ? -3.023 -4.152 -3.404 1 98.75 141 LEU B CA 1
ATOM 2624 C C . LEU B 1 141 ? -2.35 -5.504 -3.205 1 98.75 141 LEU B C 1
ATOM 2626 O O . LEU B 1 141 ? -1.944 -6.148 -4.176 1 98.75 141 LEU B O 1
ATOM 2630 N N . SER B 1 142 ? -2.252 -5.906 -1.966 1 98.62 142 SER B N 1
ATOM 2631 C CA . SER B 1 142 ? -1.627 -7.18 -1.632 1 98.62 142 SER B CA 1
ATOM 2632 C C . SER B 1 142 ? -2.393 -8.352 -2.244 1 98.62 142 SER B C 1
ATOM 2634 O O . SER B 1 142 ? -1.804 -9.203 -2.904 1 98.62 142 SER B O 1
ATOM 2636 N N . ALA B 1 143 ? -3.645 -8.344 -2.094 1 98.75 143 ALA B N 1
ATOM 2637 C CA . ALA B 1 143 ? -4.477 -9.43 -2.6 1 98.75 143 ALA B CA 1
ATOM 2638 C C . ALA B 1 143 ? -4.465 -9.469 -4.125 1 98.75 143 ALA B C 1
ATOM 2640 O O . ALA B 1 143 ? -4.293 -10.531 -4.727 1 98.75 143 ALA B O 1
ATOM 2641 N N . ALA B 1 144 ? -4.648 -8.344 -4.758 1 98.69 144 ALA B N 1
ATOM 2642 C CA . ALA B 1 144 ? -4.645 -8.266 -6.215 1 98.69 144 ALA B CA 1
ATOM 2643 C C . ALA B 1 144 ? -3.305 -8.727 -6.785 1 98.69 144 ALA B C 1
ATOM 2645 O O . ALA B 1 144 ? -3.262 -9.5 -7.742 1 98.69 144 ALA B O 1
ATOM 2646 N N . SER B 1 145 ? -2.242 -8.305 -6.176 1 98.5 145 SER B N 1
ATOM 2647 C CA . SER B 1 145 ? -0.906 -8.633 -6.664 1 98.5 145 SER B CA 1
ATOM 2648 C C . SER B 1 145 ? -0.615 -10.125 -6.512 1 98.5 145 SER B C 1
ATOM 2650 O O . SER B 1 145 ? 0.087 -10.711 -7.336 1 98.5 145 SER B O 1
ATOM 2652 N N . SER B 1 146 ? -1.123 -10.703 -5.473 1 98.31 146 SER B N 1
ATOM 2653 C CA . SER B 1 146 ? -0.894 -12.125 -5.234 1 98.31 146 SER B CA 1
ATOM 2654 C C . SER B 1 146 ? -1.55 -12.984 -6.312 1 98.31 146 SER B C 1
ATOM 2656 O O . SER B 1 146 ? -1.095 -14.094 -6.594 1 98.31 146 SER B O 1
ATOM 2658 N N . ALA B 1 147 ? -2.592 -12.453 -6.969 1 98.5 147 ALA B N 1
ATOM 2659 C CA . ALA B 1 147 ? -3.404 -13.258 -7.875 1 98.5 147 ALA B CA 1
ATOM 2660 C C . ALA B 1 147 ? -3 -13.031 -9.328 1 98.5 147 ALA B C 1
ATOM 2662 O O . ALA B 1 147 ? -3.352 -13.82 -10.211 1 98.5 147 ALA B O 1
ATOM 2663 N N . VAL B 1 148 ? -2.244 -11.984 -9.617 1 98.06 148 VAL B N 1
ATOM 2664 C CA . VAL B 1 148 ? -1.92 -11.586 -10.984 1 98.06 148 VAL B CA 1
ATOM 2665 C C . VAL B 1 148 ? -1.087 -12.68 -11.656 1 98.06 148 VAL B C 1
ATOM 2667 O O . VAL B 1 148 ? -1.413 -13.133 -12.758 1 98.06 148 VAL B O 1
ATOM 2670 N N . PRO B 1 149 ? -0.033 -13.211 -10.992 1 96.62 149 PRO B N 1
ATOM 2671 C CA . PRO B 1 149 ? 0.796 -14.195 -11.688 1 96.62 149 PRO B CA 1
ATOM 2672 C C . PRO B 1 149 ? 0.039 -15.484 -12.008 1 96.62 149 PRO B C 1
ATOM 2674 O O . PRO B 1 149 ? 0.184 -16.031 -13.102 1 96.62 149 PRO B O 1
ATOM 2677 N N . LEU B 1 150 ? -0.742 -15.969 -11.102 1 96.12 150 LEU B N 1
ATOM 2678 C CA . LEU B 1 150 ? -1.542 -17.156 -11.344 1 96.12 150 LEU B CA 1
ATOM 2679 C C . LEU B 1 150 ? -2.48 -16.953 -12.531 1 96.12 150 LEU B C 1
ATOM 2681 O O . LEU B 1 150 ? -2.58 -17.828 -13.398 1 96.12 150 LEU B O 1
ATOM 2685 N N . THR B 1 151 ? -3.123 -15.844 -12.516 1 96.81 151 THR B N 1
ATOM 2686 C CA . THR B 1 151 ? -4.074 -15.547 -13.586 1 96.81 151 THR B CA 1
ATOM 2687 C C . THR B 1 151 ? -3.365 -15.445 -14.93 1 96.81 151 THR B C 1
ATOM 2689 O O . THR B 1 151 ? -3.859 -15.961 -15.938 1 96.81 151 THR B O 1
ATOM 2692 N N . ASN B 1 152 ? -2.229 -14.781 -14.938 1 95 152 ASN B N 1
ATOM 2693 C CA . ASN B 1 152 ? -1.457 -14.656 -16.172 1 95 152 ASN B CA 1
ATOM 2694 C C . ASN B 1 152 ? -1.016 -16.016 -16.703 1 95 152 ASN B C 1
ATOM 2696 O O . ASN B 1 152 ? -1.131 -16.297 -17.891 1 95 152 ASN B O 1
ATOM 2700 N N . LYS B 1 153 ? -0.545 -16.891 -15.859 1 93.5 153 LYS B N 1
ATOM 2701 C CA . LYS B 1 153 ? -0.116 -18.219 -16.25 1 93.5 153 LYS B CA 1
ATOM 2702 C C . LYS B 1 153 ? -1.287 -19.047 -16.781 1 93.5 153 LYS B C 1
ATOM 2704 O O . LYS B 1 153 ? -1.151 -19.75 -17.781 1 93.5 153 LYS B O 1
ATOM 2709 N N . MET B 1 154 ? -2.412 -18.938 -16.141 1 93.94 154 MET B N 1
ATOM 2710 C CA . MET B 1 154 ? -3.592 -19.688 -16.594 1 93.94 154 MET B CA 1
ATOM 2711 C C . MET B 1 154 ? -4.07 -19.188 -17.953 1 93.94 154 MET B C 1
ATOM 2713 O O . MET B 1 154 ? -4.445 -19.984 -18.812 1 93.94 154 MET B O 1
ATOM 2717 N N . ARG B 1 155 ? -3.971 -17.938 -18.047 1 93.62 155 ARG B N 1
ATOM 2718 C CA . ARG B 1 155 ? -4.461 -17.344 -19.281 1 93.62 155 ARG B CA 1
ATOM 2719 C C . ARG B 1 155 ? -3.541 -17.672 -20.453 1 93.62 155 ARG B C 1
ATOM 2721 O O . ARG B 1 155 ? -3.982 -17.703 -21.609 1 93.62 155 ARG B O 1
ATOM 2728 N N . GLU B 1 156 ? -2.297 -17.781 -20.219 1 90.38 156 GLU B N 1
ATOM 2729 C CA . GLU B 1 156 ? -1.354 -18.172 -21.266 1 90.38 156 GLU B CA 1
ATOM 2730 C C . GLU B 1 156 ? -1.731 -19.531 -21.859 1 90.38 156 GLU B C 1
ATOM 2732 O O . GLU B 1 156 ? -1.535 -19.75 -23.062 1 90.38 156 GLU B O 1
ATOM 2737 N N . ASN B 1 157 ? -2.367 -20.344 -21.078 1 88.38 157 ASN B N 1
ATOM 2738 C CA . ASN B 1 157 ? -2.689 -21.688 -21.516 1 88.38 157 ASN B CA 1
ATOM 2739 C C . ASN B 1 157 ? -4.172 -21.828 -21.859 1 88.38 157 ASN B C 1
ATOM 2741 O O . ASN B 1 157 ? -4.543 -22.641 -22.719 1 88.38 157 ASN B O 1
ATOM 2745 N N . ASN B 1 158 ? -4.98 -21.109 -21.094 1 87.31 158 ASN B N 1
ATOM 2746 C CA . ASN B 1 158 ? -6.43 -21.219 -21.219 1 87.31 158 ASN B CA 1
ATOM 2747 C C . ASN B 1 158 ? -7.113 -19.859 -21.062 1 87.31 158 ASN B C 1
ATOM 2749 O O . ASN B 1 158 ? -7.297 -19.375 -19.953 1 87.31 158 ASN B O 1
ATOM 2753 N N . ASP B 1 159 ? -7.477 -19.266 -22.156 1 86.44 159 ASP B N 1
ATOM 2754 C CA . ASP B 1 159 ? -8.273 -18.031 -22.109 1 86.44 159 ASP B CA 1
ATOM 2755 C C . ASP B 1 159 ? -9.766 -18.344 -22.219 1 86.44 159 ASP B C 1
ATOM 2757 O O . ASP B 1 159 ? -10.25 -18.719 -23.281 1 86.44 159 ASP B O 1
ATOM 2761 N N . ASN B 1 160 ? -10.469 -18.297 -21.016 1 91.25 160 ASN B N 1
ATOM 2762 C CA . ASN B 1 160 ? -11.883 -18.641 -20.922 1 91.25 160 ASN B CA 1
ATOM 2763 C C . ASN B 1 160 ? -12.625 -17.719 -19.953 1 91.25 160 ASN B C 1
ATOM 2765 O O . ASN B 1 160 ? -12.086 -16.703 -19.531 1 91.25 160 ASN B O 1
ATOM 2769 N N . ILE B 1 161 ? -13.836 -18.062 -19.797 1 92.06 161 ILE B N 1
ATOM 2770 C CA . ILE B 1 161 ? -14.695 -17.219 -18.969 1 92.06 161 ILE B CA 1
ATOM 2771 C C . ILE B 1 161 ? -14.133 -17.156 -17.547 1 92.06 161 ILE B C 1
ATOM 2773 O O . ILE B 1 161 ? -14.234 -16.125 -16.875 1 92.06 161 ILE B O 1
ATOM 2777 N N . PHE B 1 162 ? -13.508 -18.203 -17.078 1 95.31 162 PHE B N 1
ATOM 2778 C CA . PHE B 1 162 ? -12.953 -18.266 -15.727 1 95.31 162 PHE B CA 1
ATOM 2779 C C . PHE B 1 162 ? -11.789 -17.297 -15.578 1 95.31 162 PHE B C 1
ATOM 2781 O O . PHE B 1 162 ? -11.758 -16.5 -14.641 1 95.31 162 PHE B O 1
ATOM 2788 N N . THR B 1 163 ? -10.859 -17.375 -16.484 1 95.69 163 THR B N 1
ATOM 2789 C CA . THR B 1 163 ? -9.68 -16.516 -16.406 1 95.69 163 THR B CA 1
ATOM 2790 C C . THR B 1 163 ? -10.047 -15.07 -16.703 1 95.69 163 THR B C 1
ATOM 2792 O O . THR B 1 163 ? -9.461 -14.148 -16.125 1 95.69 163 THR B O 1
ATOM 2795 N N . ASP B 1 164 ? -11.031 -14.812 -17.531 1 95.12 164 ASP B N 1
ATOM 2796 C CA . ASP B 1 164 ? -11.516 -13.461 -17.812 1 95.12 164 ASP B CA 1
ATOM 2797 C C . ASP B 1 164 ? -12.164 -12.852 -16.578 1 95.12 164 ASP B C 1
ATOM 2799 O O . ASP B 1 164 ? -11.914 -11.688 -16.234 1 95.12 164 ASP B O 1
ATOM 2803 N N . SER B 1 165 ? -12.977 -13.648 -15.977 1 97.12 165 SER B N 1
ATOM 2804 C CA . SER B 1 165 ? -13.633 -13.195 -14.758 1 97.12 165 SER B CA 1
ATOM 2805 C C . SER B 1 165 ? -12.625 -12.945 -13.648 1 97.12 165 SER B C 1
ATOM 2807 O O . SER B 1 165 ? -12.734 -11.961 -12.914 1 97.12 165 SER B O 1
ATOM 2809 N N . SER B 1 166 ? -11.664 -13.844 -13.562 1 97.62 166 SER B N 1
ATOM 2810 C CA . SER B 1 166 ? -10.617 -13.648 -12.57 1 97.62 166 SER B CA 1
ATOM 2811 C C . SER B 1 166 ? -9.844 -12.359 -12.82 1 97.62 166 SER B C 1
ATOM 2813 O O . SER B 1 166 ? -9.648 -11.562 -11.898 1 97.62 166 SER B O 1
ATOM 2815 N N . ALA B 1 167 ? -9.484 -12.117 -14.062 1 97.44 167 ALA B N 1
ATOM 2816 C CA . ALA B 1 167 ? -8.758 -10.906 -14.43 1 97.44 167 ALA B CA 1
ATOM 2817 C C . ALA B 1 167 ? -9.609 -9.664 -14.156 1 97.44 167 ALA B C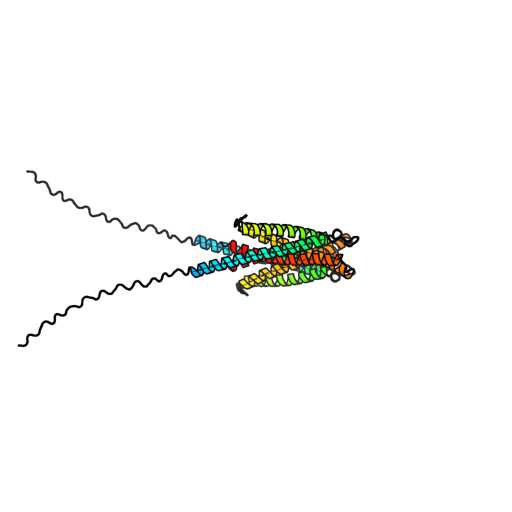 1
ATOM 2819 O O . ALA B 1 167 ? -9.086 -8.641 -13.695 1 97.44 167 ALA B O 1
ATOM 2820 N N . SER B 1 168 ? -10.836 -9.789 -14.445 1 97.81 168 SER B N 1
ATOM 2821 C CA . SER B 1 168 ? -11.75 -8.664 -14.211 1 97.81 168 SER B CA 1
ATOM 2822 C C . SER B 1 168 ? -11.852 -8.344 -12.727 1 97.81 168 SER B C 1
ATOM 2824 O O . SER B 1 168 ? -11.742 -7.18 -12.336 1 97.81 168 SER B O 1
ATOM 2826 N N . ALA B 1 169 ? -12.031 -9.352 -11.906 1 98.69 169 ALA B N 1
ATOM 2827 C CA . ALA B 1 169 ? -12.125 -9.148 -10.461 1 98.69 169 ALA B CA 1
ATOM 2828 C C . ALA B 1 169 ? -10.852 -8.5 -9.914 1 98.69 169 ALA B C 1
ATOM 2830 O O . ALA B 1 169 ? -10.922 -7.57 -9.117 1 98.69 169 ALA B O 1
ATOM 2831 N N . ILE B 1 170 ? -9.734 -8.93 -10.352 1 98.69 170 ILE B N 1
ATOM 2832 C CA . ILE B 1 170 ? -8.445 -8.406 -9.922 1 98.69 170 ILE B CA 1
ATOM 2833 C C . ILE B 1 170 ? -8.312 -6.949 -10.359 1 98.69 170 ILE B C 1
ATOM 2835 O O . ILE B 1 170 ? -7.871 -6.098 -9.586 1 98.69 170 ILE B O 1
ATOM 2839 N N . SER B 1 171 ? -8.727 -6.676 -11.609 1 98.56 171 SER B N 1
ATOM 2840 C CA . SER B 1 171 ? -8.672 -5.309 -12.117 1 98.56 171 SER B CA 1
ATOM 2841 C C . SER B 1 171 ? -9.547 -4.375 -11.281 1 98.56 171 SER B C 1
ATOM 2843 O O . SER B 1 171 ? -9.148 -3.248 -10.984 1 98.56 171 SER B O 1
ATOM 2845 N N . MET B 1 172 ? -10.711 -4.879 -10.938 1 98.69 172 MET B N 1
ATOM 2846 C CA . MET B 1 172 ? -11.609 -4.074 -10.109 1 98.69 172 MET B CA 1
ATOM 2847 C C . MET B 1 172 ? -11 -3.826 -8.734 1 98.69 172 MET B C 1
ATOM 2849 O O . MET B 1 172 ? -11.172 -2.748 -8.164 1 98.69 172 MET B O 1
ATOM 2853 N N . GLU B 1 173 ? -10.305 -4.766 -8.258 1 98.69 173 GLU B N 1
ATOM 2854 C CA . GLU B 1 173 ? -9.625 -4.613 -6.973 1 98.69 173 GLU B CA 1
ATOM 2855 C C . GLU B 1 173 ? -8.523 -3.561 -7.051 1 98.69 173 GLU B C 1
ATOM 2857 O O . GLU B 1 173 ? -8.328 -2.791 -6.109 1 98.69 173 GLU B O 1
ATOM 2862 N N . PHE B 1 174 ? -7.836 -3.467 -8.156 1 98.62 174 PHE B N 1
ATOM 2863 C CA . PHE B 1 174 ? -6.816 -2.443 -8.352 1 98.62 174 PHE B CA 1
ATOM 2864 C C . PHE B 1 174 ? -7.441 -1.056 -8.406 1 98.62 174 PHE B C 1
ATOM 2866 O O . PHE B 1 174 ? -6.883 -0.094 -7.875 1 98.62 174 PHE B O 1
ATOM 2873 N N . ILE B 1 175 ? -8.539 -0.965 -9.008 1 98.75 175 ILE B N 1
ATOM 2874 C CA . ILE B 1 175 ? -9.234 0.318 -9.078 1 98.75 175 ILE B CA 1
ATOM 2875 C C . ILE B 1 175 ? -9.672 0.749 -7.68 1 98.75 175 ILE B C 1
ATOM 2877 O O . ILE B 1 175 ? -9.492 1.908 -7.301 1 98.75 175 ILE B O 1
ATOM 2881 N N . ALA B 1 176 ? -10.242 -0.218 -6.945 1 98.81 176 ALA B N 1
ATOM 2882 C CA . ALA B 1 176 ? -10.617 0.067 -5.562 1 98.81 176 ALA B CA 1
ATOM 2883 C C . ALA B 1 176 ? -9.406 0.504 -4.746 1 98.81 176 ALA B C 1
ATOM 2885 O O . ALA B 1 176 ? -9.5 1.438 -3.945 1 98.81 176 ALA B O 1
ATOM 2886 N N . PHE B 1 177 ? -8.297 -0.162 -4.918 1 98.75 177 PHE B N 1
ATOM 2887 C CA . PHE B 1 177 ? -7.051 0.207 -4.266 1 98.75 177 PHE B CA 1
ATOM 2888 C C . PHE B 1 177 ? -6.688 1.656 -4.566 1 98.75 177 PHE B C 1
ATOM 2890 O O . PHE B 1 177 ? -6.398 2.434 -3.652 1 98.75 177 PHE B O 1
ATOM 2897 N N . LEU B 1 178 ? -6.719 2.016 -5.84 1 98.38 178 LEU B N 1
ATOM 2898 C CA . LEU B 1 178 ? -6.328 3.365 -6.234 1 98.38 178 LEU B CA 1
ATOM 2899 C C . LEU B 1 178 ? -7.242 4.402 -5.594 1 98.38 178 LEU B C 1
ATOM 2901 O O . LEU B 1 178 ? -6.773 5.445 -5.129 1 98.38 178 LEU B O 1
ATOM 2905 N N . ALA B 1 179 ? -8.484 4.086 -5.551 1 98.44 179 ALA B N 1
ATOM 2906 C CA . ALA B 1 179 ? -9.453 4.996 -4.945 1 98.44 179 ALA B CA 1
ATOM 2907 C C . ALA B 1 179 ? -9.172 5.184 -3.457 1 98.44 179 ALA B C 1
ATOM 2909 O O . ALA B 1 179 ? -9.148 6.312 -2.961 1 98.44 179 ALA B O 1
ATOM 2910 N N . LEU B 1 180 ? -8.867 4.113 -2.758 1 98.38 180 LEU B N 1
ATOM 2911 C CA . LEU B 1 180 ? -8.648 4.195 -1.318 1 98.38 180 LEU B CA 1
ATOM 2912 C C . LEU B 1 180 ? -7.277 4.781 -1.01 1 98.38 180 LEU B C 1
ATOM 2914 O O . LEU B 1 180 ? -7.102 5.457 0.005 1 98.38 180 LEU B O 1
ATOM 2918 N N . ALA B 1 181 ? -6.324 4.527 -1.909 1 97.31 181 ALA B N 1
ATOM 2919 C CA . ALA B 1 181 ? -5.008 5.137 -1.73 1 97.31 181 ALA B CA 1
ATOM 2920 C C . ALA B 1 181 ? -5.094 6.66 -1.802 1 97.31 181 ALA B C 1
ATOM 2922 O O . ALA B 1 181 ? -4.5 7.359 -0.979 1 97.31 181 ALA B O 1
ATOM 2923 N N . VAL B 1 182 ? -5.879 7.141 -2.668 1 96.12 182 VAL B N 1
ATOM 2924 C CA . VAL B 1 182 ? -6.055 8.586 -2.803 1 96.12 182 VAL B CA 1
ATOM 2925 C C . VAL B 1 182 ? -6.883 9.109 -1.633 1 96.12 182 VAL B C 1
ATOM 2927 O O . VAL B 1 182 ? -6.57 10.164 -1.069 1 96.12 182 VAL B O 1
ATOM 2930 N N . SER B 1 183 ? -7.91 8.352 -1.287 1 96.06 183 SER B N 1
ATOM 2931 C CA . SER B 1 183 ? -8.719 8.734 -0.131 1 96.06 183 SER B CA 1
ATOM 2932 C C . SER B 1 183 ? -7.863 8.844 1.128 1 96.06 183 SER B C 1
ATOM 2934 O O . SER B 1 183 ? -8.031 9.766 1.927 1 96.06 183 SER B O 1
ATOM 2936 N N . ALA B 1 184 ? -6.938 7.93 1.307 1 94.19 184 ALA B N 1
ATOM 2937 C CA . ALA B 1 184 ? -6.043 7.938 2.461 1 94.19 184 ALA B CA 1
ATOM 2938 C C . ALA B 1 184 ? -5.152 9.18 2.457 1 94.19 184 ALA B C 1
ATOM 2940 O O . ALA B 1 184 ? -4.863 9.742 3.514 1 94.19 184 ALA B O 1
ATOM 2941 N N . MET B 1 185 ? -4.781 9.57 1.293 1 89.44 185 MET B N 1
ATOM 2942 C CA . MET B 1 185 ? -3.959 10.773 1.177 1 89.44 185 MET B CA 1
ATOM 2943 C C . MET B 1 185 ? -4.75 12.008 1.577 1 89.44 185 MET B C 1
ATOM 2945 O O . MET B 1 185 ? -4.234 12.883 2.283 1 89.44 185 MET B O 1
ATOM 2949 N N . ILE B 1 186 ? -5.938 12.055 1.229 1 89.31 186 ILE B N 1
ATOM 2950 C CA . ILE B 1 186 ? -6.809 13.164 1.586 1 89.31 186 ILE B CA 1
ATOM 2951 C C . ILE B 1 186 ? -7.047 13.172 3.094 1 89.31 186 ILE B C 1
ATOM 2953 O O . ILE B 1 186 ? -6.941 14.219 3.74 1 89.31 186 ILE B O 1
ATOM 2957 N N . ALA B 1 187 ? -7.316 12.016 3.586 1 89 187 ALA B N 1
ATOM 2958 C CA . ALA B 1 187 ? -7.547 11.891 5.023 1 89 187 ALA B CA 1
ATOM 2959 C C . ALA B 1 187 ? -6.297 12.281 5.812 1 89 187 ALA B C 1
ATOM 2961 O O . ALA B 1 187 ? -6.395 12.906 6.867 1 89 187 ALA B O 1
ATOM 2962 N N . GLY B 1 188 ? -5.215 11.875 5.344 1 84.19 188 GLY B N 1
ATOM 2963 C CA . GLY B 1 188 ? -3.965 12.266 5.977 1 84.19 188 GLY B CA 1
ATOM 2964 C C . GLY B 1 188 ? -3.74 13.766 5.973 1 84.19 188 GLY B C 1
ATOM 2965 O O . GLY B 1 188 ? -3.281 14.336 6.965 1 84.19 188 GLY B O 1
ATOM 2966 N N . TYR B 1 189 ? -4.047 14.367 4.941 1 81.94 189 TYR B N 1
ATOM 2967 C CA . TYR B 1 189 ? -3.951 15.82 4.828 1 81.94 189 TYR B CA 1
ATOM 2968 C C . TYR B 1 189 ? -4.867 16.516 5.832 1 81.94 189 TYR B C 1
ATOM 2970 O O . TYR B 1 189 ? -4.461 17.469 6.496 1 81.94 189 TYR B O 1
ATOM 2978 N N . LYS B 1 190 ? -6.055 16.031 5.934 1 81.88 190 LYS B N 1
ATOM 2979 C CA . LYS B 1 190 ? -7.012 16.594 6.887 1 81.88 190 LYS B CA 1
ATOM 2980 C C . LYS B 1 190 ? -6.527 16.406 8.32 1 81.88 190 LYS B C 1
ATOM 2982 O O . LYS B 1 190 ? -6.68 17.312 9.156 1 81.88 190 LYS B O 1
ATOM 2987 N N . LEU B 1 191 ? -6.105 15.258 8.625 1 77.31 191 LEU B N 1
ATOM 2988 C CA . LEU B 1 191 ? -5.613 14.938 9.961 1 77.31 191 LEU B CA 1
ATOM 2989 C C . LEU B 1 191 ? -4.477 15.867 10.359 1 77.31 191 LEU B C 1
ATOM 2991 O O . LEU B 1 191 ? -4.434 16.344 11.5 1 77.31 191 LEU B O 1
ATOM 2995 N N . SER B 1 192 ? -3.66 16.203 9.523 1 73.69 192 SER B N 1
ATOM 2996 C CA . SER B 1 192 ? -2.5 17.047 9.789 1 73.69 192 SER B CA 1
ATOM 2997 C C . SER B 1 192 ? -2.914 18.5 10 1 73.69 192 SER B C 1
ATOM 2999 O O . SER B 1 192 ? -2.277 19.219 10.773 1 73.69 192 SER B O 1
ATOM 3001 N N . ASN B 1 193 ? -3.953 18.891 9.344 1 70.12 193 ASN B N 1
ATOM 3002 C CA . ASN B 1 193 ? -4.422 20.281 9.453 1 70.12 193 ASN B CA 1
ATOM 3003 C C . ASN B 1 193 ? -5.324 20.469 10.672 1 70.12 193 ASN B C 1
ATOM 3005 O O . ASN B 1 193 ? -5.574 21.594 11.094 1 70.12 193 ASN B O 1
ATOM 3009 N N . GLN B 1 194 ? -5.996 19.422 11.164 1 59.84 194 GLN B N 1
ATOM 3010 C CA . GLN B 1 194 ? -6.832 19.531 12.359 1 59.84 194 GLN B CA 1
ATOM 3011 C C . GLN B 1 194 ? -5.977 19.609 13.617 1 59.84 194 GLN B C 1
ATOM 3013 O O . GLN B 1 194 ? -6.383 20.234 14.602 1 59.84 194 GLN B O 1
ATOM 3018 N N . THR B 1 195 ? -4.934 18.922 13.773 1 48.69 195 THR B N 1
ATOM 3019 C CA . THR B 1 195 ? -4.129 18.953 14.992 1 48.69 195 THR B CA 1
ATOM 3020 C C . THR B 1 195 ? -3.572 20.344 15.242 1 48.69 195 THR B C 1
ATOM 3022 O O . THR B 1 195 ? -3.156 20.656 16.359 1 48.69 195 THR B O 1
ATOM 3025 N N . TYR B 1 196 ? -3.58 21.266 14.344 1 41.97 196 TYR B N 1
ATOM 3026 C CA . TYR B 1 196 ? -3.086 22.609 14.617 1 41.97 196 TYR B CA 1
ATOM 3027 C C . TYR B 1 196 ? -4.223 23.531 15.055 1 41.97 196 TYR B C 1
ATOM 3029 O O . TYR B 1 196 ? -4.004 24.719 15.312 1 41.97 196 TYR B O 1
ATOM 3037 N N . ILE B 1 197 ? -5.473 23.188 15.07 1 37.5 197 ILE B N 1
ATOM 3038 C CA . ILE B 1 197 ? -6.438 24.062 15.734 1 37.5 197 ILE B CA 1
ATOM 3039 C C . ILE B 1 197 ? -6.555 23.688 17.203 1 37.5 197 ILE B C 1
ATOM 3041 O O . ILE B 1 197 ? -6.66 22.5 17.547 1 37.5 197 ILE B O 1
#

Secondary structure (DSSP, 8-state):
------------------------------SHHHHHHHHHHHHHHHHHHHHHHHHHHHHHHHHHHHHHHHHHT-B-STT-BGGG-HHHH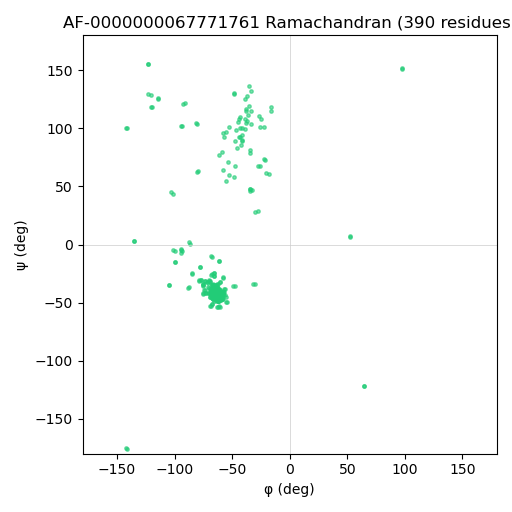HHHHHHHHHHHHHHHHHHHHHHHHHH----S-HHHHHHHHHHHHHHHHHHHHHHHHHHHHHHHHHHHH--SHHHHHHHHHHHHHHHHHHHHHHHHHHHHHHHHHHTT-/------------------------------SHHHHHHHHHHHHHHHHHHHHHHHHHHHHHHHHHHHHHHHHHT-B-STT-BGGG-HHHHHHHHHHHHHHHHHHHHHHHHHHHHHH----S-HHHHHHHHHHHHHHHHHHHHHHHHHHHHHHHHHHHH--SHHHHHHHHHHHHHHHHHHHHHHHHHHHHHHHHHHTT-

Sequence (394 aa):
MSDPNDQKATVGAPIPIAPPAAGDTENQTPAAGTGVGHIIRKWKREDLLKRGSLGLRCIALLFSLLAFIIMASNKHGDWKDFDRYEEYRYVLAIAILSTLYTGLQVMRQVHELSTSKEAFSRQNLALLEFFGDQLMAYLLLSAASSAVPLTNKMRENNDNIFTDSSASAISMEFIAFLALAVSAMIAGYKLSNQTYIMSDPNDQKATVGAPIPIAPPAAGDTENQTPAAGTGVGHIIRKWKREDLLKRGSLGLRCIALLFSLLAFIIMASNKHGDWKDFDRYEEYRYVLAIAILSTLYTGLQVMRQVHELSTSKEAFSRQNLALLEFFGDQLMAYLLLSAASSAVPLTNKMRENNDNIFTDSSASAISMEFIAFLALAVSAMIAGYKLSNQTYI

Solvent-accessible surface area (backbone atoms only — not comparable to full-atom values): 20429 Å² total; per-residue (Å²): 138,81,78,82,78,81,78,73,75,73,75,73,70,79,72,74,74,70,72,77,71,75,67,77,71,60,75,68,62,64,71,51,61,57,54,49,48,50,51,49,52,50,50,52,50,52,50,49,52,53,51,48,38,50,52,25,37,50,49,21,24,52,25,13,43,48,17,24,53,41,40,73,60,38,65,72,57,88,88,39,29,39,84,80,35,70,39,48,44,42,34,34,53,46,19,48,51,43,25,53,52,31,47,52,50,50,52,49,52,53,48,29,70,70,63,74,51,77,90,53,60,68,66,59,48,31,49,48,46,18,54,49,28,41,51,49,20,52,47,30,39,29,25,32,29,28,32,47,58,60,46,52,58,44,36,76,78,45,80,45,72,56,45,51,39,48,50,48,19,38,52,26,26,47,50,17,18,53,26,24,44,51,33,17,51,52,31,40,43,51,44,27,53,52,74,75,107,138,80,80,82,78,82,79,72,75,74,74,72,73,78,70,74,74,70,74,76,71,76,66,78,71,63,77,69,63,64,72,52,62,59,54,48,47,48,50,49,52,50,51,52,49,52,50,49,50,52,52,48,39,52,51,25,37,50,50,19,23,53,25,13,42,48,16,25,52,42,41,73,61,38,63,71,55,87,90,37,30,40,84,80,34,71,39,48,44,41,35,34,53,44,18,47,50,42,24,54,50,30,46,53,50,52,52,49,52,52,47,30,71,70,63,72,51,76,91,55,62,66,66,60,47,31,49,48,46,18,51,50,28,41,51,48,18,52,46,30,40,28,25,32,29,28,32,47,56,59,47,51,57,45,39,76,77,45,81,44,73,53,44,51,39,49,50,48,19,37,52,28,27,48,52,17,18,53,27,24,45,52,33,17,52,52,31,39,44,50,44,26,53,52,73,74,105

Nearest PDB structures (foldseek):
  7vv5-assembly1_R  TM=4.353E-01  e=8.467E-01  Homo sapiens
  7vv4-assembly1_R  TM=3.447E-01  e=3.508E-01  Homo sapiens
  7s8o-assembly1_R  TM=4.302E-01  e=1.082E+00  Escherichia coli
  1i4d-assembly1_A  TM=3.377E-01  e=8.449E+00  Homo sapiens
  7kh0-assembly1_R  TM=4.069E-01  e=2.932E-01  Homo sapiens

pLDDT: mean 81.35, std 22.31, range [28.42, 98.88]

Foldseek 3Di:
DPPPDDPPPPPPDPPPPPPPDPPPPVCVVVCVVVVVVVVVVVVVVVVVLLVLLLVLLVLLLVLLVLLQVLLCPQDDDDPRHQVVDPLSVLLNVLSVVSNVLSVVVNVVSVVCVVVVDDPDDPLVVLVCLLVVLVVSLVSLVVSLVSCVVVLVVCCVPDPDPSSVSNVSSSVSSNSSSVSSVVSNVSSVVVNVVVVVD/DPPPDDPPPPPPPPPPPPPDPPPPPVCVVPCVVVVVVVVVVVVVVVVVLLVLLLVLLVLLLVLLVLLQVLLVPQDDDDPRHQVVDPLSVLLNVLSVVSNVLSVVVNVVSVVCVVVVDDPDDPLVVLVCLLVVLVVSLVSLVVSLVSCVVVLVVCCVPDPDPSSVSNNSSSVSSNSSSVSSVVSNVSSVVVNVVVVVD